Protein AF-U1HDU9-F1 (afdb_monomer_lite)

Sequence (429 aa):
MAAKTTRYSRAITMSACTYLSGGGLKRVWRFFRSPIGSLLAKKRIGNTAGDPAAMQRARNGRLPTTMFLLRWGQELPTWEETSQLARPATTGVTVHVRNVFRSVEIDVIFLGAVGVENVIEDKAKFWMKAQKYEDGKNDPDGDYYASIYCAEIVNSFTNLAFISLAYKGISSCIRNGHDTVFLVGFISYLVIGLASFCFHTTLKYTTQLLDELAMIYTTCIMFYSIFSYRRATSTKVVIALSVFLLAMFITLYYHYLKNPLFHQNMFALLTAIVFFKSIYAMEVTLRPVRRSQANQSHKATSGEQAREDQRDLAILRRMWQMLTVSLSSVGLGFLIWNLDNAYCPILRRWRRDVGLPWGILLEGHGWWHILTSVAQYINLTWSIWLRYCLNGEQDDVELVWPSFFTSVPVVEPTEKAKSESKLNRKKKI

Foldseek 3Di:
DPDPPPPPPVVVVVVVVVPPPDDDVVVVVVQCPDPVNVVVVVVVVVPPPDDPVVVVVVVVPDDDPPPPPPPDDDDDDDPVVVVVPDDDDDDDDVPVVCVVCVPDPDDPPVPPPPDPPLVQVLVVVLLVQQACLQVVNDDCVQQVVPHPQFGPVLQLVLLVLQQVLLVVQLCQCVVFVFDVLLNVLSVLSNQLSVLSNVCRRRVHNVSVLSNLLSLLVSLLSLQLLLQVPPDDPVVSVVSNVVSVVVSVCLSVVCVVVVGVVSSVVSSVVSNVVSVVSLVVLLCCLLALVNVVVVPPPDPDPPVVSVVSNVLSVVLSVVLVVLLVLLCVLLVQLVVLVVCCSVCVVVLVVVLVVVDPDVNSVSPSSSSSSNSNSLSSSSVSQSSSCSVCSSVVNNQQWDWDDPDSPPDHIHIHGDPVNVVVVVVVVVVVD

InterPro domains:
  IPR008901 Alkaline ceramidase [PF05875] (143-411)
  IPR008901 Alkaline ceramidase [PTHR46187] (143-408)

Structure (mmCIF, N/CA/C/O backbone):
data_AF-U1HDU9-F1
#
_entry.id   AF-U1HDU9-F1
#
loop_
_atom_site.group_PDB
_atom_site.id
_atom_site.type_symbol
_atom_site.label_atom_id
_atom_site.label_alt_id
_atom_site.label_comp_id
_atom_site.label_asym_id
_atom_site.label_entity_id
_atom_site.label_seq_id
_atom_site.pdbx_PDB_ins_code
_atom_site.Cartn_x
_atom_site.Cartn_y
_atom_site.Cartn_z
_atom_site.occupancy
_atom_site.B_iso_or_equiv
_atom_site.auth_seq_id
_atom_site.auth_comp_id
_atom_site.auth_asym_id
_atom_site.auth_atom_id
_atom_site.pdbx_PDB_model_num
ATOM 1 N N . MET A 1 1 ? -35.355 43.160 22.371 1.00 37.97 1 MET A N 1
ATOM 2 C CA . MET A 1 1 ? -34.638 42.623 21.189 1.00 37.97 1 MET A CA 1
ATOM 3 C C . MET A 1 1 ? -34.865 41.116 21.051 1.00 37.97 1 MET A C 1
ATOM 5 O O . MET A 1 1 ? -33.937 40.324 21.098 1.00 37.97 1 MET A O 1
ATOM 9 N N . ALA A 1 2 ? -36.120 40.723 20.853 1.00 35.78 2 ALA A N 1
ATOM 10 C CA . ALA A 1 2 ? -36.540 39.361 20.551 1.00 35.78 2 ALA A CA 1
ATOM 11 C C . ALA A 1 2 ? -37.703 39.503 19.561 1.00 35.78 2 ALA A C 1
ATOM 13 O O . ALA A 1 2 ? -38.779 39.896 19.988 1.00 35.78 2 ALA A O 1
ATOM 14 N N . ALA A 1 3 ? -37.453 39.350 18.250 1.00 30.69 3 ALA A N 1
ATOM 15 C CA . ALA A 1 3 ? -38.506 39.306 17.210 1.00 30.69 3 ALA A CA 1
ATOM 16 C C . ALA A 1 3 ? -38.030 39.073 15.753 1.00 30.69 3 ALA A C 1
ATOM 18 O O . ALA A 1 3 ? -38.884 38.912 14.885 1.00 30.69 3 ALA A O 1
ATOM 19 N N . LYS A 1 4 ? -36.729 39.063 15.409 1.00 29.81 4 LYS A N 1
ATOM 20 C CA . LYS A 1 4 ? -36.311 39.043 13.980 1.00 29.81 4 LYS A CA 1
ATOM 21 C C . LYS A 1 4 ? -35.544 37.815 13.472 1.00 29.81 4 LYS A C 1
ATOM 23 O O . LYS A 1 4 ? -35.298 37.737 12.275 1.00 29.81 4 LYS A O 1
ATOM 28 N N . THR A 1 5 ? -35.271 36.805 14.295 1.00 33.31 5 THR A N 1
ATOM 29 C CA . THR A 1 5 ? -34.532 35.593 13.867 1.00 33.31 5 THR A CA 1
ATOM 30 C C . THR A 1 5 ? -35.399 34.360 13.582 1.00 33.31 5 THR A C 1
ATOM 32 O O . THR A 1 5 ? -34.872 33.327 13.181 1.00 33.31 5 THR A O 1
ATOM 35 N N . THR A 1 6 ? -36.729 34.450 13.682 1.00 31.17 6 THR A N 1
ATOM 36 C CA . THR A 1 6 ? -37.620 33.276 13.543 1.00 31.17 6 THR A CA 1
ATOM 37 C C . THR A 1 6 ? -38.312 33.138 12.176 1.00 31.17 6 THR A C 1
ATOM 39 O O . THR A 1 6 ? -39.030 32.166 11.958 1.00 31.17 6 THR A O 1
ATOM 42 N N . ARG A 1 7 ? -38.096 34.052 11.213 1.00 29.55 7 ARG A N 1
ATOM 43 C CA . ARG A 1 7 ? -38.718 33.961 9.866 1.00 29.55 7 ARG A CA 1
ATOM 44 C C . ARG A 1 7 ? -37.848 33.336 8.768 1.00 29.55 7 ARG A C 1
ATOM 46 O O . ARG A 1 7 ? -38.408 32.895 7.772 1.00 29.55 7 ARG A O 1
ATOM 53 N N . TYR A 1 8 ? -36.533 33.199 8.952 1.00 28.95 8 TYR A N 1
ATOM 54 C CA . TYR A 1 8 ? -35.655 32.610 7.923 1.00 28.95 8 TYR A CA 1
ATOM 55 C C . TYR A 1 8 ? -35.439 31.091 8.050 1.00 28.95 8 TYR A C 1
ATOM 57 O O . TYR A 1 8 ? -35.136 30.437 7.058 1.00 28.95 8 TYR A O 1
ATOM 65 N N . SER A 1 9 ? -35.680 30.496 9.225 1.00 29.00 9 SER A N 1
ATOM 66 C CA . SER A 1 9 ? -35.451 29.054 9.443 1.00 29.00 9 SER A CA 1
ATOM 67 C C . SER A 1 9 ? -36.638 28.156 9.035 1.00 29.00 9 SER A C 1
ATOM 69 O O . SER A 1 9 ? -36.476 26.958 8.832 1.00 29.00 9 SER A O 1
ATOM 71 N N . ARG A 1 10 ? -37.847 28.713 8.838 1.00 28.67 10 ARG A N 1
ATOM 72 C CA . ARG A 1 10 ? -39.023 27.934 8.383 1.00 28.67 10 ARG A CA 1
ATOM 73 C C . ARG A 1 10 ? -39.211 27.888 6.860 1.00 28.67 10 ARG A C 1
ATOM 75 O O . ARG A 1 10 ? -39.810 26.939 6.370 1.00 28.67 10 ARG A O 1
ATOM 82 N N . ALA A 1 11 ? -38.665 28.843 6.103 1.00 29.31 11 ALA A N 1
ATOM 83 C CA . ALA A 1 11 ? -38.821 28.874 4.643 1.00 29.31 11 ALA A CA 1
ATOM 84 C C . ALA A 1 11 ? -37.888 27.889 3.907 1.00 29.31 11 ALA A C 1
ATOM 86 O O . ALA A 1 11 ? -38.256 27.349 2.867 1.00 29.31 11 ALA A O 1
ATOM 87 N N . ILE A 1 12 ? -36.705 27.601 4.461 1.00 31.66 12 ILE A N 1
ATOM 88 C CA . ILE A 1 12 ? -35.725 26.700 3.828 1.00 31.66 12 ILE A CA 1
ATOM 89 C C . ILE A 1 12 ? -36.098 25.224 4.055 1.00 31.66 12 ILE A C 1
ATOM 91 O O . ILE A 1 12 ? -35.948 24.398 3.156 1.00 31.66 12 ILE A O 1
ATOM 95 N N . THR A 1 13 ? -36.694 24.897 5.203 1.00 28.27 13 THR A N 1
ATOM 96 C CA . THR A 1 13 ? -37.078 23.518 5.549 1.00 28.27 13 THR A CA 1
ATOM 97 C C . THR A 1 13 ? -38.335 23.037 4.805 1.00 28.27 13 THR A C 1
ATOM 99 O O . THR A 1 13 ? -38.490 21.839 4.579 1.00 28.27 13 THR A O 1
ATOM 102 N N . MET A 1 14 ? -39.202 23.944 4.330 1.00 27.25 14 MET A N 1
ATOM 103 C CA . MET A 1 14 ? -40.389 23.579 3.535 1.00 27.25 14 MET A CA 1
ATOM 104 C C . MET A 1 14 ? -40.114 23.382 2.031 1.00 27.25 14 MET A C 1
ATOM 106 O O . MET A 1 14 ? -40.785 22.567 1.396 1.00 27.25 14 MET A O 1
ATOM 110 N N . SER A 1 15 ? -39.106 24.040 1.447 1.00 28.97 15 SER A N 1
ATOM 111 C CA . SER A 1 15 ? -38.799 23.863 0.013 1.00 28.97 15 SER A CA 1
ATOM 112 C C . SER A 1 15 ? -38.040 22.569 -0.301 1.00 28.97 15 SER A C 1
ATOM 114 O O . SER A 1 15 ? -38.191 22.027 -1.393 1.00 28.97 15 SER A O 1
ATOM 116 N N . ALA A 1 16 ? -37.281 22.015 0.651 1.00 29.73 16 ALA A N 1
ATOM 117 C CA . ALA A 1 16 ? -36.545 20.765 0.438 1.00 29.73 16 ALA A CA 1
ATOM 118 C C . ALA A 1 16 ? -37.422 19.504 0.596 1.00 29.73 16 ALA A C 1
ATOM 120 O O . ALA A 1 16 ? -37.195 18.511 -0.093 1.00 29.73 16 ALA A O 1
ATOM 121 N N . CYS A 1 17 ? -38.462 19.541 1.440 1.00 27.12 17 CYS A N 1
ATOM 122 C CA . CYS A 1 17 ? -39.347 18.386 1.658 1.00 27.12 17 CYS A CA 1
ATOM 123 C C . CYS A 1 17 ? -40.440 18.205 0.590 1.00 27.12 17 CYS A C 1
ATOM 125 O O . CYS A 1 17 ? -41.014 17.123 0.498 1.00 27.12 17 CYS A O 1
ATOM 127 N N . THR A 1 18 ? -40.703 19.202 -0.261 1.00 31.02 18 THR A N 1
ATOM 128 C CA . THR A 1 18 ? -41.775 19.107 -1.276 1.00 31.02 18 THR A CA 1
ATOM 129 C C . THR A 1 18 ? -41.271 18.616 -2.645 1.00 31.02 18 THR A C 1
ATOM 131 O O . THR A 1 18 ? -42.065 18.210 -3.488 1.00 31.02 18 THR A O 1
ATOM 134 N N . TYR A 1 19 ? -39.951 18.576 -2.880 1.00 29.53 19 TYR A N 1
ATOM 135 C CA . TYR A 1 19 ? -39.382 18.171 -4.178 1.00 29.53 19 TYR A CA 1
ATOM 136 C C . TYR A 1 19 ? -39.007 16.680 -4.282 1.00 29.53 19 TYR A C 1
ATOM 138 O O . TYR A 1 19 ? -38.694 16.197 -5.369 1.00 29.53 19 TYR A O 1
ATOM 146 N N . LEU A 1 20 ? -39.078 15.927 -3.177 1.00 34.28 20 LEU A N 1
ATOM 147 C CA . LEU A 1 20 ? -38.740 14.496 -3.136 1.00 34.28 20 LEU A CA 1
ATOM 148 C C . LEU A 1 20 ? -39.955 13.552 -3.081 1.00 34.28 20 LEU A C 1
ATOM 150 O O . LEU A 1 20 ? -39.769 12.342 -2.990 1.00 34.28 20 LEU A O 1
ATOM 154 N N . SER A 1 21 ? -41.187 14.057 -3.211 1.00 37.88 21 SER A N 1
ATOM 155 C CA . SER A 1 21 ? -42.406 13.230 -3.117 1.00 37.88 21 SER A CA 1
ATOM 156 C C . SER A 1 21 ? -43.314 13.210 -4.357 1.00 37.88 21 SER A C 1
ATOM 158 O O . SER A 1 21 ? -44.356 12.562 -4.326 1.00 37.88 21 SER A O 1
ATOM 160 N N . GLY A 1 22 ? -42.944 13.819 -5.492 1.00 34.16 22 GLY A N 1
ATOM 161 C CA . GLY A 1 22 ? -43.867 13.938 -6.634 1.00 34.16 22 GLY A CA 1
ATOM 162 C C . GLY A 1 22 ? -43.280 13.633 -8.010 1.00 34.16 22 GLY A C 1
ATOM 163 O O . GLY A 1 22 ? -42.835 14.549 -8.684 1.00 34.16 22 GLY A O 1
ATOM 164 N N . GLY A 1 23 ? -43.340 12.371 -8.462 1.00 38.28 23 GLY A N 1
ATOM 165 C CA . GLY A 1 23 ? -43.561 11.908 -9.856 1.00 38.28 23 GLY A CA 1
ATOM 166 C C . GLY A 1 23 ? -42.810 12.501 -11.076 1.00 38.28 23 GLY A C 1
ATOM 167 O O . GLY A 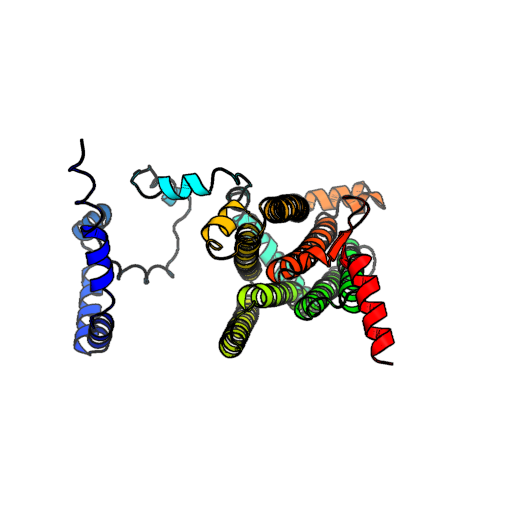1 23 ? -43.077 12.056 -12.196 1.00 38.28 23 GLY A O 1
ATOM 168 N N . GLY A 1 24 ? -41.901 13.467 -10.927 1.00 35.75 24 GLY A N 1
ATOM 169 C CA . GLY A 1 24 ? -41.327 14.260 -12.022 1.00 35.75 24 GLY A CA 1
ATOM 170 C C . GLY A 1 24 ? -40.321 13.500 -12.887 1.00 35.75 24 GLY A C 1
ATOM 171 O O . GLY A 1 24 ? -40.416 13.535 -14.115 1.00 35.75 24 GLY A O 1
ATOM 172 N N . LEU A 1 25 ? -39.425 12.716 -12.274 1.00 37.91 25 LEU A N 1
ATOM 173 C CA . LEU A 1 25 ? -38.419 11.947 -13.023 1.00 37.91 25 LEU A CA 1
ATOM 174 C C . LEU A 1 25 ? -39.051 10.903 -13.960 1.00 37.91 25 LEU A C 1
ATOM 176 O O . LEU A 1 25 ? -38.591 10.719 -15.084 1.00 37.91 25 LEU A O 1
ATOM 180 N N . LYS A 1 26 ? -40.157 10.267 -13.548 1.00 40.09 26 LYS A N 1
ATOM 181 C CA . LYS A 1 26 ? -40.855 9.257 -14.367 1.00 40.09 26 LYS A CA 1
ATOM 182 C C . LYS A 1 26 ? -41.593 9.850 -15.576 1.00 40.09 26 LYS A C 1
ATOM 184 O O . LYS A 1 26 ? -41.904 9.104 -16.505 1.00 40.09 26 LYS A O 1
ATOM 189 N N . ARG A 1 27 ? -41.893 11.155 -15.570 1.00 39.34 27 ARG A N 1
ATOM 190 C CA . ARG A 1 27 ? -42.568 11.859 -16.677 1.00 39.34 27 ARG A CA 1
ATOM 191 C C . ARG A 1 27 ? -41.567 12.338 -17.730 1.00 39.34 27 ARG A C 1
ATOM 193 O O . ARG A 1 27 ? -41.797 12.129 -18.917 1.00 39.34 27 ARG A O 1
ATOM 200 N N . VAL A 1 28 ? -40.419 12.862 -17.291 1.00 40.62 28 VAL A N 1
ATOM 201 C CA . VAL A 1 28 ? -39.304 13.260 -18.173 1.00 40.62 28 VAL A CA 1
ATOM 202 C C . VAL A 1 28 ? -38.756 12.051 -18.930 1.00 40.62 28 VAL A C 1
ATOM 204 O O . VAL A 1 28 ? -38.579 12.103 -20.144 1.00 40.62 28 VAL A O 1
ATOM 207 N N . TRP A 1 29 ? -38.593 10.918 -18.244 1.00 40.78 29 TRP A N 1
ATOM 208 C CA . TRP A 1 29 ? -38.062 9.701 -18.859 1.00 40.78 29 TRP A CA 1
ATOM 209 C C 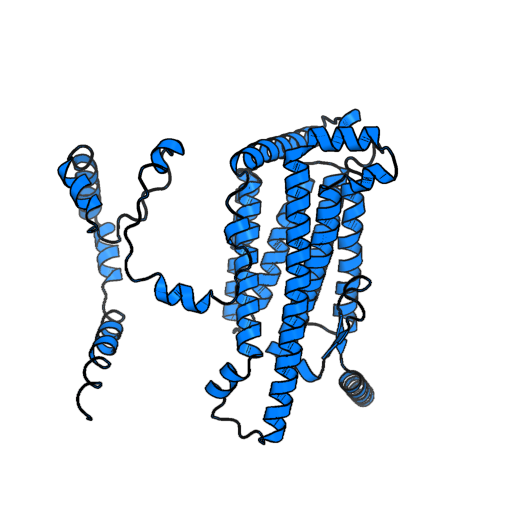. TRP A 1 29 ? -39.019 9.061 -19.885 1.00 40.78 29 TRP A C 1
ATOM 211 O O . TRP A 1 29 ? -38.574 8.455 -20.856 1.00 40.78 29 TRP A O 1
ATOM 221 N N . ARG A 1 30 ? -40.341 9.241 -19.731 1.00 39.84 30 ARG A N 1
ATOM 222 C CA . ARG A 1 30 ? -41.346 8.777 -20.709 1.00 39.84 30 ARG A CA 1
ATOM 223 C C . ARG A 1 30 ? -41.428 9.659 -21.959 1.00 39.84 30 ARG A C 1
ATOM 225 O O . ARG A 1 30 ? -41.658 9.133 -23.042 1.00 39.84 30 ARG A O 1
ATOM 232 N N . PHE A 1 31 ? -41.202 10.968 -21.833 1.00 41.78 31 PHE A N 1
ATOM 233 C CA . PHE A 1 31 ? -41.259 11.901 -22.964 1.00 41.78 31 PHE A CA 1
ATOM 234 C C . PHE A 1 31 ? -40.124 11.664 -23.976 1.00 41.78 31 PHE A C 1
ATOM 236 O O . PHE A 1 31 ? -40.377 11.591 -25.181 1.00 41.78 31 PHE A O 1
ATOM 243 N N . PHE A 1 32 ? -38.896 11.439 -23.490 1.00 37.22 32 PHE A N 1
ATOM 244 C CA . PHE A 1 32 ? -37.721 11.171 -24.335 1.00 37.22 32 PHE A CA 1
ATOM 245 C C . PHE A 1 32 ? -37.743 9.807 -25.037 1.00 37.22 32 PHE A C 1
ATOM 247 O O . PHE A 1 32 ? -37.031 9.618 -26.019 1.00 37.22 32 PHE A O 1
ATOM 254 N N . ARG A 1 33 ? -38.581 8.871 -24.576 1.00 40.38 33 ARG A N 1
ATOM 255 C CA . ARG A 1 33 ? -38.759 7.555 -25.207 1.00 40.38 33 ARG A CA 1
ATOM 256 C C . ARG A 1 33 ? -39.867 7.540 -26.269 1.00 40.38 33 ARG A C 1
ATOM 258 O O . ARG A 1 33 ? -40.070 6.515 -26.910 1.00 40.38 33 ARG A O 1
ATOM 265 N N . SER A 1 34 ? -40.586 8.652 -26.454 1.00 40.97 34 SER A N 1
ATOM 266 C CA . SER A 1 34 ? -41.621 8.760 -27.485 1.00 40.97 34 SER A CA 1
ATOM 267 C C . SER A 1 34 ? -41.019 9.111 -28.859 1.00 40.97 34 SER A C 1
ATOM 269 O O . SER A 1 34 ? -40.064 9.895 -28.922 1.00 40.97 34 SER A O 1
ATOM 271 N N . PRO A 1 35 ? -41.593 8.610 -29.971 1.00 39.84 35 PRO A N 1
ATOM 272 C CA . PRO A 1 35 ? -41.135 8.937 -31.327 1.00 39.84 35 PRO A CA 1
ATOM 273 C C . PRO A 1 35 ? -41.128 10.449 -31.616 1.00 39.84 35 PRO A C 1
ATOM 275 O O . PRO A 1 35 ? -40.239 10.954 -32.299 1.00 39.84 35 PRO A O 1
ATOM 278 N N . ILE A 1 36 ? -42.067 11.191 -31.018 1.00 42.03 36 ILE A N 1
ATOM 279 C CA . ILE A 1 36 ? -42.201 12.651 -31.149 1.00 42.03 36 ILE A CA 1
ATOM 280 C C . ILE A 1 36 ? -41.053 13.383 -30.429 1.00 42.03 36 ILE A C 1
ATOM 282 O O . ILE A 1 36 ? -40.502 14.348 -30.960 1.00 42.03 36 ILE A O 1
ATOM 286 N N . GLY A 1 37 ? -40.640 12.902 -29.250 1.00 39.41 37 GLY A N 1
ATOM 287 C CA . GLY A 1 37 ? -39.522 13.472 -28.488 1.00 39.41 37 GLY A CA 1
ATOM 288 C C . GLY A 1 37 ? -38.170 13.315 -29.192 1.00 39.41 37 GLY A C 1
ATOM 289 O O . GLY A 1 37 ? -37.355 14.238 -29.182 1.00 39.41 37 GLY A O 1
ATOM 290 N N . SER A 1 38 ? -37.957 12.185 -29.874 1.00 40.94 38 SER A N 1
ATOM 291 C CA . SER A 1 38 ? -36.746 11.929 -30.668 1.00 40.94 38 SER A CA 1
ATOM 292 C C . SER A 1 38 ? -36.662 12.824 -31.917 1.00 40.94 38 SER A C 1
ATOM 294 O O . SER A 1 38 ? -35.603 13.379 -32.224 1.00 40.94 38 SER A O 1
ATOM 296 N N . LEU A 1 39 ? -37.794 13.044 -32.596 1.00 36.38 39 LEU A N 1
ATOM 297 C CA . LEU A 1 39 ? -37.887 13.900 -33.785 1.00 36.38 39 LEU A CA 1
ATOM 298 C C . LEU A 1 39 ? -37.669 15.388 -33.467 1.00 36.38 39 LEU A C 1
ATOM 300 O O . LEU A 1 39 ? -36.965 16.080 -34.206 1.00 36.38 39 LEU A O 1
ATOM 304 N N . LEU A 1 40 ? -38.199 15.877 -32.342 1.00 40.84 40 LEU A N 1
ATOM 305 C CA . LEU A 1 40 ? -37.980 17.258 -31.897 1.00 40.84 40 LEU A CA 1
ATOM 306 C C . LEU A 1 40 ? -36.534 17.506 -31.443 1.00 40.84 40 LEU A C 1
ATOM 308 O O . LEU A 1 40 ? -36.004 18.591 -31.683 1.00 40.84 40 LEU A O 1
ATOM 312 N N . ALA A 1 41 ? -35.869 16.507 -30.852 1.00 42.12 41 ALA A N 1
ATOM 313 C CA . ALA A 1 41 ? -34.454 16.603 -30.498 1.00 42.12 41 ALA A CA 1
ATOM 314 C C . ALA A 1 41 ? -33.559 16.687 -31.748 1.00 42.12 41 ALA A C 1
ATOM 316 O O . ALA A 1 41 ? -32.704 17.569 -31.823 1.00 42.12 41 ALA A O 1
ATOM 317 N N . LYS A 1 42 ? -33.809 15.858 -32.775 1.00 38.69 42 LYS A N 1
ATOM 318 C CA . LYS A 1 42 ? -33.061 15.912 -34.046 1.00 38.69 42 LYS A CA 1
ATOM 319 C C . LYS A 1 42 ? -33.265 17.228 -34.805 1.00 38.69 42 LYS A C 1
ATOM 321 O O . LYS A 1 42 ? -32.295 17.792 -35.304 1.00 38.69 42 LYS A O 1
ATOM 326 N N . LYS A 1 43 ? -34.491 17.768 -34.837 1.00 35.66 43 LYS A N 1
ATOM 327 C CA . LYS A 1 43 ? -34.788 19.039 -35.528 1.00 35.66 43 LYS A CA 1
ATOM 328 C C . LYS A 1 43 ? -34.179 20.265 -34.826 1.00 35.66 43 LYS A C 1
ATOM 330 O O . LYS A 1 43 ? -33.900 21.263 -35.480 1.00 35.66 43 LYS A O 1
ATOM 335 N N . ARG A 1 44 ? -33.939 20.196 -33.507 1.00 36.69 44 ARG A N 1
ATOM 336 C CA . ARG A 1 44 ? -33.341 21.299 -32.730 1.00 36.69 44 ARG A CA 1
ATOM 337 C C . ARG A 1 44 ? -31.813 21.329 -32.791 1.00 36.69 44 ARG A C 1
ATOM 339 O O . ARG A 1 44 ? -31.253 22.412 -32.714 1.00 36.69 44 ARG A O 1
ATOM 346 N N . ILE A 1 45 ? -31.166 20.175 -32.975 1.00 40.47 45 ILE A N 1
ATOM 347 C CA . ILE A 1 45 ? -29.705 20.070 -33.131 1.00 40.47 45 ILE A CA 1
ATOM 348 C C . ILE A 1 45 ? -29.251 20.640 -34.487 1.00 40.47 45 ILE A C 1
ATOM 350 O O . ILE A 1 45 ? -28.227 21.313 -34.546 1.00 40.47 45 ILE A O 1
ATOM 354 N N . GLY A 1 46 ? -30.043 20.456 -35.552 1.00 35.16 46 GLY A N 1
ATOM 355 C CA . GLY A 1 46 ? -29.714 20.966 -36.891 1.00 35.16 46 GLY A CA 1
ATOM 356 C C . GLY A 1 46 ? -29.747 22.495 -37.039 1.00 35.16 46 GLY A C 1
ATOM 357 O O . GLY A 1 46 ? -29.016 23.033 -37.860 1.00 35.16 46 GLY A O 1
ATOM 358 N N . ASN A 1 47 ? -30.536 23.209 -36.225 1.00 37.94 47 ASN A N 1
ATOM 359 C CA . ASN A 1 47 ? -30.730 24.661 -36.372 1.00 37.94 47 ASN A CA 1
ATOM 360 C C . ASN A 1 47 ? -29.859 25.531 -35.447 1.00 37.94 47 ASN A C 1
ATOM 362 O O . ASN A 1 47 ? -29.880 26.750 -35.576 1.00 37.94 47 ASN A O 1
ATOM 366 N N . THR A 1 48 ? -29.100 24.952 -34.512 1.00 42.03 48 THR A N 1
ATOM 367 C CA . THR A 1 48 ? -28.249 25.719 -33.574 1.00 42.03 48 THR A CA 1
ATOM 368 C C . THR A 1 48 ? -26.783 25.830 -33.989 1.00 42.03 48 THR A C 1
ATOM 370 O O . THR A 1 48 ? -26.014 26.481 -33.291 1.00 42.03 48 THR A O 1
ATOM 373 N N . ALA A 1 49 ? -26.386 25.243 -35.120 1.00 38.69 49 ALA A N 1
ATOM 374 C CA . ALA A 1 49 ? -24.998 25.260 -35.589 1.00 38.69 49 ALA A CA 1
ATOM 375 C C . ALA A 1 49 ? -24.569 26.572 -36.288 1.00 38.69 49 ALA A C 1
ATOM 377 O O . ALA A 1 49 ? -23.465 26.633 -36.814 1.00 38.69 49 ALA A O 1
ATOM 378 N N . GLY A 1 50 ? -25.398 27.626 -36.291 1.00 38.81 50 GLY A N 1
ATOM 379 C CA . GLY A 1 50 ? -25.079 28.859 -37.027 1.00 38.81 50 GLY A CA 1
ATOM 380 C C . GLY A 1 50 ? -25.712 30.161 -36.531 1.00 38.81 50 GLY A C 1
ATOM 381 O O . GLY A 1 50 ? -25.733 31.116 -37.296 1.00 38.81 50 GLY A O 1
ATOM 382 N N . ASP A 1 51 ? -26.234 30.236 -35.297 1.00 41.00 51 ASP A N 1
ATOM 383 C CA . ASP A 1 51 ? -26.840 31.473 -34.758 1.00 41.00 51 ASP A CA 1
ATOM 384 C C . ASP A 1 51 ? -25.942 32.147 -33.689 1.00 41.00 51 ASP A C 1
ATOM 386 O O . ASP A 1 51 ? -25.880 31.675 -32.543 1.00 41.00 51 ASP A O 1
ATOM 390 N N . PRO A 1 52 ? -25.279 33.279 -34.008 1.00 41.97 52 PRO A N 1
ATOM 391 C CA . PRO A 1 52 ? -24.423 34.020 -33.076 1.00 41.97 52 PRO A CA 1
ATOM 392 C C . PRO A 1 52 ? -25.154 34.498 -31.808 1.00 41.97 52 PRO A C 1
ATOM 394 O O . PRO A 1 52 ? -24.555 34.581 -30.730 1.00 41.97 52 PRO A O 1
ATOM 397 N N . ALA A 1 53 ? -26.469 34.746 -31.880 1.00 42.22 53 ALA A N 1
ATOM 398 C CA . ALA A 1 53 ? -27.261 35.226 -30.746 1.00 42.22 53 ALA A CA 1
ATOM 399 C C . ALA A 1 53 ? -27.557 34.125 -29.706 1.00 42.22 53 ALA A C 1
ATOM 401 O O . ALA A 1 53 ? -27.891 34.413 -28.547 1.00 42.22 53 ALA A O 1
ATOM 402 N N . ALA A 1 54 ? -27.437 32.847 -30.079 1.00 41.03 54 ALA A N 1
ATOM 403 C CA . ALA A 1 54 ? -27.548 31.723 -29.150 1.00 41.03 54 ALA A CA 1
ATOM 404 C C . ALA A 1 54 ? -26.260 31.537 -28.324 1.00 41.03 54 ALA A C 1
ATOM 406 O O . ALA A 1 54 ? -26.337 31.347 -27.106 1.00 41.03 54 ALA A O 1
ATOM 407 N N . MET A 1 55 ? -25.082 31.700 -28.942 1.00 39.03 55 MET A N 1
ATOM 408 C CA . MET A 1 55 ? -23.786 31.664 -28.241 1.00 39.03 55 MET A CA 1
ATOM 409 C C . MET A 1 55 ? -23.645 32.799 -27.222 1.00 39.03 55 MET A C 1
ATOM 411 O O . MET A 1 55 ? -23.125 32.594 -26.124 1.00 39.03 55 MET A O 1
ATOM 415 N N . GLN A 1 56 ? -24.178 33.982 -27.528 1.00 38.47 56 GLN A N 1
ATOM 416 C CA . GLN A 1 56 ? -24.097 35.128 -26.621 1.00 38.47 56 GLN A CA 1
ATOM 417 C C . GLN A 1 56 ? -24.990 34.972 -25.376 1.00 38.47 56 GLN A C 1
ATOM 419 O O . GLN A 1 56 ? -24.649 35.462 -24.300 1.00 38.47 56 GLN A O 1
ATOM 424 N N . ARG A 1 57 ? -26.083 34.201 -25.472 1.00 39.78 57 ARG A N 1
ATOM 425 C CA . ARG A 1 57 ? -26.929 33.840 -24.318 1.00 39.78 57 ARG A CA 1
ATOM 426 C C . ARG A 1 57 ? -26.299 32.773 -23.418 1.00 39.78 57 ARG A C 1
ATOM 428 O O . ARG A 1 57 ? -26.482 32.842 -22.204 1.00 39.78 57 ARG A O 1
ATOM 435 N N . ALA A 1 58 ? -25.504 31.854 -23.971 1.00 40.84 58 ALA A N 1
ATOM 436 C CA . ALA A 1 58 ? -24.718 30.898 -23.183 1.00 40.84 58 ALA A CA 1
ATOM 437 C C . ALA A 1 58 ? -23.628 31.595 -22.344 1.00 40.84 58 ALA A C 1
ATOM 439 O O . ALA A 1 58 ? -23.359 31.188 -21.214 1.00 40.84 58 ALA A O 1
ATOM 440 N N . ARG A 1 59 ? -23.065 32.697 -22.857 1.00 37.50 59 ARG A N 1
ATOM 441 C CA . ARG A 1 59 ? -22.034 33.506 -22.183 1.00 37.50 59 ARG A CA 1
ATOM 442 C C . ARG A 1 59 ? -22.537 34.230 -20.923 1.00 37.50 59 ARG A C 1
ATOM 444 O O . ARG A 1 59 ? -21.753 34.471 -20.015 1.00 37.50 59 ARG A O 1
ATOM 451 N N . ASN A 1 60 ? -23.843 34.498 -20.832 1.00 35.50 60 ASN A N 1
ATOM 452 C CA . ASN A 1 60 ? -24.466 35.234 -19.722 1.00 35.50 60 ASN A CA 1
ATOM 453 C C . ASN A 1 60 ? -25.139 34.331 -18.662 1.00 35.50 60 ASN A C 1
ATOM 455 O O . ASN A 1 60 ? -25.994 34.787 -17.903 1.00 35.50 60 ASN A O 1
ATOM 459 N N . GLY A 1 61 ? -24.756 33.051 -18.579 1.00 35.88 61 GLY A N 1
ATOM 460 C CA . GLY A 1 61 ? -25.009 32.223 -17.390 1.00 35.88 61 GLY A CA 1
ATOM 461 C C . GLY A 1 61 ? -26.435 31.688 -17.207 1.00 35.88 61 GLY A C 1
ATOM 462 O O . GLY A 1 61 ? -26.820 31.359 -16.087 1.00 35.88 61 GLY A O 1
ATOM 463 N N . ARG A 1 62 ? -27.235 31.562 -18.272 1.00 38.91 62 ARG A N 1
ATOM 464 C CA . ARG A 1 62 ? -28.553 30.900 -18.203 1.00 38.91 62 ARG A CA 1
ATOM 465 C C . ARG A 1 62 ? -28.664 29.759 -19.211 1.00 38.91 62 ARG A C 1
ATOM 467 O O . ARG A 1 62 ? -29.163 29.964 -20.312 1.00 38.91 62 ARG A O 1
ATOM 474 N N . LEU A 1 63 ? -28.272 28.546 -18.811 1.00 36.22 63 LEU A N 1
ATOM 475 C CA . LEU A 1 63 ? -28.662 27.308 -19.499 1.00 36.22 63 LEU A CA 1
ATOM 476 C C . LEU A 1 63 ? -29.097 26.218 -18.493 1.00 36.22 63 LEU A C 1
ATOM 478 O O . LEU A 1 63 ? -28.483 26.106 -17.432 1.00 36.22 63 LEU A O 1
ATOM 482 N N . PRO A 1 64 ? -30.145 25.417 -18.792 1.00 34.66 64 PRO A N 1
ATOM 483 C CA . PRO A 1 64 ? -30.621 24.340 -17.922 1.00 34.66 64 PRO A CA 1
ATOM 484 C C . PRO A 1 64 ? -29.710 23.105 -17.969 1.00 34.66 64 PRO A C 1
ATOM 486 O O . PRO A 1 64 ? -29.087 22.800 -18.984 1.00 34.66 64 PRO A O 1
ATOM 489 N N . THR A 1 65 ? -29.718 22.342 -16.877 1.00 34.47 65 THR A N 1
ATOM 490 C CA . THR A 1 65 ? -28.836 21.216 -16.506 1.00 34.47 65 THR A CA 1
ATOM 491 C C . THR A 1 65 ? -28.750 20.040 -17.497 1.00 34.47 65 THR A C 1
ATOM 493 O O . THR A 1 65 ? -27.979 19.111 -17.286 1.00 34.47 65 THR A O 1
ATOM 496 N N . THR A 1 66 ? -29.509 20.037 -18.592 1.00 31.59 66 THR A N 1
ATOM 497 C CA . THR A 1 66 ? -29.591 18.909 -19.536 1.00 31.59 66 THR A CA 1
ATOM 498 C C . THR A 1 66 ? -28.501 18.884 -20.612 1.00 31.59 66 THR A C 1
ATOM 500 O O . THR A 1 66 ? -28.470 17.949 -21.403 1.00 31.59 66 THR A O 1
ATOM 503 N N . MET A 1 67 ? -27.595 19.866 -20.658 1.00 30.94 67 MET A N 1
ATOM 504 C CA . MET A 1 67 ? -26.540 19.941 -21.686 1.00 30.94 67 MET A CA 1
ATOM 505 C C . MET A 1 67 ? -25.161 19.427 -21.229 1.00 30.94 67 MET A C 1
ATOM 507 O O . MET A 1 67 ? -24.214 19.431 -22.007 1.00 30.94 67 MET A O 1
ATOM 511 N N . PHE A 1 68 ? -25.041 18.935 -19.991 1.00 30.14 68 PHE A N 1
ATOM 512 C CA . PHE A 1 68 ? -23.756 18.536 -19.396 1.00 30.14 68 PHE A CA 1
ATOM 513 C C . PHE A 1 68 ? -23.219 17.165 -19.864 1.00 30.14 68 PHE A C 1
ATOM 515 O O . PHE A 1 68 ? -22.139 16.763 -19.451 1.00 30.14 68 PHE A O 1
ATOM 522 N N . LEU A 1 69 ? -23.947 16.439 -20.723 1.00 28.20 69 LEU A N 1
ATOM 523 C CA . LEU A 1 69 ? -23.595 15.071 -21.143 1.00 28.20 69 LEU A CA 1
ATOM 524 C C . LEU A 1 69 ? -23.103 14.939 -22.596 1.00 28.20 69 LEU A C 1
ATOM 526 O O . LEU A 1 69 ? -22.927 13.824 -23.069 1.00 28.20 69 LEU A O 1
ATOM 530 N N . LEU A 1 70 ? -22.852 16.039 -23.312 1.00 30.38 70 LEU A N 1
ATOM 531 C CA . LEU A 1 70 ? -22.444 16.003 -24.729 1.00 30.38 70 LEU A CA 1
ATOM 532 C C . LEU A 1 70 ? -21.158 16.790 -25.013 1.00 30.38 70 LEU A C 1
ATOM 534 O O . LEU A 1 70 ? -21.043 17.466 -26.031 1.00 30.38 70 LEU A O 1
ATOM 538 N N . ARG A 1 71 ? -20.170 16.704 -24.116 1.00 30.19 71 ARG A N 1
ATOM 539 C CA . ARG A 1 71 ? -18.830 17.256 -24.365 1.00 30.19 71 ARG A CA 1
ATOM 540 C C . ARG A 1 71 ? -17.726 16.290 -23.948 1.00 30.19 71 ARG A C 1
ATOM 542 O O . ARG A 1 71 ? -16.882 16.619 -23.127 1.00 30.19 71 ARG A O 1
ATOM 549 N N . TRP A 1 72 ? -17.745 15.090 -24.518 1.00 30.58 72 TRP A N 1
ATOM 550 C CA . TRP A 1 72 ? -16.559 14.239 -24.577 1.00 30.58 72 TRP A CA 1
ATOM 551 C C . TRP A 1 72 ? -16.517 13.569 -25.944 1.00 30.58 72 TRP A C 1
ATOM 553 O O . TRP A 1 72 ? -17.381 12.759 -26.263 1.00 30.58 72 TRP A O 1
ATOM 563 N N . GLY A 1 73 ? -15.538 13.964 -26.754 1.00 30.44 73 GLY A N 1
ATOM 564 C CA . GLY A 1 73 ? -15.350 13.456 -28.108 1.00 30.44 73 GLY A CA 1
ATOM 565 C C . GLY A 1 73 ? -15.607 14.505 -29.179 1.00 30.44 73 GLY A C 1
ATOM 566 O O . GLY A 1 73 ? -16.561 14.351 -29.922 1.00 30.44 73 GLY A O 1
ATOM 567 N N . GLN A 1 74 ? -14.786 15.558 -29.221 1.00 29.23 74 GLN A N 1
ATOM 568 C CA . GLN A 1 74 ? -14.160 16.122 -30.429 1.00 29.23 74 GLN A CA 1
ATOM 569 C C . GLN A 1 74 ? -12.940 16.952 -29.980 1.00 29.23 74 GLN A C 1
ATOM 571 O O . GLN A 1 74 ? -12.906 17.423 -28.843 1.00 29.23 74 GLN A O 1
ATOM 576 N N . GLU A 1 75 ? -11.933 17.009 -30.849 1.00 35.47 75 GLU A N 1
ATOM 577 C CA . GLU A 1 75 ? -10.561 17.512 -30.677 1.00 35.47 75 GLU A CA 1
ATOM 578 C C . GLU A 1 75 ? -10.436 18.777 -29.802 1.00 35.47 75 GLU A C 1
ATOM 580 O O . GLU A 1 75 ? -11.197 19.735 -29.943 1.00 35.47 75 GLU A O 1
ATOM 585 N N . LEU A 1 76 ? -9.485 18.763 -28.859 1.00 34.62 76 LEU A N 1
ATOM 586 C CA . LEU A 1 76 ? -9.198 19.904 -27.985 1.00 34.62 76 LEU A CA 1
ATOM 587 C C . LEU A 1 76 ? -8.277 20.907 -28.706 1.00 34.62 76 LEU A C 1
ATOM 589 O O . LEU A 1 76 ? -7.296 20.468 -29.308 1.00 34.62 76 LEU A O 1
ATOM 593 N N . PRO A 1 77 ? -8.532 22.227 -28.612 1.00 32.31 77 PRO A N 1
ATOM 594 C CA . PRO A 1 77 ? -7.595 23.242 -29.082 1.00 32.31 77 PRO A CA 1
ATOM 595 C C . PRO A 1 77 ? -6.374 23.334 -28.157 1.00 32.31 77 PRO A C 1
ATOM 597 O O . PRO A 1 77 ? -6.431 22.952 -26.984 1.00 32.31 77 PRO A O 1
ATOM 600 N N . THR A 1 78 ? -5.266 23.850 -28.686 1.00 35.44 78 THR A N 1
ATOM 601 C CA . THR A 1 78 ? -3.989 23.989 -27.977 1.00 35.44 78 THR A CA 1
ATOM 602 C C . THR A 1 78 ? -4.079 24.944 -26.777 1.00 35.44 78 THR A C 1
ATOM 604 O O . THR A 1 78 ? -4.919 25.844 -26.691 1.00 35.44 78 THR A O 1
ATOM 607 N N . TRP A 1 79 ? -3.185 24.731 -25.807 1.00 34.47 79 TRP A N 1
ATOM 608 C CA . TRP A 1 79 ? -3.134 25.421 -24.510 1.00 34.47 79 TRP A CA 1
ATOM 609 C C . TRP A 1 79 ? -3.084 26.960 -24.604 1.00 34.47 79 TRP A C 1
ATOM 611 O O . TRP A 1 79 ? -3.652 27.650 -23.751 1.00 34.47 79 TRP A O 1
ATOM 621 N N . GLU A 1 80 ? -2.500 27.513 -25.670 1.00 33.38 80 GLU A N 1
ATOM 622 C CA . GLU A 1 80 ? -2.441 28.962 -25.904 1.00 33.38 80 GLU A CA 1
ATOM 623 C C . GLU A 1 80 ? -3.829 29.606 -26.038 1.00 33.38 80 GLU A C 1
ATOM 625 O O . GLU A 1 80 ? -4.063 30.657 -25.435 1.00 33.38 80 GLU A O 1
ATOM 630 N N . GLU A 1 81 ? -4.791 28.945 -26.690 1.00 34.75 81 GLU A N 1
ATOM 631 C CA . GLU A 1 81 ? -6.157 29.473 -26.842 1.00 34.75 81 GLU A CA 1
ATOM 632 C C . GLU A 1 81 ? -6.962 29.416 -25.535 1.00 34.75 81 GLU A C 1
ATOM 634 O O . GLU A 1 81 ? -7.846 30.242 -25.290 1.00 34.75 81 GLU A O 1
ATOM 639 N N . THR A 1 82 ? -6.633 28.473 -24.646 1.00 37.69 82 THR A N 1
ATOM 640 C CA . THR A 1 82 ? -7.353 28.287 -23.375 1.00 37.69 82 THR A CA 1
ATOM 641 C C . THR A 1 82 ? -6.891 29.287 -22.310 1.00 37.69 82 THR A C 1
ATOM 643 O O . THR A 1 82 ? -7.680 29.722 -21.467 1.00 37.69 82 THR A O 1
ATOM 646 N N . SER A 1 83 ? -5.623 29.706 -22.374 1.00 32.06 83 SER A N 1
ATOM 647 C CA . SER A 1 83 ? -5.003 30.607 -21.394 1.00 32.06 83 SER A CA 1
ATOM 648 C C . SER A 1 83 ? -5.532 32.050 -21.447 1.00 32.06 83 SER A C 1
ATOM 650 O O . SER A 1 83 ? -5.594 32.724 -20.417 1.00 32.06 83 SER A O 1
ATOM 652 N N . GLN A 1 84 ? -6.002 32.522 -22.608 1.00 32.16 84 GLN A N 1
ATOM 653 C CA . GLN A 1 84 ? -6.492 33.899 -22.763 1.00 32.16 84 GLN A CA 1
ATOM 654 C C . GLN A 1 84 ? -7.940 34.112 -22.278 1.00 32.16 84 GLN A C 1
ATOM 656 O O . GLN A 1 84 ? -8.368 35.252 -22.088 1.00 32.16 84 GLN A O 1
ATOM 661 N N . LEU A 1 85 ? -8.703 33.040 -22.027 1.00 32.88 85 LEU A N 1
ATOM 662 C CA . LEU A 1 85 ? -10.132 33.111 -21.677 1.00 32.88 85 LEU A CA 1
ATOM 663 C C . LEU A 1 85 ? -10.428 33.144 -20.167 1.00 32.88 85 LEU A C 1
ATOM 665 O O . LEU A 1 85 ? -11.581 33.344 -19.778 1.00 32.88 85 LEU A O 1
ATOM 669 N N . ALA A 1 86 ? -9.421 32.996 -19.303 1.00 30.59 86 ALA A N 1
ATOM 670 C CA . ALA A 1 86 ? -9.606 32.961 -17.854 1.00 30.59 86 ALA A CA 1
ATOM 671 C C . ALA A 1 86 ? -9.236 34.300 -17.183 1.00 30.59 86 ALA A C 1
ATOM 673 O O . ALA A 1 86 ? -8.114 34.502 -16.727 1.00 30.59 86 ALA A O 1
ATOM 674 N N . ARG A 1 87 ? -10.212 35.210 -17.043 1.00 29.27 87 ARG A N 1
ATOM 675 C CA . ARG A 1 87 ? -10.209 36.232 -15.973 1.00 29.27 87 ARG A CA 1
ATOM 676 C C . ARG A 1 87 ? -11.363 35.974 -14.993 1.00 29.27 87 ARG A C 1
ATOM 678 O O . ARG A 1 87 ? -12.407 35.473 -15.410 1.00 29.27 87 ARG A O 1
ATOM 685 N N . PRO A 1 88 ? -11.190 36.262 -13.689 1.00 38.03 88 PRO A N 1
ATOM 686 C CA . PRO A 1 88 ? -11.972 35.621 -12.638 1.00 38.03 88 PRO A CA 1
ATOM 687 C C . PRO A 1 88 ? -13.294 36.351 -12.373 1.00 38.03 88 PRO A C 1
ATOM 689 O O . PRO A 1 88 ? -13.299 37.493 -11.922 1.00 38.03 88 PRO A O 1
ATOM 692 N N . ALA A 1 89 ? -14.421 35.667 -12.573 1.00 29.11 89 ALA A N 1
ATOM 693 C CA . ALA A 1 89 ? -15.701 36.068 -11.994 1.00 29.11 89 ALA A CA 1
ATOM 694 C C . ALA A 1 89 ? -15.884 35.341 -10.653 1.00 29.11 89 ALA A C 1
ATOM 696 O O . ALA A 1 89 ? -16.183 34.150 -10.586 1.00 29.11 89 ALA A O 1
ATOM 697 N N . THR A 1 90 ? -15.644 36.065 -9.566 1.00 40.19 90 THR A N 1
ATOM 698 C CA . THR A 1 90 ? -15.891 35.645 -8.187 1.00 40.19 90 THR A CA 1
ATOM 699 C C . THR A 1 90 ? -17.392 35.628 -7.894 1.00 40.19 90 THR A C 1
ATOM 701 O O . THR A 1 90 ? -18.072 36.621 -8.118 1.00 40.19 90 THR A O 1
ATOM 704 N N . THR A 1 91 ? -17.931 34.532 -7.341 1.00 31.36 91 THR A N 1
ATOM 705 C CA . THR A 1 91 ? -19.159 34.570 -6.516 1.00 31.36 91 THR A CA 1
ATOM 706 C C . THR A 1 91 ? -19.345 33.301 -5.661 1.00 31.36 91 THR A C 1
ATOM 708 O O . THR A 1 91 ? -19.476 32.183 -6.149 1.00 31.36 91 THR A O 1
ATOM 711 N N . GLY A 1 92 ? -19.405 33.501 -4.340 1.00 29.91 92 GLY A N 1
ATOM 712 C CA . GLY A 1 92 ? -20.379 32.862 -3.442 1.00 29.91 92 GLY A CA 1
ATOM 713 C C . GLY A 1 92 ? -20.125 31.462 -2.872 1.00 29.91 92 GLY A C 1
ATOM 714 O O . GLY A 1 92 ? -20.423 31.253 -1.700 1.00 29.91 92 GLY A O 1
ATOM 715 N N . VAL A 1 93 ? -19.588 30.501 -3.627 1.00 28.61 93 VAL A N 1
ATOM 716 C CA . VAL A 1 93 ? -19.587 29.077 -3.191 1.00 28.61 93 VAL A CA 1
ATOM 717 C C . VAL A 1 93 ? -18.235 28.612 -2.625 1.00 28.61 93 VAL A C 1
ATOM 719 O O . VAL A 1 93 ? -18.154 27.655 -1.857 1.00 28.61 93 VAL A O 1
ATOM 722 N N . THR A 1 94 ? -17.159 29.348 -2.897 1.00 29.02 94 THR A N 1
ATOM 723 C CA . THR A 1 94 ? -15.789 29.005 -2.480 1.00 29.02 94 THR A CA 1
ATOM 724 C C . THR A 1 94 ? -15.454 29.341 -1.025 1.00 29.02 94 THR A C 1
ATOM 726 O O . THR A 1 94 ? -14.438 28.874 -0.521 1.00 29.02 94 THR A O 1
ATOM 729 N N . VAL A 1 95 ? -16.288 30.096 -0.302 1.00 30.30 95 VAL A N 1
ATOM 730 C CA . VAL A 1 95 ? -15.955 30.547 1.068 1.00 30.30 95 VAL A CA 1
ATOM 731 C C . VAL A 1 95 ? -16.238 29.478 2.136 1.00 30.30 95 VAL A C 1
ATOM 733 O O . VAL A 1 95 ? -15.544 29.439 3.147 1.00 30.30 95 VAL A O 1
ATOM 736 N N . HIS A 1 96 ? -17.183 28.557 1.917 1.00 29.61 96 HIS A N 1
ATOM 737 C CA . HIS A 1 96 ? -17.479 27.499 2.901 1.00 29.61 96 HIS A CA 1
ATOM 738 C C . HIS A 1 96 ? -16.613 26.247 2.754 1.00 29.61 96 HIS A C 1
ATOM 740 O O . HIS A 1 96 ? -16.313 25.593 3.750 1.00 29.61 96 HIS A O 1
ATOM 746 N N . VAL A 1 97 ? -16.120 25.967 1.547 1.00 32.50 97 VAL A N 1
ATOM 747 C CA . VAL A 1 97 ? -15.089 24.941 1.345 1.00 32.50 97 VAL A CA 1
ATOM 748 C C . VAL A 1 97 ? -13.765 25.437 1.941 1.00 32.50 97 VAL A C 1
ATOM 750 O O . VAL A 1 97 ? -13.138 24.737 2.723 1.00 32.50 97 VAL A O 1
ATOM 753 N N . ARG A 1 98 ? -13.389 26.704 1.739 1.00 26.48 98 ARG A N 1
ATOM 754 C CA . ARG A 1 98 ? -12.108 27.256 2.222 1.00 26.48 98 ARG A CA 1
ATOM 755 C C . ARG A 1 98 ? -11.877 27.169 3.739 1.00 26.48 98 ARG A C 1
ATOM 757 O O . ARG A 1 98 ? -10.729 27.088 4.162 1.00 26.48 98 ARG A O 1
ATOM 764 N N . ASN A 1 99 ? -12.931 27.149 4.557 1.00 28.55 99 ASN A N 1
ATOM 765 C CA . ASN A 1 99 ? -12.788 27.102 6.018 1.00 28.55 99 ASN A CA 1
ATOM 766 C C . ASN A 1 99 ? -12.595 25.686 6.585 1.00 28.55 99 ASN A C 1
ATOM 768 O O . ASN A 1 99 ? -12.043 25.555 7.672 1.00 28.55 99 ASN A O 1
ATOM 772 N N . VAL A 1 100 ? -12.978 24.632 5.855 1.00 34.38 100 VAL A N 1
ATOM 773 C CA . VAL A 1 100 ? -12.684 23.234 6.239 1.00 34.38 100 VAL A CA 1
ATOM 774 C C . VAL A 1 100 ? -11.273 22.827 5.797 1.00 34.38 100 VAL A C 1
ATOM 776 O O . VAL A 1 100 ? -10.618 22.032 6.461 1.00 34.38 100 VAL A O 1
ATOM 779 N N . PHE A 1 101 ? -10.775 23.420 4.712 1.00 30.64 101 PHE A N 1
ATOM 780 C CA . PHE A 1 101 ? -9.479 23.094 4.107 1.00 30.64 101 PHE A CA 1
ATOM 781 C C . PHE A 1 101 ? -8.308 23.954 4.618 1.00 30.64 101 PHE A C 1
ATOM 783 O O . PHE A 1 101 ? -7.192 23.826 4.131 1.00 30.64 101 PHE A O 1
ATOM 790 N N . ARG A 1 102 ? -8.522 24.805 5.632 1.00 29.23 102 ARG A N 1
ATOM 791 C CA . ARG A 1 102 ? -7.499 25.732 6.154 1.00 29.23 102 ARG A CA 1
ATOM 792 C C . ARG A 1 102 ? -6.491 25.105 7.128 1.00 29.23 102 ARG A C 1
ATOM 794 O O . ARG A 1 102 ? -5.645 25.813 7.656 1.00 29.23 102 ARG A O 1
ATOM 801 N N . SER A 1 103 ? -6.591 23.802 7.388 1.00 29.64 103 SER A N 1
ATOM 802 C CA . SER A 1 103 ? -5.716 23.078 8.329 1.00 29.64 103 SER A CA 1
ATOM 803 C C . SER A 1 103 ? -4.907 21.958 7.672 1.00 29.64 103 SER A C 1
ATOM 805 O O . SER A 1 103 ? -4.200 21.237 8.367 1.00 29.64 103 SER A O 1
ATOM 807 N N . VAL A 1 104 ? -5.020 21.800 6.350 1.00 34.25 104 VAL A N 1
ATOM 808 C CA . VAL A 1 104 ? -4.301 20.790 5.564 1.00 34.25 104 VAL A CA 1
ATOM 809 C C . VAL A 1 104 ? -3.818 21.449 4.270 1.00 34.25 104 VAL A C 1
ATOM 811 O O . VAL A 1 104 ? -4.235 21.095 3.172 1.00 34.25 104 VAL A O 1
ATOM 814 N N . GLU A 1 105 ? -2.952 22.455 4.397 1.00 28.25 105 GLU A N 1
ATOM 815 C CA . GLU A 1 105 ? -2.032 22.835 3.316 1.00 28.25 105 GLU A CA 1
ATOM 816 C C . GLU A 1 105 ? -0.932 21.767 3.236 1.00 28.25 105 GLU A C 1
ATOM 818 O O . GLU A 1 105 ? 0.204 21.971 3.644 1.00 28.25 105 GLU A O 1
ATOM 823 N N . ILE A 1 106 ? -1.314 20.578 2.773 1.00 31.30 106 ILE A N 1
ATOM 824 C CA . ILE A 1 106 ? -0.387 19.591 2.225 1.00 31.30 106 ILE A CA 1
ATOM 825 C C . ILE A 1 106 ? -0.853 19.356 0.788 1.00 31.30 106 ILE A C 1
ATOM 827 O O . ILE A 1 106 ? -1.719 18.528 0.514 1.00 31.30 106 ILE A O 1
ATOM 831 N N . ASP A 1 107 ? -0.361 20.216 -0.103 1.00 32.22 107 ASP A N 1
ATOM 832 C CA . ASP A 1 107 ? 0.126 19.880 -1.445 1.00 32.22 107 ASP A CA 1
ATOM 833 C C . ASP A 1 107 ? -0.699 18.943 -2.341 1.00 32.22 107 ASP A C 1
ATOM 835 O O . ASP A 1 107 ? -0.154 18.183 -3.137 1.00 32.22 107 ASP A O 1
ATOM 839 N N . VAL A 1 108 ? -2.027 19.069 -2.354 1.00 35.09 108 VAL A N 1
ATOM 840 C CA . VAL A 1 108 ? -2.834 18.488 -3.451 1.00 35.09 108 VAL A CA 1
ATOM 841 C C . VAL A 1 108 ? -2.543 19.198 -4.790 1.00 35.09 108 VAL A C 1
ATOM 843 O O . VAL A 1 108 ? -2.754 18.632 -5.858 1.00 35.09 108 VAL A O 1
ATOM 846 N N . ILE A 1 109 ? -1.993 20.417 -4.753 1.00 32.28 109 ILE A N 1
ATOM 847 C CA . ILE A 1 109 ? -1.641 21.210 -5.944 1.00 32.28 109 ILE A CA 1
ATOM 848 C C . ILE A 1 109 ? -0.275 20.803 -6.537 1.00 32.28 109 ILE A C 1
ATOM 850 O O . ILE A 1 109 ? -0.036 21.033 -7.721 1.00 32.28 109 ILE A O 1
ATOM 854 N N . PHE A 1 110 ? 0.588 20.106 -5.788 1.00 30.28 110 PHE A N 1
ATOM 855 C CA . PHE A 1 110 ? 1.902 19.675 -6.294 1.00 30.28 110 PHE A CA 1
ATOM 856 C C . PHE A 1 110 ? 1.816 18.500 -7.291 1.00 30.28 110 PHE A C 1
ATOM 858 O O . PHE A 1 110 ? 2.751 18.248 -8.043 1.00 30.28 110 PHE A O 1
ATOM 865 N N . LEU A 1 111 ? 0.668 17.816 -7.363 1.00 39.69 111 LEU A N 1
ATOM 866 C CA . LEU A 1 111 ? 0.434 16.662 -8.243 1.00 39.69 111 LEU A CA 1
ATOM 867 C C . LEU A 1 111 ? 0.030 17.020 -9.686 1.00 39.69 111 LEU A C 1
ATOM 869 O O . LEU A 1 111 ? -0.107 16.120 -10.508 1.00 39.69 111 LEU A O 1
ATOM 873 N N . GLY A 1 112 ? -0.194 18.300 -10.008 1.00 33.09 112 GLY A N 1
ATOM 874 C CA . GLY A 1 112 ? -0.862 18.679 -11.262 1.00 33.09 112 GLY A CA 1
ATOM 875 C C . GLY A 1 112 ? -0.050 19.460 -12.297 1.00 33.09 112 GLY A C 1
ATOM 876 O O . GLY A 1 112 ? -0.526 19.588 -13.421 1.00 33.09 112 GLY A O 1
ATOM 877 N N . ALA A 1 113 ? 1.118 20.019 -11.963 1.00 29.56 113 ALA A N 1
ATOM 878 C CA . ALA A 1 113 ? 1.685 21.113 -12.770 1.00 29.56 113 ALA A CA 1
ATOM 879 C C . ALA A 1 113 ? 3.120 20.921 -13.289 1.00 29.56 113 ALA A C 1
ATOM 881 O O . ALA A 1 113 ? 3.645 21.825 -13.935 1.00 29.56 113 ALA A O 1
ATOM 882 N N . VAL A 1 114 ? 3.755 19.764 -13.082 1.00 31.91 114 VAL A N 1
ATOM 883 C CA . VAL A 1 114 ? 5.081 19.488 -13.661 1.00 31.91 114 VAL A CA 1
ATOM 884 C C . VAL A 1 114 ? 4.991 18.278 -14.589 1.00 31.91 114 VAL A C 1
ATOM 886 O O . VAL A 1 114 ? 4.978 17.139 -14.142 1.00 31.91 114 VAL A O 1
ATOM 889 N N . GLY A 1 115 ? 4.925 18.544 -15.898 1.00 38.47 115 GLY A N 1
ATOM 890 C CA . GLY A 1 115 ? 5.362 17.592 -16.925 1.00 38.47 115 GLY A CA 1
ATOM 891 C C . GLY A 1 115 ? 4.368 16.531 -17.401 1.00 38.47 115 GLY A C 1
ATOM 892 O O . GLY A 1 115 ? 4.809 15.447 -17.763 1.00 38.47 115 GLY A O 1
ATOM 893 N N . VAL A 1 116 ? 3.061 16.810 -17.458 1.00 45.09 116 VAL A N 1
ATOM 894 C CA . VAL A 1 116 ? 2.079 15.826 -17.965 1.00 45.09 116 VAL A CA 1
ATOM 895 C C . VAL A 1 116 ? 2.425 15.351 -19.389 1.00 45.09 116 VAL A C 1
ATOM 897 O O . VAL A 1 116 ? 2.362 14.155 -19.645 1.00 45.09 116 VAL A O 1
ATOM 900 N N . GLU A 1 117 ? 2.876 16.233 -20.288 1.00 40.88 117 GLU A N 1
ATOM 901 C CA . GLU A 1 117 ? 3.204 15.870 -21.682 1.00 40.88 117 GLU A CA 1
ATOM 902 C C . GLU A 1 117 ? 4.470 15.009 -21.822 1.00 40.88 117 GLU A C 1
ATOM 904 O O . GLU A 1 117 ? 4.421 13.957 -22.458 1.00 40.88 117 GLU A O 1
ATOM 909 N N . ASN A 1 118 ? 5.572 15.370 -21.155 1.00 45.75 118 ASN A N 1
ATOM 910 C CA . ASN A 1 118 ? 6.813 14.582 -21.211 1.00 45.75 118 ASN A CA 1
ATOM 911 C C . ASN A 1 118 ? 6.652 13.203 -20.543 1.00 45.75 118 ASN A C 1
ATOM 913 O O . ASN A 1 118 ? 7.199 12.208 -21.014 1.00 45.75 118 ASN A O 1
ATOM 917 N N . VAL A 1 119 ? 5.840 13.116 -19.481 1.00 49.72 119 VAL A N 1
ATOM 918 C CA . VAL A 1 119 ? 5.516 11.839 -18.825 1.00 49.72 119 VAL A CA 1
ATOM 919 C C . VAL A 1 119 ? 4.650 10.950 -19.727 1.00 49.72 119 VAL A C 1
ATOM 921 O O . VAL A 1 119 ? 4.831 9.732 -19.718 1.00 49.72 119 VAL A O 1
ATOM 924 N N . ILE A 1 120 ? 3.740 11.522 -20.531 1.00 50.81 120 ILE A N 1
ATOM 925 C CA . ILE A 1 120 ? 2.921 10.755 -21.486 1.00 50.81 120 ILE A CA 1
ATOM 926 C C . ILE A 1 120 ? 3.812 10.027 -22.505 1.00 50.81 120 ILE A C 1
ATOM 928 O O . ILE A 1 120 ? 3.652 8.820 -22.717 1.00 50.81 120 ILE A O 1
ATOM 932 N N . GLU A 1 121 ? 4.751 10.741 -23.126 1.00 56.22 121 GLU A N 1
ATOM 933 C CA . GLU A 1 121 ? 5.548 10.204 -24.232 1.00 56.22 121 GLU A CA 1
ATOM 934 C C . GLU A 1 121 ? 6.538 9.121 -23.770 1.00 56.22 121 GLU A C 1
ATOM 936 O O . GLU A 1 121 ? 6.657 8.062 -24.396 1.00 56.22 121 GLU A O 1
ATOM 941 N N . ASP A 1 122 ? 7.196 9.327 -22.629 1.00 59.75 122 ASP A N 1
ATOM 942 C CA . ASP A 1 122 ? 8.169 8.371 -22.093 1.00 59.75 122 ASP A CA 1
ATOM 943 C C . ASP A 1 122 ? 7.520 7.081 -21.584 1.00 59.75 122 ASP A C 1
ATOM 945 O O . ASP A 1 122 ? 8.090 5.991 -21.696 1.00 59.75 122 ASP A O 1
ATOM 949 N N . LYS A 1 123 ? 6.281 7.158 -21.094 1.00 63.34 123 LYS A N 1
ATOM 950 C CA . LYS A 1 123 ? 5.550 5.973 -20.633 1.00 63.34 123 LYS A CA 1
ATOM 951 C C . LYS A 1 123 ? 5.003 5.130 -21.787 1.00 63.34 123 LYS A C 1
ATOM 953 O O . LYS A 1 123 ? 5.005 3.902 -21.688 1.00 63.34 123 LYS A O 1
ATOM 958 N N . ALA A 1 124 ? 4.611 5.747 -22.903 1.00 65.75 124 ALA A N 1
ATOM 959 C CA . ALA A 1 124 ? 4.280 5.013 -24.126 1.00 65.75 124 ALA A CA 1
ATOM 960 C C . ALA A 1 124 ? 5.506 4.258 -24.679 1.00 65.75 124 ALA A C 1
ATOM 962 O O . ALA A 1 124 ? 5.397 3.096 -25.080 1.00 65.75 124 ALA A O 1
ATOM 963 N N . LYS A 1 125 ? 6.699 4.873 -24.623 1.00 67.94 125 LYS A N 1
ATOM 964 C CA . LYS A 1 125 ? 7.972 4.219 -24.981 1.00 67.94 125 LYS A CA 1
ATOM 965 C C . LYS A 1 125 ? 8.270 3.011 -24.090 1.00 67.94 125 LYS A C 1
ATOM 967 O O . LYS A 1 125 ? 8.717 1.985 -24.599 1.00 67.94 125 LYS A O 1
ATOM 972 N N . PHE A 1 126 ? 7.968 3.098 -22.795 1.00 69.38 126 PHE A N 1
ATOM 973 C CA . PHE A 1 126 ? 8.149 1.995 -21.848 1.00 69.38 126 PHE A CA 1
ATOM 974 C C . PHE A 1 126 ? 7.251 0.784 -22.152 1.00 69.38 126 PHE A C 1
ATOM 976 O O . PHE A 1 126 ? 7.717 -0.350 -22.169 1.00 69.38 126 PHE A O 1
ATOM 983 N N . TRP A 1 127 ? 5.986 1.010 -22.503 1.00 69.50 127 TRP A N 1
ATOM 984 C CA . TRP A 1 127 ? 5.085 -0.066 -22.931 1.00 69.50 127 TRP A CA 1
ATOM 985 C C . TRP A 1 127 ? 5.517 -0.719 -24.245 1.00 69.50 127 TRP A C 1
ATOM 987 O O . TRP A 1 127 ? 5.498 -1.943 -24.378 1.00 69.50 127 TRP A O 1
ATOM 997 N N . MET A 1 128 ? 5.961 0.087 -25.212 1.00 74.31 128 MET A N 1
ATOM 998 C CA . MET A 1 128 ? 6.541 -0.442 -26.447 1.00 74.31 128 MET A CA 1
ATOM 999 C C . MET A 1 128 ? 7.804 -1.263 -26.172 1.00 74.31 128 MET A C 1
ATOM 1001 O O . MET A 1 128 ? 8.025 -2.277 -26.831 1.00 74.31 128 MET A O 1
ATOM 1005 N N . LYS A 1 129 ? 8.621 -0.856 -25.193 1.00 78.88 129 LYS A N 1
ATOM 1006 C CA . LYS A 1 129 ? 9.779 -1.623 -24.721 1.00 78.88 129 LYS A CA 1
ATOM 1007 C C . LYS A 1 129 ? 9.333 -2.974 -24.155 1.00 78.88 129 LYS A C 1
ATOM 1009 O O . LYS A 1 129 ? 9.842 -3.993 -24.607 1.00 78.88 129 LYS A O 1
ATOM 1014 N N . ALA A 1 130 ? 8.337 -3.006 -23.272 1.00 76.31 130 ALA A N 1
ATOM 1015 C CA . ALA A 1 130 ? 7.879 -4.261 -22.681 1.00 76.31 130 ALA A CA 1
ATOM 1016 C C . ALA A 1 130 ? 7.263 -5.238 -23.697 1.00 76.31 130 ALA A C 1
ATOM 1018 O O . ALA A 1 130 ? 7.485 -6.447 -23.629 1.00 76.31 130 ALA A O 1
ATOM 1019 N N . GLN A 1 131 ? 6.542 -4.715 -24.694 1.00 79.50 131 GLN A N 1
ATOM 1020 C CA . GLN A 1 131 ? 6.041 -5.520 -25.808 1.00 79.50 131 GLN A CA 1
ATOM 1021 C C . GLN A 1 131 ? 7.189 -6.093 -26.659 1.00 79.50 131 GLN A C 1
ATOM 1023 O O . GLN A 1 131 ? 7.125 -7.251 -27.053 1.00 79.50 131 GLN A O 1
ATOM 1028 N N . LYS A 1 132 ? 8.270 -5.335 -26.900 1.00 81.81 132 LYS A N 1
ATOM 1029 C CA . LYS A 1 132 ? 9.455 -5.848 -27.617 1.00 81.81 132 LYS A CA 1
ATOM 1030 C C . LYS A 1 132 ? 10.123 -7.012 -26.880 1.00 81.81 132 LYS A C 1
ATOM 1032 O O . LYS A 1 132 ? 10.504 -7.982 -27.531 1.00 81.81 132 LYS A O 1
ATOM 1037 N N . TYR A 1 133 ? 10.237 -6.928 -25.555 1.00 79.81 133 TYR A N 1
ATOM 1038 C CA . TYR A 1 133 ? 10.765 -8.015 -24.723 1.00 79.81 133 TYR A CA 1
ATOM 1039 C C . TYR A 1 133 ? 9.851 -9.247 -24.721 1.00 79.81 133 TYR A C 1
ATOM 1041 O O . TYR A 1 133 ? 10.340 -10.377 -24.735 1.00 79.81 133 TYR A O 1
ATOM 1049 N N . GLU A 1 134 ? 8.529 -9.051 -24.756 1.00 83.62 134 GLU A N 1
ATOM 1050 C CA . GLU A 1 134 ? 7.569 -10.147 -24.945 1.00 83.62 134 GLU A CA 1
ATOM 1051 C C . GLU A 1 134 ? 7.774 -10.843 -26.302 1.00 83.62 134 GLU A C 1
ATOM 1053 O O . GLU A 1 134 ? 7.811 -12.069 -26.370 1.00 83.62 134 GLU A O 1
ATOM 1058 N N . ASP A 1 135 ? 8.019 -10.067 -27.361 1.00 83.00 135 ASP A N 1
ATOM 1059 C CA . ASP A 1 135 ? 8.276 -10.566 -28.717 1.00 83.00 135 ASP A CA 1
ATOM 1060 C C . ASP A 1 135 ? 9.705 -11.143 -28.905 1.00 83.00 135 ASP A C 1
ATOM 1062 O O . ASP A 1 135 ? 10.106 -11.467 -30.025 1.00 83.00 135 ASP A O 1
ATOM 1066 N N . GLY A 1 136 ? 10.502 -11.255 -27.833 1.00 78.81 136 GLY A N 1
ATOM 1067 C CA . GLY A 1 136 ? 11.846 -11.848 -27.843 1.00 78.81 136 GLY A CA 1
ATOM 1068 C C . GLY A 1 136 ? 12.975 -10.932 -28.332 1.00 78.81 136 GLY A C 1
ATOM 1069 O O . GLY A 1 136 ? 14.071 -11.412 -28.622 1.00 78.81 136 GLY A O 1
ATOM 1070 N N . LYS A 1 137 ? 12.738 -9.619 -28.443 1.00 75.94 137 LYS A N 1
ATOM 1071 C CA . LYS A 1 137 ? 13.741 -8.628 -28.870 1.00 75.94 137 LYS A CA 1
ATOM 1072 C C . LYS A 1 137 ? 14.400 -7.975 -27.655 1.00 75.94 137 LYS A C 1
ATOM 1074 O O . LYS A 1 137 ? 13.956 -6.920 -27.204 1.00 75.94 137 LYS A O 1
ATOM 1079 N N . ASN A 1 138 ? 15.458 -8.604 -27.148 1.00 69.81 138 ASN A N 1
ATOM 1080 C CA . ASN A 1 138 ? 16.180 -8.139 -25.962 1.00 69.81 138 ASN A CA 1
ATOM 1081 C C . ASN A 1 138 ? 17.254 -7.091 -26.312 1.00 69.81 138 ASN A C 1
ATOM 1083 O O . ASN A 1 138 ? 17.869 -7.194 -27.372 1.00 69.81 138 ASN A O 1
ATOM 1087 N N . ASP A 1 139 ? 17.509 -6.133 -25.411 1.00 69.56 139 ASP A N 1
ATOM 1088 C CA . ASP A 1 139 ? 18.658 -5.209 -25.456 1.00 69.56 139 ASP A CA 1
ATOM 1089 C C . ASP A 1 139 ? 19.654 -5.563 -24.325 1.00 69.56 139 ASP A C 1
ATOM 1091 O O . ASP A 1 139 ? 19.480 -5.120 -23.181 1.00 69.56 139 ASP A O 1
ATOM 1095 N N . PRO A 1 140 ? 20.668 -6.409 -24.605 1.00 61.41 140 PRO A N 1
ATOM 1096 C CA . PRO A 1 140 ? 21.592 -6.902 -23.586 1.00 61.41 140 PRO A CA 1
ATOM 1097 C C . PRO A 1 140 ? 22.481 -5.807 -22.987 1.00 61.41 140 PRO A C 1
ATOM 1099 O O . PRO A 1 140 ? 22.791 -5.855 -21.800 1.00 61.41 140 PRO A O 1
ATOM 1102 N N . ASP A 1 141 ? 22.866 -4.817 -23.795 1.00 59.44 141 ASP A N 1
ATOM 1103 C CA . ASP A 1 141 ? 23.862 -3.801 -23.432 1.00 59.44 141 ASP A CA 1
ATOM 1104 C C . ASP A 1 141 ? 23.259 -2.682 -22.567 1.00 59.44 141 ASP A C 1
ATOM 1106 O O . ASP A 1 141 ? 23.964 -2.002 -21.816 1.00 59.44 141 ASP A O 1
ATOM 1110 N N . GLY A 1 142 ? 21.944 -2.473 -22.678 1.00 72.12 142 GLY A N 1
ATOM 1111 C CA . GLY A 1 142 ? 21.226 -1.424 -21.968 1.00 72.12 142 GLY A CA 1
ATOM 1112 C C . GLY A 1 142 ? 20.618 -1.873 -20.644 1.00 72.12 142 GLY A C 1
ATOM 1113 O O . GLY A 1 142 ? 20.862 -1.235 -19.616 1.00 72.12 142 GLY A O 1
ATOM 1114 N N . ASP A 1 143 ? 19.786 -2.914 -20.692 1.00 80.19 143 ASP A N 1
ATOM 1115 C CA . ASP A 1 143 ? 18.936 -3.302 -19.566 1.00 80.19 143 ASP A CA 1
ATOM 1116 C C . ASP A 1 143 ? 19.489 -4.500 -18.808 1.00 80.19 143 ASP A C 1
ATOM 1118 O O . ASP A 1 143 ? 19.430 -4.481 -17.595 1.00 80.19 143 ASP A O 1
ATOM 1122 N N . TYR A 1 144 ? 20.102 -5.485 -19.470 1.00 82.75 144 TYR A N 1
ATOM 1123 C CA . TYR A 1 144 ? 20.713 -6.670 -18.837 1.00 82.75 144 TYR A CA 1
ATOM 1124 C C . TYR A 1 144 ? 22.189 -6.450 -18.460 1.00 82.75 144 TYR A C 1
ATOM 1126 O O . TYR A 1 144 ? 23.012 -7.366 -18.492 1.00 82.75 144 TYR A O 1
ATOM 1134 N N . TYR A 1 145 ? 22.530 -5.219 -18.069 1.00 78.69 145 TYR A N 1
ATOM 1135 C CA . TYR A 1 145 ? 23.912 -4.749 -17.933 1.00 78.69 145 TYR A CA 1
ATOM 1136 C C . TYR A 1 145 ? 24.741 -5.493 -16.870 1.00 78.69 145 TYR A C 1
ATOM 1138 O O . TYR A 1 145 ? 25.967 -5.521 -16.957 1.00 78.69 145 TYR A O 1
ATOM 1146 N N . ALA A 1 146 ? 24.099 -6.062 -15.843 1.00 82.81 146 ALA A N 1
ATOM 1147 C CA . ALA A 1 146 ? 24.779 -6.790 -14.767 1.00 82.81 146 ALA A CA 1
ATOM 1148 C C . ALA A 1 146 ? 24.705 -8.317 -14.926 1.00 82.81 146 ALA A C 1
ATOM 1150 O O . ALA A 1 146 ? 25.591 -9.031 -14.457 1.00 82.81 146 ALA A O 1
ATOM 1151 N N . SER A 1 147 ? 23.638 -8.838 -15.537 1.00 84.62 147 SER A N 1
ATOM 1152 C CA . SER A 1 147 ? 23.415 -10.273 -15.713 1.00 84.62 147 SER A CA 1
ATOM 1153 C C . SER A 1 147 ? 22.423 -10.534 -16.839 1.00 84.62 147 SER A C 1
ATOM 1155 O O . SER A 1 147 ? 21.399 -9.869 -16.921 1.00 84.62 147 SER A O 1
ATOM 1157 N N . ILE A 1 148 ? 22.647 -11.589 -17.626 1.00 85.12 148 ILE A N 1
ATOM 1158 C CA . ILE A 1 148 ? 21.700 -12.047 -18.658 1.00 85.12 148 ILE A CA 1
ATOM 1159 C C . ILE A 1 148 ? 20.387 -12.608 -18.085 1.00 85.12 148 ILE A C 1
ATOM 1161 O O . ILE A 1 148 ? 19.421 -12.789 -18.821 1.00 85.12 148 ILE A O 1
ATOM 1165 N N . TYR A 1 149 ? 20.345 -12.911 -16.783 1.00 87.50 149 TYR A N 1
ATOM 1166 C CA . TYR A 1 149 ? 19.173 -13.501 -16.128 1.00 87.50 149 TYR A CA 1
ATOM 1167 C C . TYR A 1 149 ? 18.222 -12.461 -15.534 1.00 87.50 149 TYR A C 1
ATOM 1169 O O . TYR A 1 149 ? 17.081 -12.792 -15.222 1.00 87.50 149 TYR A O 1
ATOM 1177 N N . CYS A 1 150 ? 18.685 -11.226 -15.349 1.00 89.38 150 CYS A N 1
ATOM 1178 C CA . CYS A 1 150 ? 17.936 -10.174 -14.683 1.00 89.38 150 CYS A CA 1
ATOM 1179 C C . CYS A 1 150 ? 18.241 -8.851 -15.368 1.00 89.38 150 CYS A C 1
ATOM 1181 O O . CYS A 1 150 ? 19.383 -8.403 -15.303 1.00 89.38 150 CYS A O 1
ATOM 1183 N N . ALA A 1 151 ? 17.224 -8.245 -15.984 1.00 88.19 151 ALA A N 1
ATOM 1184 C CA . ALA A 1 151 ? 17.355 -6.954 -16.642 1.00 88.19 151 ALA A CA 1
ATOM 1185 C C . ALA A 1 151 ? 17.742 -5.878 -15.614 1.00 88.19 151 ALA A C 1
ATOM 1187 O O . ALA A 1 151 ? 18.908 -5.641 -15.307 1.00 88.19 151 ALA A O 1
ATOM 1188 N N . GLU A 1 152 ? 16.761 -5.275 -14.958 1.00 89.25 152 GLU A N 1
ATOM 1189 C CA . GLU A 1 152 ? 17.017 -4.160 -14.060 1.00 89.25 152 GLU A CA 1
ATOM 1190 C C . GLU A 1 152 ? 17.358 -4.700 -12.669 1.00 89.25 152 GLU A C 1
ATOM 1192 O O . GLU A 1 152 ? 16.497 -4.767 -11.794 1.00 89.25 152 GLU A O 1
ATOM 1197 N N . ILE A 1 153 ? 18.607 -5.139 -12.461 1.00 90.56 153 ILE A N 1
ATOM 1198 C CA . ILE A 1 153 ? 19.017 -5.834 -11.227 1.00 90.56 153 ILE A CA 1
ATOM 1199 C C . ILE A 1 153 ? 18.704 -5.016 -9.970 1.00 90.56 153 ILE A C 1
ATOM 1201 O O . ILE A 1 153 ? 18.153 -5.549 -9.011 1.00 90.56 153 ILE A O 1
ATOM 1205 N N . VAL A 1 154 ? 18.966 -3.708 -9.976 1.00 91.75 154 VAL A N 1
ATOM 1206 C CA . VAL A 1 154 ? 18.678 -2.870 -8.807 1.00 91.75 154 VAL A CA 1
ATOM 1207 C C . VAL A 1 154 ? 17.172 -2.768 -8.577 1.00 91.75 154 VAL A C 1
ATOM 1209 O O . VAL A 1 154 ? 16.726 -3.068 -7.474 1.00 91.75 154 VAL A O 1
ATOM 1212 N N . ASN A 1 155 ? 16.379 -2.450 -9.605 1.00 93.19 155 ASN A N 1
ATOM 1213 C CA . ASN A 1 155 ? 14.917 -2.357 -9.483 1.00 93.19 155 ASN A CA 1
ATOM 1214 C C . ASN A 1 155 ? 14.287 -3.700 -9.080 1.00 93.19 155 ASN A C 1
ATOM 1216 O O . ASN A 1 155 ? 13.360 -3.751 -8.279 1.00 93.19 155 ASN A O 1
ATOM 1220 N N . SER A 1 156 ? 14.832 -4.813 -9.565 1.00 94.94 156 SER A N 1
ATOM 1221 C CA . SER A 1 156 ? 14.378 -6.153 -9.197 1.00 94.94 156 SER A CA 1
ATOM 1222 C C . SER A 1 156 ? 14.642 -6.416 -7.717 1.00 94.94 156 SER A C 1
ATOM 1224 O O . SER A 1 156 ? 13.718 -6.692 -6.959 1.00 94.94 156 SER A O 1
ATOM 1226 N N . PHE A 1 157 ? 15.884 -6.268 -7.252 1.00 95.88 157 PHE A N 1
ATOM 1227 C CA . PHE A 1 157 ? 16.241 -6.619 -5.877 1.00 95.88 157 PHE A CA 1
ATOM 1228 C C . PHE A 1 157 ? 15.723 -5.631 -4.824 1.00 95.88 157 PHE A C 1
ATOM 1230 O O . PHE A 1 157 ? 15.499 -6.035 -3.682 1.00 95.88 157 PHE A O 1
ATOM 1237 N N . THR A 1 158 ? 15.446 -4.371 -5.168 1.00 96.56 158 THR A N 1
ATOM 1238 C CA . THR A 1 158 ? 14.791 -3.444 -4.229 1.00 96.56 158 THR A CA 1
ATOM 1239 C C . THR A 1 158 ? 13.357 -3.866 -3.896 1.00 96.56 158 THR A C 1
ATOM 1241 O O . THR A 1 158 ? 12.881 -3.575 -2.796 1.00 96.56 158 THR A O 1
ATOM 1244 N N . ASN A 1 159 ? 12.697 -4.663 -4.746 1.00 97.94 159 ASN A N 1
ATOM 1245 C CA . ASN A 1 159 ? 11.398 -5.270 -4.435 1.00 97.94 159 ASN A CA 1
ATOM 1246 C C . ASN A 1 159 ? 11.455 -6.342 -3.328 1.00 97.94 159 ASN A C 1
ATOM 1248 O O . ASN A 1 159 ? 10.423 -6.684 -2.744 1.00 97.94 159 ASN A O 1
ATOM 1252 N N . LEU A 1 160 ? 12.645 -6.806 -2.921 1.00 97.69 160 LEU A N 1
ATOM 1253 C CA . LEU A 1 160 ? 12.781 -7.620 -1.707 1.00 97.69 160 LEU A CA 1
ATOM 1254 C C . LEU A 1 160 ? 12.321 -6.868 -0.446 1.00 97.69 160 LEU A C 1
ATOM 1256 O O . LEU A 1 160 ? 11.921 -7.512 0.528 1.00 97.69 160 LEU A O 1
ATOM 1260 N N . ALA A 1 161 ? 12.321 -5.529 -0.458 1.00 97.69 161 ALA A N 1
ATOM 1261 C CA . ALA A 1 161 ? 11.756 -4.720 0.620 1.00 97.69 161 ALA A CA 1
ATOM 1262 C C . ALA A 1 161 ? 10.245 -4.966 0.781 1.00 97.69 161 ALA A C 1
ATOM 1264 O O . ALA A 1 161 ? 9.785 -5.226 1.896 1.00 97.69 161 ALA A O 1
ATOM 1265 N N . PHE A 1 162 ? 9.488 -4.991 -0.327 1.00 97.81 162 PHE A N 1
ATOM 1266 C CA . PHE A 1 162 ? 8.069 -5.366 -0.326 1.00 97.81 162 PHE A CA 1
ATOM 1267 C C . PHE A 1 162 ? 7.872 -6.760 0.267 1.00 97.81 162 PHE A C 1
ATOM 1269 O O . PHE A 1 162 ? 7.102 -6.926 1.211 1.00 97.81 162 PHE A O 1
ATOM 1276 N N . ILE A 1 163 ? 8.608 -7.749 -0.245 1.00 98.38 163 ILE A N 1
ATOM 1277 C CA . ILE A 1 163 ? 8.477 -9.158 0.152 1.00 98.38 163 ILE A CA 1
ATOM 1278 C C . ILE A 1 163 ? 8.769 -9.340 1.649 1.00 98.38 163 ILE A C 1
ATOM 1280 O O . ILE A 1 163 ? 7.986 -9.962 2.371 1.00 98.38 163 ILE A O 1
ATOM 1284 N N . SER A 1 164 ? 9.855 -8.741 2.140 1.00 98.25 164 SER A N 1
ATOM 1285 C CA . SER A 1 164 ? 10.279 -8.847 3.542 1.00 98.25 164 SER A CA 1
ATOM 1286 C C . SER A 1 164 ? 9.277 -8.193 4.497 1.00 98.25 164 SER A C 1
ATOM 1288 O O . SER A 1 164 ? 8.905 -8.772 5.523 1.00 98.25 164 SER A O 1
ATOM 1290 N N . LEU A 1 165 ? 8.798 -6.993 4.156 1.00 98.38 165 LEU A N 1
ATOM 1291 C CA . LEU A 1 165 ? 7.798 -6.280 4.951 1.00 98.38 165 LEU A CA 1
ATOM 1292 C C . LEU A 1 165 ? 6.435 -6.978 4.905 1.00 98.38 165 LEU A C 1
ATOM 1294 O O . LEU A 1 165 ? 5.747 -7.042 5.924 1.00 98.38 165 LEU A O 1
ATOM 1298 N N . ALA A 1 166 ? 6.054 -7.544 3.760 1.00 98.38 166 ALA A N 1
ATOM 1299 C CA . ALA A 1 166 ? 4.821 -8.306 3.630 1.00 98.38 166 ALA A CA 1
ATOM 1300 C C . ALA A 1 166 ? 4.854 -9.560 4.505 1.00 98.38 166 ALA A C 1
ATOM 1302 O O . ALA A 1 166 ? 3.916 -9.787 5.265 1.00 98.38 166 ALA A O 1
ATOM 1303 N N . TYR A 1 167 ? 5.960 -10.311 4.491 1.00 98.38 167 TYR A N 1
ATOM 1304 C CA . TYR A 1 167 ? 6.150 -11.455 5.384 1.00 98.38 167 TYR A CA 1
ATOM 1305 C C . TYR A 1 167 ? 6.003 -11.058 6.860 1.00 98.38 167 TYR A C 1
ATOM 1307 O O . TYR A 1 167 ? 5.268 -11.705 7.611 1.00 98.38 167 TYR A O 1
ATOM 1315 N N . LYS A 1 168 ? 6.632 -9.949 7.271 1.00 98.12 168 LYS A N 1
ATOM 1316 C CA . LYS A 1 168 ? 6.491 -9.416 8.633 1.00 98.12 168 LYS A CA 1
ATOM 1317 C C . LYS A 1 168 ? 5.032 -9.080 8.975 1.00 98.12 168 LYS A C 1
ATOM 1319 O O . LYS A 1 168 ? 4.566 -9.440 10.056 1.00 98.12 168 LYS A O 1
ATOM 1324 N N . GLY A 1 169 ? 4.305 -8.434 8.065 1.00 98.19 169 GLY A N 1
ATOM 1325 C CA . GLY A 1 169 ? 2.896 -8.079 8.250 1.00 98.19 169 GLY A CA 1
ATOM 1326 C C . GLY A 1 169 ? 1.960 -9.291 8.313 1.00 98.19 169 GLY A C 1
ATOM 1327 O O . GLY A 1 169 ? 1.105 -9.360 9.197 1.00 98.19 169 GLY A O 1
ATOM 1328 N N . ILE A 1 170 ? 2.167 -10.285 7.441 1.00 98.56 170 ILE A N 1
ATOM 1329 C CA . ILE A 1 170 ? 1.453 -11.575 7.453 1.00 98.56 170 ILE A CA 1
ATOM 1330 C C . ILE A 1 170 ? 1.671 -12.277 8.795 1.00 98.56 170 ILE A C 1
ATOM 1332 O O . ILE A 1 170 ? 0.706 -12.661 9.458 1.00 98.56 170 ILE A O 1
ATOM 1336 N N . SER A 1 171 ? 2.931 -12.393 9.222 1.00 98.12 171 SER A N 1
ATOM 1337 C CA . SER A 1 171 ? 3.296 -13.008 10.499 1.00 98.12 171 SER A CA 1
ATOM 1338 C C . SER A 1 171 ? 2.629 -12.292 11.677 1.00 98.12 171 SER A C 1
ATOM 1340 O O . SER A 1 171 ? 2.035 -12.944 12.536 1.00 98.12 171 SER A O 1
ATOM 1342 N N . SER A 1 172 ? 2.617 -10.953 11.674 1.00 97.25 172 SER A N 1
ATOM 1343 C CA . SER A 1 172 ? 1.900 -10.157 12.677 1.00 97.25 172 SER A CA 1
ATOM 1344 C C . SER A 1 172 ? 0.399 -10.454 12.691 1.00 97.25 172 SER A C 1
ATOM 1346 O O . SER A 1 172 ? -0.161 -10.688 13.759 1.00 97.25 172 SER A O 1
ATOM 1348 N N . CYS A 1 173 ? -0.253 -10.497 11.523 1.00 97.88 173 CYS A N 1
ATOM 1349 C CA . CYS A 1 173 ? -1.687 -10.783 11.418 1.00 97.88 173 CYS A CA 1
ATOM 1350 C C . CYS A 1 173 ? -2.055 -12.150 11.989 1.00 97.88 173 CYS A C 1
ATOM 1352 O O . CYS A 1 173 ? -3.020 -12.251 12.744 1.00 97.88 173 CYS A O 1
ATOM 1354 N N . ILE A 1 174 ? -1.271 -13.180 11.666 1.00 97.12 174 ILE A N 1
ATOM 1355 C CA . ILE A 1 174 ? -1.503 -14.545 12.148 1.00 97.12 174 ILE A CA 1
ATOM 1356 C C . ILE A 1 174 ? -1.239 -14.633 13.653 1.00 97.12 174 ILE A C 1
ATOM 1358 O O . ILE A 1 174 ? -2.068 -15.152 14.398 1.00 97.12 174 ILE A O 1
ATOM 1362 N N . ARG A 1 175 ? -0.102 -14.101 14.117 1.00 95.25 175 ARG A N 1
ATOM 1363 C CA . ARG A 1 175 ? 0.326 -14.187 15.520 1.00 95.25 175 ARG A CA 1
ATOM 1364 C C . ARG A 1 175 ? -0.614 -13.445 16.469 1.00 95.25 175 ARG A C 1
ATOM 1366 O O . ARG A 1 175 ? -0.877 -13.937 17.562 1.00 95.25 175 ARG A O 1
ATOM 1373 N N . ASN A 1 176 ? -1.104 -12.280 16.052 1.00 94.38 176 ASN A N 1
ATOM 1374 C CA . ASN A 1 176 ? -1.915 -11.398 16.891 1.00 94.38 176 ASN A CA 1
ATOM 1375 C C . ASN A 1 176 ? -3.425 -11.523 16.620 1.00 94.38 176 ASN A C 1
ATOM 1377 O O . ASN A 1 176 ? -4.209 -10.846 17.279 1.00 94.38 176 ASN A O 1
ATOM 1381 N N . GLY A 1 177 ? -3.845 -12.367 15.669 1.00 94.00 177 GLY A N 1
ATOM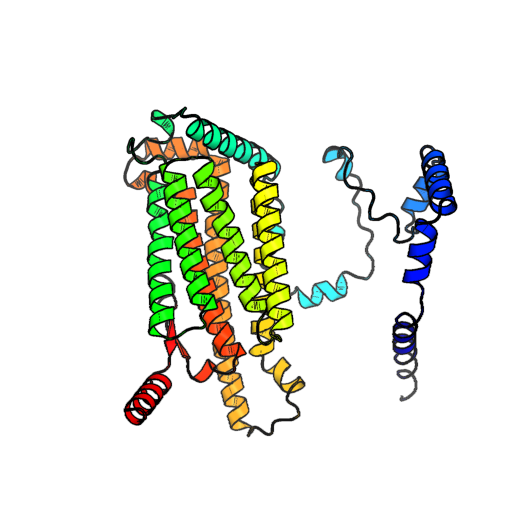 1382 C CA . GLY A 1 177 ? -5.260 -12.587 15.356 1.00 94.00 177 GLY A CA 1
ATOM 1383 C C . GLY A 1 177 ? -5.972 -11.345 14.814 1.00 94.00 177 GLY A C 1
ATOM 1384 O O . GLY A 1 177 ? -7.123 -11.097 15.168 1.00 94.00 177 GLY A O 1
ATOM 1385 N N . HIS A 1 178 ? -5.291 -10.542 13.991 1.00 95.69 178 HIS A N 1
ATOM 1386 C CA . HIS A 1 178 ? -5.900 -9.365 13.363 1.00 95.69 178 HIS A CA 1
ATOM 1387 C C . HIS A 1 178 ? -7.022 -9.766 12.385 1.00 95.69 178 HIS A C 1
ATOM 1389 O O . HIS A 1 178 ? -7.053 -10.889 11.879 1.00 95.69 178 HIS A O 1
ATOM 1395 N N . ASP A 1 179 ? -7.931 -8.830 12.083 1.00 93.94 179 ASP A N 1
ATOM 1396 C CA . ASP A 1 179 ? -9.039 -9.054 11.142 1.00 93.94 179 ASP A CA 1
ATOM 1397 C C . ASP A 1 179 ? -8.517 -9.590 9.791 1.00 93.94 179 ASP A C 1
ATOM 1399 O O . ASP A 1 179 ? -7.592 -9.037 9.186 1.00 93.94 179 ASP A O 1
ATOM 1403 N N . THR A 1 180 ? -9.123 -10.682 9.317 1.00 95.94 180 THR A N 1
ATOM 1404 C CA . THR A 1 180 ? -8.696 -11.456 8.135 1.00 95.94 180 THR A CA 1
ATOM 1405 C C . THR A 1 180 ? -8.533 -10.617 6.869 1.00 95.94 180 THR A C 1
ATOM 1407 O O . THR A 1 180 ? -7.687 -10.925 6.031 1.00 95.94 180 THR A O 1
ATOM 1410 N N . VAL A 1 181 ? -9.281 -9.517 6.737 1.00 96.38 181 VAL A N 1
ATOM 1411 C CA . VAL A 1 181 ? -9.150 -8.596 5.599 1.00 96.38 181 VAL A CA 1
ATOM 1412 C C . VAL A 1 181 ? -7.745 -7.989 5.494 1.00 96.38 181 VAL A C 1
ATOM 1414 O O . VAL A 1 181 ? -7.265 -7.750 4.388 1.00 96.38 181 VAL A O 1
ATOM 1417 N N . PHE A 1 182 ? -7.050 -7.783 6.617 1.00 97.25 182 PHE A N 1
ATOM 1418 C CA . PHE A 1 182 ? -5.682 -7.259 6.620 1.00 97.25 182 PHE A CA 1
ATOM 1419 C C . PHE A 1 182 ? -4.640 -8.338 6.349 1.00 97.25 182 PHE A C 1
ATOM 1421 O O . PHE A 1 182 ? -3.639 -8.039 5.705 1.00 97.25 182 PHE A O 1
ATOM 1428 N N . LEU A 1 183 ? -4.898 -9.592 6.737 1.00 98.19 183 LEU A N 1
ATOM 1429 C CA . LEU A 1 183 ? -4.084 -10.725 6.292 1.00 98.19 183 LEU A CA 1
ATOM 1430 C C . LEU A 1 183 ? -4.120 -10.833 4.761 1.00 98.19 183 LEU A C 1
ATOM 1432 O O . LEU A 1 183 ? -3.073 -10.892 4.124 1.00 98.19 183 LEU A O 1
ATOM 1436 N N . VAL A 1 184 ? -5.316 -10.765 4.165 1.00 98.00 184 VAL A N 1
ATOM 1437 C CA . VAL A 1 184 ? -5.487 -10.729 2.701 1.00 98.00 184 VAL A CA 1
ATOM 1438 C C . VAL A 1 184 ? -4.822 -9.486 2.095 1.00 98.00 184 VAL A C 1
ATOM 1440 O O . VAL A 1 184 ? -4.193 -9.577 1.041 1.00 98.00 184 VAL A O 1
ATOM 1443 N N . GLY A 1 185 ? -4.896 -8.339 2.775 1.00 97.81 185 GLY A N 1
ATOM 1444 C CA . GLY A 1 185 ? -4.188 -7.116 2.390 1.00 97.81 185 GLY A CA 1
ATOM 1445 C C . GLY A 1 185 ? -2.667 -7.291 2.332 1.00 97.81 185 GLY A C 1
ATOM 1446 O O . GLY A 1 185 ? -2.056 -6.929 1.331 1.00 97.81 185 GLY A O 1
ATOM 1447 N N . PHE A 1 186 ? -2.053 -7.900 3.351 1.00 98.50 186 PHE A N 1
ATOM 1448 C CA . PHE A 1 186 ? -0.613 -8.171 3.363 1.00 98.50 186 PHE A CA 1
ATOM 1449 C C . PHE A 1 186 ? -0.193 -9.275 2.380 1.00 98.50 186 PHE A C 1
ATOM 1451 O O . PHE A 1 186 ? 0.891 -9.189 1.811 1.00 98.50 186 PHE A O 1
ATOM 1458 N N . ILE A 1 187 ? -1.045 -10.272 2.120 1.00 98.56 187 ILE A N 1
ATOM 1459 C CA . ILE A 1 187 ? -0.819 -11.247 1.038 1.00 98.56 187 ILE A CA 1
ATOM 1460 C C . ILE A 1 187 ? -0.842 -10.543 -0.323 1.00 98.56 187 ILE A C 1
ATOM 1462 O O . ILE A 1 187 ? 0.021 -10.785 -1.157 1.00 98.56 187 ILE A O 1
ATOM 1466 N N . SER A 1 188 ? -1.780 -9.623 -0.544 1.00 97.81 188 SER A N 1
ATOM 1467 C CA . SER A 1 188 ? -1.845 -8.861 -1.801 1.00 97.81 188 SER A CA 1
ATOM 1468 C C . SER A 1 188 ? -0.651 -7.914 -1.949 1.00 97.81 188 SER A C 1
ATOM 1470 O O . SER A 1 188 ? -0.089 -7.780 -3.029 1.00 97.81 188 SER A O 1
ATOM 1472 N N . TYR A 1 189 ? -0.187 -7.339 -0.840 1.00 98.00 189 TYR A N 1
ATOM 1473 C CA . TYR A 1 189 ? 1.052 -6.569 -0.776 1.00 98.00 189 TYR A CA 1
ATOM 1474 C C . TYR A 1 189 ? 2.305 -7.411 -1.095 1.00 98.00 189 TYR A C 1
ATOM 1476 O O . TYR A 1 189 ? 3.198 -6.928 -1.787 1.00 98.00 189 TYR A O 1
ATOM 1484 N N . LEU A 1 190 ? 2.351 -8.683 -0.676 1.00 98.50 190 LEU A N 1
ATOM 1485 C CA . LEU A 1 190 ? 3.385 -9.632 -1.111 1.00 98.50 190 LEU A CA 1
ATOM 1486 C C . LEU A 1 190 ? 3.323 -9.870 -2.627 1.00 98.50 190 LEU A C 1
ATOM 1488 O O . LEU A 1 190 ? 4.363 -9.892 -3.282 1.00 98.50 190 LEU A O 1
ATOM 1492 N N . VAL A 1 191 ? 2.115 -10.017 -3.184 1.00 98.25 191 VAL A N 1
ATOM 1493 C CA . VAL A 1 191 ? 1.913 -10.197 -4.631 1.00 98.25 191 VAL A CA 1
ATOM 1494 C C . VAL A 1 191 ? 2.422 -8.991 -5.420 1.00 98.25 191 VAL A C 1
ATOM 1496 O O . VAL A 1 191 ? 3.069 -9.213 -6.434 1.00 98.25 191 VAL A O 1
ATOM 1499 N N . ILE A 1 192 ? 2.225 -7.752 -4.945 1.00 97.62 192 ILE A N 1
ATOM 1500 C CA . ILE A 1 192 ? 2.829 -6.554 -5.567 1.00 97.62 192 ILE A CA 1
ATOM 1501 C C . ILE A 1 192 ? 4.353 -6.710 -5.652 1.00 97.62 192 ILE A C 1
ATOM 1503 O O . ILE A 1 192 ? 4.923 -6.587 -6.729 1.00 97.62 192 ILE A O 1
ATOM 1507 N N . GLY A 1 193 ? 5.014 -7.047 -4.538 1.00 97.69 193 GLY A N 1
ATOM 1508 C CA . GLY A 1 193 ? 6.473 -7.201 -4.513 1.00 97.69 193 GLY A CA 1
ATOM 1509 C C . GLY A 1 193 ? 6.989 -8.300 -5.444 1.00 97.69 193 GLY A C 1
ATOM 1510 O O . GLY A 1 193 ? 7.976 -8.102 -6.146 1.00 97.69 193 GLY A O 1
ATOM 1511 N N . LEU A 1 194 ? 6.312 -9.451 -5.481 1.00 98.25 194 LEU A N 1
ATOM 1512 C CA . LEU A 1 194 ? 6.669 -10.558 -6.376 1.00 98.25 194 LEU A CA 1
ATOM 1513 C C . LEU A 1 194 ? 6.433 -10.203 -7.847 1.00 98.25 194 LEU A C 1
ATOM 1515 O O . LEU A 1 194 ? 7.279 -10.485 -8.689 1.00 98.25 194 LEU A O 1
ATOM 1519 N N . ALA A 1 195 ? 5.300 -9.573 -8.153 1.00 97.56 195 ALA A N 1
ATOM 1520 C CA . ALA A 1 195 ? 4.953 -9.160 -9.502 1.00 97.56 195 ALA A CA 1
ATOM 1521 C C . ALA A 1 195 ? 5.939 -8.119 -10.041 1.00 97.56 195 ALA A C 1
ATOM 1523 O O . ALA A 1 195 ? 6.448 -8.288 -11.147 1.00 97.56 195 ALA A O 1
ATOM 1524 N N . SER A 1 196 ? 6.275 -7.113 -9.230 1.00 97.19 196 SER A N 1
ATOM 1525 C CA . SER A 1 196 ? 7.262 -6.093 -9.578 1.00 97.19 196 SER A CA 1
ATOM 1526 C C . SER A 1 196 ? 8.663 -6.686 -9.738 1.00 97.19 196 SER A C 1
ATOM 1528 O O . SER A 1 196 ? 9.331 -6.425 -10.736 1.00 97.19 196 SER A O 1
ATOM 1530 N N . PHE A 1 197 ? 9.081 -7.594 -8.847 1.00 97.38 197 PHE A N 1
ATOM 1531 C CA . PHE A 1 197 ? 10.333 -8.341 -9.013 1.00 97.38 197 PHE A CA 1
ATOM 1532 C C . PHE A 1 197 ? 10.375 -9.085 -10.360 1.00 97.38 197 PHE A C 1
ATOM 1534 O O . PHE A 1 197 ? 11.339 -8.956 -11.116 1.00 97.38 197 PHE A O 1
ATOM 1541 N N . CYS A 1 198 ? 9.320 -9.841 -10.689 1.00 96.44 198 CYS A N 1
ATOM 1542 C CA . CYS A 1 198 ? 9.220 -10.570 -11.955 1.00 96.44 198 CYS A CA 1
ATOM 1543 C C . CYS A 1 198 ? 9.226 -9.633 -13.166 1.00 96.44 198 CYS A C 1
ATOM 1545 O O . CYS A 1 198 ? 9.861 -9.944 -14.178 1.00 96.44 198 CYS A O 1
ATOM 1547 N N . PHE A 1 199 ? 8.547 -8.491 -13.065 1.00 95.06 199 PHE A N 1
ATOM 1548 C CA . PHE A 1 199 ? 8.538 -7.494 -14.120 1.00 95.06 199 PHE A CA 1
ATOM 1549 C C . PHE A 1 199 ? 9.929 -6.908 -14.347 1.00 95.06 199 PHE A C 1
ATOM 1551 O O . PHE A 1 199 ? 10.435 -7.018 -15.454 1.00 95.06 199 PHE A O 1
ATOM 1558 N N . HIS A 1 200 ? 10.604 -6.385 -13.327 1.00 94.50 200 HIS A N 1
ATOM 1559 C CA . HIS A 1 200 ? 11.931 -5.782 -13.502 1.00 94.50 200 HIS A CA 1
ATOM 1560 C C . HIS A 1 200 ? 13.021 -6.794 -13.885 1.00 94.50 200 HIS A C 1
ATOM 1562 O O . HIS A 1 200 ? 14.015 -6.426 -14.513 1.00 94.50 200 HIS A O 1
ATOM 1568 N N . THR A 1 201 ? 12.812 -8.080 -13.591 1.00 94.06 201 THR A N 1
ATOM 1569 C CA . THR A 1 201 ? 13.712 -9.155 -14.033 1.00 94.06 201 THR A CA 1
ATOM 1570 C C . THR A 1 201 ? 13.572 -9.433 -15.536 1.00 94.06 201 THR A C 1
ATOM 1572 O O . THR A 1 201 ? 14.563 -9.746 -16.199 1.00 94.06 201 THR A O 1
ATOM 1575 N N . THR A 1 202 ? 12.354 -9.341 -16.083 1.00 91.56 202 THR A N 1
ATOM 1576 C CA . THR A 1 202 ? 12.030 -9.815 -17.445 1.00 91.56 202 THR A CA 1
ATOM 1577 C C . THR A 1 202 ? 11.693 -8.712 -18.445 1.00 91.56 202 THR A C 1
ATOM 1579 O O . THR A 1 202 ? 11.797 -8.935 -19.646 1.00 91.56 202 THR A O 1
ATOM 1582 N N . LEU A 1 203 ? 11.245 -7.558 -17.955 1.00 90.69 203 LEU A N 1
ATOM 1583 C CA . LEU A 1 203 ? 10.670 -6.434 -18.691 1.00 90.69 203 LEU A CA 1
ATOM 1584 C C . LEU A 1 203 ? 9.549 -6.831 -19.656 1.00 90.69 203 LEU A C 1
ATOM 1586 O O . LEU A 1 203 ? 9.308 -6.143 -20.639 1.00 90.69 203 LEU A O 1
ATOM 1590 N N . LYS A 1 204 ? 8.842 -7.931 -19.389 1.00 90.12 204 LYS A N 1
ATOM 1591 C CA . LYS A 1 204 ? 7.795 -8.446 -20.275 1.00 90.12 204 LYS A CA 1
ATOM 1592 C C . LYS A 1 204 ? 6.455 -7.776 -20.034 1.00 90.12 204 LYS A C 1
ATOM 1594 O O . LYS A 1 204 ? 6.096 -7.463 -18.895 1.00 90.12 204 LYS A O 1
ATOM 1599 N N . TYR A 1 205 ? 5.677 -7.629 -21.105 1.00 89.25 205 TYR A N 1
ATOM 1600 C CA . TYR A 1 205 ? 4.350 -7.026 -21.045 1.00 89.25 205 TYR A CA 1
ATOM 1601 C C . TYR A 1 205 ? 3.428 -7.769 -20.065 1.00 89.25 205 TYR A C 1
ATOM 1603 O O . TYR A 1 205 ? 2.757 -7.158 -19.232 1.00 89.25 205 TYR A O 1
ATOM 1611 N N . THR A 1 206 ? 3.432 -9.099 -20.127 1.00 91.00 206 THR A N 1
ATOM 1612 C CA . THR A 1 206 ? 2.626 -9.956 -19.245 1.00 91.00 206 THR A CA 1
ATOM 1613 C C . THR A 1 206 ? 2.929 -9.738 -17.763 1.00 91.00 206 THR A C 1
ATOM 1615 O O . THR A 1 206 ? 2.012 -9.575 -16.956 1.00 91.00 206 THR A O 1
ATOM 1618 N N . THR A 1 207 ? 4.209 -9.671 -17.397 1.00 91.69 207 THR A N 1
ATOM 1619 C CA . THR A 1 207 ? 4.639 -9.392 -16.020 1.00 91.69 207 THR A CA 1
ATOM 1620 C C . THR A 1 207 ? 4.412 -7.942 -15.609 1.00 91.69 207 THR A C 1
ATOM 1622 O O . THR A 1 207 ? 4.117 -7.690 -14.446 1.00 91.69 207 THR A O 1
ATOM 1625 N N . GLN A 1 208 ? 4.469 -6.996 -16.551 1.00 92.31 208 GLN A N 1
ATOM 1626 C CA . GLN A 1 208 ? 4.141 -5.598 -16.282 1.00 92.31 208 GLN A CA 1
ATOM 1627 C C . GLN A 1 208 ? 2.676 -5.444 -15.880 1.00 92.31 208 GLN A C 1
ATOM 1629 O O . GLN A 1 208 ? 2.349 -4.768 -14.907 1.00 92.31 208 GLN A O 1
ATOM 1634 N N . LEU A 1 209 ? 1.791 -6.123 -16.614 1.00 92.69 209 LEU A N 1
ATOM 1635 C CA . LEU A 1 209 ? 0.369 -6.135 -16.316 1.00 92.69 209 LEU A CA 1
ATOM 1636 C C . LEU A 1 209 ? 0.109 -6.712 -14.918 1.00 92.69 209 LEU A C 1
ATOM 1638 O O . LEU A 1 209 ? -0.738 -6.195 -14.194 1.00 92.69 209 LEU A O 1
ATOM 1642 N N . LEU A 1 210 ? 0.851 -7.755 -14.530 1.00 94.19 210 LEU A N 1
ATOM 1643 C CA . LEU A 1 210 ? 0.761 -8.342 -13.195 1.00 94.19 210 LEU A CA 1
ATOM 1644 C C . LEU A 1 210 ? 1.183 -7.348 -12.101 1.00 94.19 210 LEU A C 1
ATOM 1646 O O . LEU A 1 210 ? 0.462 -7.223 -11.113 1.00 94.19 210 LEU A O 1
ATOM 1650 N N . ASP A 1 211 ? 2.299 -6.636 -12.284 1.00 95.88 211 ASP A N 1
ATOM 1651 C CA . ASP A 1 211 ? 2.795 -5.628 -11.333 1.00 95.88 211 ASP A CA 1
ATOM 1652 C C . ASP A 1 211 ? 1.779 -4.493 -11.146 1.00 95.88 211 ASP A C 1
ATOM 1654 O O . ASP A 1 211 ? 1.252 -4.250 -10.055 1.00 95.88 211 ASP A O 1
ATOM 1658 N N . GLU A 1 212 ? 1.389 -3.865 -12.252 1.00 94.44 212 GLU A N 1
ATOM 1659 C CA . GLU A 1 212 ? 0.514 -2.701 -12.224 1.00 94.44 212 GLU A CA 1
ATOM 1660 C C . GLU A 1 212 ? -0.890 -3.057 -11.699 1.00 94.44 212 GLU A C 1
ATOM 1662 O O . GLU A 1 212 ? -1.445 -2.349 -10.847 1.00 94.44 212 GLU A O 1
ATOM 1667 N N . LEU A 1 213 ? -1.483 -4.172 -12.138 1.00 95.62 213 LEU A N 1
ATOM 1668 C CA . LEU A 1 213 ? -2.823 -4.562 -11.691 1.00 95.62 213 LEU A CA 1
ATOM 1669 C C . LEU A 1 213 ? -2.862 -5.065 -10.244 1.00 95.62 213 LEU A C 1
ATOM 1671 O O . LEU A 1 213 ? -3.867 -4.834 -9.563 1.00 95.62 213 LEU A O 1
ATOM 1675 N N . ALA A 1 214 ? -1.789 -5.678 -9.729 1.00 97.06 214 ALA A N 1
ATOM 1676 C CA . ALA A 1 214 ? -1.719 -6.088 -8.324 1.00 97.06 214 ALA A CA 1
ATOM 1677 C C . ALA A 1 214 ? -1.927 -4.899 -7.366 1.00 97.06 214 ALA A C 1
ATOM 1679 O O . ALA A 1 214 ? -2.571 -5.039 -6.317 1.00 97.06 214 ALA A O 1
ATOM 1680 N N . MET A 1 215 ? -1.466 -3.705 -7.753 1.00 96.12 215 MET A N 1
ATOM 1681 C CA . MET A 1 215 ? -1.711 -2.476 -6.997 1.00 96.12 215 MET A CA 1
ATOM 1682 C C . MET A 1 215 ? -3.201 -2.105 -6.958 1.00 96.12 215 MET A C 1
ATOM 1684 O O . MET A 1 215 ? -3.735 -1.819 -5.886 1.00 96.12 215 MET A O 1
ATOM 1688 N N . ILE A 1 216 ? -3.906 -2.175 -8.096 1.00 96.69 216 ILE A N 1
ATOM 1689 C CA . ILE A 1 216 ? -5.356 -1.909 -8.172 1.00 96.69 216 ILE A CA 1
ATOM 1690 C C . ILE A 1 216 ? -6.129 -2.880 -7.275 1.00 96.69 216 ILE A C 1
ATOM 1692 O O . ILE A 1 216 ? -7.014 -2.461 -6.523 1.00 96.69 216 ILE A O 1
ATOM 1696 N N . TYR A 1 217 ? -5.790 -4.169 -7.324 1.00 97.38 217 TYR A N 1
ATOM 1697 C CA . TYR A 1 217 ? -6.475 -5.202 -6.544 1.00 97.38 217 TYR A CA 1
ATOM 1698 C C . TYR A 1 217 ? -6.259 -5.023 -5.041 1.00 97.38 217 TYR A C 1
ATOM 1700 O O . TYR A 1 217 ? -7.209 -5.126 -4.263 1.00 97.38 217 TYR A O 1
ATOM 1708 N N . THR A 1 218 ? -5.047 -4.652 -4.628 1.00 96.62 218 THR A N 1
ATOM 1709 C CA . THR A 1 218 ? -4.754 -4.332 -3.225 1.00 96.62 218 THR A CA 1
ATOM 1710 C C . THR A 1 218 ? -5.586 -3.143 -2.740 1.00 96.62 218 THR A C 1
ATOM 1712 O O . THR A 1 218 ? -6.212 -3.214 -1.678 1.00 96.62 218 THR A O 1
ATOM 1715 N N . THR A 1 219 ? -5.691 -2.075 -3.535 1.00 96.56 219 THR A N 1
ATOM 1716 C CA . THR A 1 219 ? -6.530 -0.919 -3.182 1.00 96.56 219 THR A CA 1
ATOM 1717 C C . THR A 1 219 ? -8.018 -1.278 -3.157 1.00 96.56 219 THR A C 1
ATOM 1719 O O . THR A 1 219 ? -8.746 -0.803 -2.287 1.00 96.56 219 THR A O 1
ATOM 1722 N N . CYS A 1 220 ? -8.480 -2.175 -4.032 1.00 97.94 220 CYS A N 1
ATOM 1723 C CA . CYS A 1 220 ? -9.842 -2.717 -3.998 1.00 97.94 220 CYS A CA 1
ATOM 1724 C C . CYS A 1 220 ? -10.143 -3.463 -2.685 1.00 97.94 220 CYS A C 1
ATOM 1726 O O . CYS A 1 220 ? -11.218 -3.289 -2.106 1.00 97.94 220 CYS A O 1
ATOM 1728 N N . ILE A 1 221 ? -9.190 -4.242 -2.165 1.00 97.06 221 ILE A N 1
ATOM 1729 C CA . ILE A 1 221 ? -9.329 -4.930 -0.870 1.00 97.06 221 ILE A CA 1
ATOM 1730 C C . ILE A 1 221 ? -9.408 -3.911 0.274 1.00 97.06 221 ILE A C 1
ATOM 1732 O O . ILE A 1 221 ? -10.252 -4.044 1.164 1.00 97.06 221 ILE A O 1
ATOM 1736 N N . MET A 1 222 ? -8.592 -2.853 0.237 1.00 96.94 222 MET A N 1
ATOM 1737 C CA . MET A 1 222 ? -8.647 -1.777 1.236 1.00 96.94 222 MET A CA 1
ATOM 1738 C C . MET A 1 222 ? -9.944 -0.967 1.153 1.00 96.94 222 MET A C 1
ATOM 1740 O O . MET A 1 222 ? -10.538 -0.642 2.184 1.00 96.94 222 MET A O 1
ATOM 1744 N N . PHE A 1 223 ? -10.447 -0.719 -0.057 1.00 97.88 223 PHE A N 1
ATOM 1745 C CA . PHE A 1 223 ? -11.766 -0.134 -0.273 1.00 97.88 223 PHE A CA 1
ATOM 1746 C C . PHE A 1 223 ? -12.849 -0.998 0.370 1.00 97.88 223 PHE A C 1
ATOM 1748 O O . PHE A 1 223 ? -13.649 -0.504 1.168 1.00 97.88 223 PHE A O 1
ATOM 1755 N N . TYR A 1 224 ? -12.858 -2.301 0.084 1.00 97.50 224 TYR A N 1
ATOM 1756 C CA . TYR A 1 224 ? -13.806 -3.216 0.707 1.00 97.50 224 TYR A CA 1
ATOM 1757 C C . TYR A 1 224 ? -13.699 -3.170 2.238 1.00 97.50 224 TYR A C 1
ATOM 1759 O O . TYR A 1 224 ? -14.720 -3.012 2.904 1.00 97.50 224 TYR A O 1
ATOM 1767 N N . SER A 1 225 ? -12.482 -3.219 2.793 1.00 96.06 225 SER A N 1
ATOM 1768 C CA . SER A 1 225 ? -12.233 -3.179 4.239 1.00 96.06 225 SER A CA 1
ATOM 1769 C C . SER A 1 225 ? -12.920 -1.997 4.929 1.00 96.06 225 SER A C 1
ATOM 1771 O O . SER A 1 225 ? -13.627 -2.196 5.922 1.00 96.06 225 SER A O 1
ATOM 1773 N N . ILE A 1 226 ? -12.761 -0.774 4.408 1.00 96.81 226 ILE A N 1
ATOM 1774 C CA . ILE A 1 226 ? -13.290 0.432 5.063 1.00 96.81 226 ILE A CA 1
ATOM 1775 C C . ILE A 1 226 ? -14.777 0.679 4.767 1.00 96.81 226 ILE A C 1
ATOM 1777 O O . ILE A 1 226 ? -15.508 1.142 5.645 1.00 96.81 226 ILE A O 1
ATOM 1781 N N . PHE A 1 227 ? -15.259 0.369 3.559 1.00 96.94 227 PHE A N 1
ATOM 1782 C CA . PHE A 1 227 ? -16.652 0.629 3.174 1.00 96.94 227 PHE A CA 1
ATOM 1783 C C . PHE A 1 227 ? -17.622 -0.472 3.633 1.00 96.94 227 PHE A C 1
ATOM 1785 O O . PHE A 1 227 ? -18.794 -0.174 3.887 1.00 96.94 227 PHE A O 1
ATOM 1792 N N . SER A 1 228 ? -17.154 -1.718 3.786 1.00 96.31 228 SER A N 1
ATOM 1793 C CA . SER A 1 228 ? -17.961 -2.848 4.281 1.00 96.31 228 SER A CA 1
ATOM 1794 C C . SER A 1 228 ? -18.088 -2.882 5.811 1.00 96.31 228 SER A C 1
ATOM 1796 O O . SER A 1 228 ? -18.923 -3.617 6.356 1.00 96.31 228 SER A O 1
ATOM 1798 N N . TYR A 1 229 ? -17.298 -2.064 6.514 1.00 94.69 229 TYR A N 1
ATOM 1799 C CA . TYR A 1 229 ? -17.239 -2.046 7.971 1.00 94.69 229 TYR A CA 1
ATOM 1800 C C . TYR A 1 229 ? -18.606 -1.759 8.619 1.00 94.69 229 TYR A C 1
ATOM 1802 O O . TYR A 1 229 ? -19.298 -0.810 8.248 1.00 94.69 229 TYR A O 1
ATOM 1810 N N . ARG A 1 230 ? -19.004 -2.612 9.579 1.00 92.44 230 ARG A N 1
ATOM 1811 C CA . ARG A 1 230 ? -20.317 -2.621 10.271 1.00 92.44 230 ARG A CA 1
ATOM 1812 C C . ARG A 1 230 ? -21.542 -2.523 9.349 1.00 92.44 230 ARG A C 1
ATOM 1814 O O . ARG A 1 230 ? -22.605 -2.071 9.770 1.00 92.44 230 ARG A O 1
ATOM 1821 N N . ARG A 1 231 ? -21.429 -2.952 8.089 1.00 94.75 231 ARG A N 1
ATOM 1822 C CA . ARG A 1 231 ? -22.569 -3.043 7.168 1.00 94.75 231 ARG A CA 1
ATOM 1823 C C . ARG A 1 231 ? -23.276 -4.394 7.284 1.00 94.75 231 ARG A C 1
ATOM 1825 O O . ARG A 1 231 ? -22.663 -5.392 7.657 1.00 94.75 231 ARG A O 1
ATOM 1832 N N . ALA A 1 232 ? -24.559 -4.427 6.930 1.00 96.44 232 ALA A N 1
ATOM 1833 C CA . ALA A 1 232 ? -25.312 -5.673 6.806 1.00 96.44 232 ALA A CA 1
ATOM 1834 C C . ALA A 1 232 ? -24.708 -6.572 5.712 1.00 96.44 232 ALA A C 1
ATOM 1836 O O . ALA A 1 232 ? -24.116 -6.073 4.753 1.00 96.44 232 ALA A O 1
ATOM 1837 N N . THR A 1 233 ? -24.881 -7.892 5.826 1.00 96.12 233 THR A N 1
ATOM 1838 C CA . THR A 1 233 ? -24.305 -8.876 4.891 1.00 96.12 233 THR A CA 1
ATOM 1839 C C . THR A 1 233 ? -24.679 -8.595 3.435 1.00 96.12 233 THR A C 1
ATOM 1841 O O . THR A 1 233 ? -23.810 -8.634 2.570 1.00 96.12 233 THR A O 1
ATOM 1844 N N . SER A 1 234 ? -25.930 -8.213 3.163 1.00 96.56 234 SER A N 1
ATOM 1845 C CA . SER A 1 234 ? -26.380 -7.828 1.817 1.00 96.56 234 SER A CA 1
ATOM 1846 C C . SER A 1 234 ? -25.577 -6.654 1.253 1.00 96.56 234 SER A C 1
ATOM 1848 O O . SER A 1 234 ? -25.096 -6.709 0.126 1.00 96.56 234 SER A O 1
ATOM 1850 N N . THR A 1 235 ? -25.355 -5.611 2.054 1.00 96.56 235 THR A N 1
ATOM 1851 C CA . THR A 1 235 ? -24.534 -4.460 1.667 1.00 96.56 235 THR A CA 1
ATOM 1852 C C . THR A 1 235 ? -23.074 -4.851 1.452 1.00 96.56 235 THR A C 1
ATOM 1854 O O . THR A 1 235 ? -22.467 -4.374 0.498 1.00 96.56 235 THR A O 1
ATOM 1857 N N . LYS A 1 236 ? -22.504 -5.735 2.286 1.00 95.75 236 LYS A N 1
ATOM 1858 C CA . LYS A 1 236 ? -21.134 -6.241 2.085 1.00 95.75 236 LYS A CA 1
ATOM 1859 C C . LYS A 1 236 ? -21.001 -6.955 0.738 1.00 95.75 236 LYS A C 1
ATOM 1861 O O . LYS A 1 236 ? -20.064 -6.665 0.003 1.00 95.75 236 LYS A O 1
ATOM 1866 N N . VAL A 1 237 ? -21.963 -7.815 0.393 1.00 97.25 237 VAL A N 1
ATOM 1867 C CA . VAL A 1 237 ? -22.000 -8.521 -0.900 1.00 97.25 237 VAL A CA 1
ATOM 1868 C C . VAL A 1 237 ? -22.113 -7.534 -2.061 1.00 97.25 237 VAL A C 1
ATOM 1870 O O . VAL A 1 237 ? -21.346 -7.632 -3.012 1.00 97.25 237 VAL A O 1
ATOM 1873 N N . VAL A 1 238 ? -22.998 -6.536 -1.971 1.00 98.00 238 VAL A N 1
ATOM 1874 C CA . VAL A 1 238 ? -23.133 -5.503 -3.014 1.00 98.00 238 VAL A CA 1
ATOM 1875 C C . VAL A 1 238 ? -21.833 -4.717 -3.198 1.00 98.00 238 VAL A C 1
ATOM 1877 O O . VAL A 1 238 ? -21.418 -4.497 -4.335 1.00 98.00 238 VAL A O 1
ATOM 1880 N N . ILE A 1 239 ? -21.162 -4.321 -2.110 1.00 97.38 239 ILE A N 1
ATOM 1881 C CA . ILE A 1 239 ? -19.867 -3.626 -2.182 1.00 97.38 239 ILE A CA 1
ATOM 1882 C C . ILE A 1 239 ? -18.813 -4.536 -2.821 1.00 97.38 239 ILE A C 1
ATOM 1884 O O . ILE A 1 239 ? -18.120 -4.091 -3.730 1.00 97.38 239 ILE A O 1
ATOM 1888 N N . ALA A 1 240 ? -18.715 -5.799 -2.395 1.00 96.38 240 ALA A N 1
ATOM 1889 C CA . ALA A 1 240 ? -17.759 -6.756 -2.950 1.00 96.38 240 ALA A CA 1
ATOM 1890 C C . ALA A 1 240 ? -17.965 -6.959 -4.458 1.00 96.38 240 ALA A C 1
ATOM 1892 O O . ALA A 1 240 ? -17.010 -6.846 -5.222 1.00 96.38 240 ALA A O 1
ATOM 1893 N N . LEU A 1 241 ? -19.210 -7.171 -4.899 1.00 98.00 241 LEU A N 1
ATOM 1894 C CA . LEU A 1 241 ? -19.548 -7.306 -6.318 1.00 98.00 241 LEU A CA 1
ATOM 1895 C C . LEU A 1 241 ? -19.242 -6.026 -7.102 1.00 98.00 241 LEU A C 1
ATOM 1897 O O . LEU A 1 241 ? -18.683 -6.096 -8.191 1.00 98.00 241 LEU A O 1
ATOM 1901 N N . SER A 1 242 ? -19.559 -4.855 -6.546 1.00 97.50 242 SER A N 1
ATOM 1902 C CA . SER A 1 242 ? -19.297 -3.570 -7.209 1.00 97.50 242 SER A CA 1
ATOM 1903 C C . SER A 1 242 ? -17.800 -3.331 -7.403 1.00 97.50 242 SER A C 1
ATOM 1905 O O . SER A 1 242 ? -17.369 -2.928 -8.480 1.00 97.50 242 SER A O 1
ATOM 1907 N N . VAL A 1 243 ? -16.999 -3.612 -6.373 1.00 97.00 243 VAL A N 1
ATOM 1908 C CA . VAL A 1 243 ? -15.539 -3.477 -6.417 1.00 97.00 243 VAL A CA 1
ATOM 1909 C C . VAL A 1 243 ? -14.919 -4.512 -7.355 1.00 97.00 243 VAL A C 1
ATOM 1911 O O . VAL A 1 243 ? -14.019 -4.175 -8.117 1.00 97.00 243 VAL A O 1
ATOM 1914 N N . PHE A 1 244 ? -15.426 -5.747 -7.359 1.00 97.38 244 PHE A N 1
ATOM 1915 C CA . PHE A 1 244 ? -14.993 -6.782 -8.295 1.00 97.38 244 PHE A CA 1
ATOM 1916 C C . PHE A 1 244 ? -15.252 -6.375 -9.752 1.00 97.38 244 PHE A C 1
ATOM 1918 O O . PHE A 1 244 ? -14.348 -6.440 -10.582 1.00 97.38 244 PHE A O 1
ATOM 1925 N N . LEU A 1 245 ? -16.459 -5.890 -10.061 1.00 97.94 245 LEU A N 1
ATOM 1926 C CA . LEU A 1 245 ? -16.802 -5.409 -11.401 1.00 97.94 245 LEU A CA 1
ATOM 1927 C C . LEU A 1 245 ? -15.952 -4.200 -11.811 1.00 97.94 245 LEU A C 1
ATOM 1929 O O . LEU A 1 245 ? -15.531 -4.118 -12.962 1.00 97.94 245 LEU A O 1
ATOM 1933 N N . LEU A 1 246 ? -15.654 -3.293 -10.875 1.00 96.75 246 LEU A N 1
ATOM 1934 C CA . LEU A 1 246 ? -14.748 -2.172 -11.117 1.00 96.75 246 LEU A CA 1
ATOM 1935 C C . LEU A 1 246 ? -13.324 -2.653 -11.431 1.00 96.75 246 LEU A C 1
ATOM 1937 O O . LEU A 1 246 ? -12.732 -2.190 -12.402 1.00 96.75 246 LEU A O 1
ATOM 1941 N N . ALA A 1 247 ? -12.787 -3.596 -10.655 1.00 97.44 247 ALA A N 1
ATOM 1942 C CA . ALA A 1 247 ? -11.460 -4.165 -10.886 1.00 97.44 247 ALA A CA 1
ATOM 1943 C C . ALA A 1 247 ? -11.377 -4.880 -12.244 1.00 97.44 247 ALA A C 1
ATOM 1945 O O . ALA A 1 247 ? -10.406 -4.692 -12.979 1.00 97.44 247 ALA A O 1
ATOM 1946 N N . MET A 1 248 ? -12.415 -5.638 -12.610 1.00 97.75 248 MET A N 1
ATOM 1947 C CA . MET A 1 248 ? -12.535 -6.276 -13.923 1.00 97.75 248 MET A CA 1
ATOM 1948 C C . MET A 1 248 ? -12.595 -5.248 -15.053 1.00 97.75 248 MET A C 1
ATOM 1950 O O . MET A 1 248 ? -11.877 -5.385 -16.039 1.00 97.75 248 MET A O 1
ATOM 1954 N N . PHE A 1 249 ? -13.402 -4.194 -14.903 1.00 97.31 249 PHE A N 1
ATOM 1955 C CA . PHE A 1 249 ? -13.475 -3.109 -15.879 1.00 97.31 249 PHE A CA 1
ATOM 1956 C C . PHE A 1 249 ? -12.113 -2.434 -16.073 1.00 97.31 249 PHE A C 1
ATOM 1958 O O . PHE A 1 249 ? -11.651 -2.333 -17.207 1.00 97.31 249 PHE A O 1
ATOM 1965 N N . ILE A 1 250 ? -11.449 -2.026 -14.984 1.00 95.19 250 ILE A N 1
ATOM 1966 C CA . ILE A 1 250 ? -10.122 -1.397 -15.045 1.00 95.19 250 ILE A CA 1
ATOM 1967 C C . ILE A 1 250 ? -9.131 -2.342 -15.726 1.00 95.19 250 ILE A C 1
ATOM 1969 O O . ILE A 1 250 ? -8.414 -1.908 -16.614 1.00 95.19 250 ILE A O 1
ATOM 1973 N N . THR A 1 251 ? -9.131 -3.627 -15.369 1.00 96.00 251 THR A N 1
ATOM 1974 C CA . THR A 1 251 ? -8.232 -4.638 -15.949 1.00 96.00 251 THR A CA 1
ATOM 1975 C C . THR A 1 251 ? -8.425 -4.782 -17.455 1.00 96.00 251 THR A C 1
ATOM 1977 O O . THR A 1 251 ? -7.474 -4.634 -18.220 1.00 96.00 251 THR A O 1
ATOM 1980 N N . LEU A 1 252 ? -9.659 -5.043 -17.895 1.00 96.25 252 LEU A N 1
ATOM 1981 C CA . LEU A 1 252 ? -9.969 -5.277 -19.305 1.00 96.25 252 LEU A CA 1
ATOM 1982 C C . LEU A 1 252 ? -9.744 -4.017 -20.142 1.00 96.25 252 LEU A C 1
ATOM 1984 O O . LEU A 1 252 ? -9.176 -4.086 -21.230 1.00 96.25 252 LEU A O 1
ATOM 1988 N N . TYR A 1 253 ? -10.152 -2.859 -19.624 1.00 94.31 253 TYR A N 1
ATOM 1989 C CA . TYR A 1 253 ? -9.979 -1.594 -20.323 1.00 94.31 253 TYR A CA 1
ATOM 1990 C C . TYR A 1 253 ? -8.512 -1.162 -20.364 1.00 94.31 253 TYR A C 1
ATOM 1992 O O . TYR A 1 253 ? -8.058 -0.651 -21.383 1.00 94.31 253 TYR A O 1
ATOM 2000 N N . TYR A 1 254 ? -7.742 -1.426 -19.305 1.00 93.00 254 TYR A N 1
ATOM 2001 C CA . TYR A 1 254 ? -6.304 -1.178 -19.295 1.00 93.00 254 TYR A CA 1
ATOM 2002 C C . TYR A 1 254 ? -5.564 -2.069 -20.290 1.00 93.00 254 TYR A C 1
ATOM 2004 O O . TYR A 1 254 ? -4.740 -1.578 -21.059 1.00 93.00 254 TYR A O 1
ATOM 2012 N N . HIS A 1 255 ? -5.909 -3.357 -20.332 1.00 91.62 255 HIS A N 1
ATOM 2013 C CA . HIS A 1 255 ? -5.361 -4.296 -21.305 1.00 91.62 255 HIS A CA 1
ATOM 2014 C C . HIS A 1 255 ? -5.680 -3.887 -22.752 1.00 91.62 255 HIS A C 1
ATOM 2016 O O . HIS A 1 255 ? -4.820 -3.995 -23.623 1.00 91.62 255 HIS A O 1
ATOM 2022 N N . TYR A 1 256 ? -6.888 -3.369 -23.001 1.00 91.06 256 TYR A N 1
ATOM 2023 C CA . TYR A 1 256 ? -7.289 -2.844 -24.306 1.00 91.06 256 TYR A CA 1
ATOM 2024 C C . TYR A 1 256 ? -6.547 -1.550 -24.678 1.00 91.06 256 TYR A C 1
ATOM 2026 O O . TYR A 1 256 ? -5.996 -1.452 -25.771 1.00 91.06 256 TYR A O 1
ATOM 2034 N N . LEU A 1 257 ? -6.523 -0.560 -23.777 1.00 87.62 257 LEU A N 1
ATOM 2035 C CA . LEU A 1 257 ? -5.917 0.747 -24.041 1.00 87.62 257 LEU A CA 1
ATOM 2036 C C . LEU A 1 257 ? -4.392 0.709 -24.103 1.00 87.62 257 LEU A C 1
ATOM 2038 O O . LEU A 1 257 ? -3.804 1.546 -24.784 1.00 87.62 257 LEU A O 1
ATOM 2042 N N . LYS A 1 258 ? -3.759 -0.188 -23.337 1.00 87.12 258 LYS A N 1
ATOM 2043 C CA . LYS A 1 258 ? -2.300 -0.275 -23.186 1.00 87.12 258 LYS A CA 1
ATOM 2044 C C . LYS A 1 258 ? -1.641 1.065 -22.819 1.00 87.12 258 LYS A C 1
ATOM 2046 O O . LYS A 1 258 ? -0.520 1.357 -23.227 1.00 87.12 258 LYS A O 1
ATOM 2051 N N . ASN A 1 259 ? -2.369 1.905 -22.075 1.00 82.62 259 ASN A N 1
ATOM 2052 C CA . A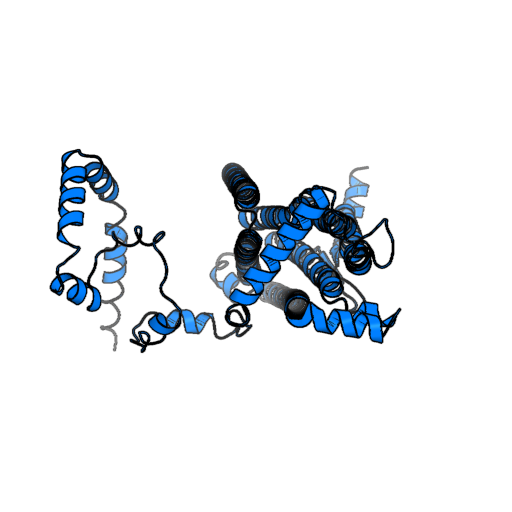SN A 1 259 ? -1.942 3.253 -21.709 1.00 82.62 259 ASN A CA 1
ATOM 2053 C C . ASN A 1 259 ? -1.725 3.365 -20.189 1.00 82.62 259 ASN A C 1
ATOM 2055 O O . ASN A 1 259 ? -2.716 3.440 -19.454 1.00 82.62 259 ASN A O 1
ATOM 2059 N N . PRO A 1 260 ? -0.471 3.450 -19.709 1.00 83.00 260 PRO A N 1
ATOM 2060 C CA . PRO A 1 260 ? -0.126 3.459 -18.279 1.00 83.00 260 PRO A CA 1
ATOM 2061 C C . PRO A 1 260 ? -0.750 4.607 -17.486 1.00 83.00 260 PRO A C 1
ATOM 2063 O O . PRO A 1 260 ? -0.993 4.478 -16.289 1.00 83.00 260 PRO A O 1
ATOM 2066 N N . LEU A 1 261 ? -1.083 5.720 -18.135 1.00 83.94 261 LEU A N 1
ATOM 2067 C CA . LEU A 1 261 ? -1.720 6.852 -17.463 1.00 83.94 261 LEU A CA 1
ATOM 2068 C C . LEU A 1 261 ? -3.144 6.532 -17.032 1.00 83.94 261 LEU A C 1
ATOM 2070 O O . LEU A 1 261 ? -3.608 7.037 -16.012 1.00 83.94 261 LEU A O 1
ATOM 2074 N N . PHE A 1 262 ? -3.850 5.691 -17.795 1.00 87.69 262 PHE A N 1
ATOM 2075 C CA . PHE A 1 262 ? -5.174 5.234 -17.391 1.00 87.69 262 PHE A CA 1
ATOM 2076 C C . PHE A 1 262 ? -5.080 4.485 -16.061 1.00 87.69 262 PHE A C 1
ATOM 2078 O O . PHE A 1 262 ? -5.801 4.817 -15.119 1.00 87.69 262 PHE A O 1
ATOM 2085 N N . HIS A 1 263 ? -4.154 3.530 -15.964 1.00 88.50 263 HIS A N 1
ATOM 2086 C CA . HIS A 1 263 ? -3.912 2.787 -14.732 1.00 88.50 263 HIS A CA 1
ATOM 2087 C C . HIS A 1 263 ? -3.513 3.713 -13.576 1.00 88.50 263 HIS A C 1
ATOM 2089 O O . HIS A 1 263 ? -4.154 3.656 -12.527 1.00 88.50 263 HIS A O 1
ATOM 2095 N N . GLN A 1 264 ? -2.549 4.616 -13.778 1.00 86.50 264 GLN A N 1
ATOM 2096 C CA . GLN A 1 264 ? -2.087 5.545 -12.740 1.00 86.50 264 GLN A CA 1
ATOM 2097 C C . GLN A 1 264 ? -3.221 6.426 -12.214 1.00 86.50 264 GLN A C 1
ATOM 2099 O O . GLN A 1 264 ? -3.394 6.556 -11.003 1.00 86.50 264 GLN A O 1
ATOM 2104 N N . ASN A 1 265 ? -4.039 6.983 -13.110 1.00 88.25 265 ASN A N 1
ATOM 2105 C CA . ASN A 1 265 ? -5.175 7.819 -12.732 1.00 88.25 265 ASN A CA 1
ATOM 2106 C C . ASN A 1 265 ? -6.235 7.024 -11.963 1.00 88.25 265 ASN A C 1
ATOM 2108 O O . ASN A 1 265 ? -6.764 7.513 -10.963 1.00 88.25 265 ASN A O 1
ATOM 2112 N N . MET A 1 266 ? -6.537 5.795 -12.394 1.00 92.00 266 MET A N 1
ATOM 2113 C CA . MET A 1 266 ? -7.473 4.923 -11.677 1.00 92.00 266 MET A CA 1
ATOM 2114 C C . MET A 1 266 ? -6.934 4.539 -10.297 1.00 92.00 266 MET A C 1
ATOM 2116 O O . MET A 1 266 ? -7.669 4.609 -9.310 1.00 92.00 266 MET A O 1
ATOM 2120 N N . PHE A 1 267 ? -5.651 4.185 -10.209 1.00 92.31 267 PHE A N 1
ATOM 2121 C CA . PHE A 1 267 ? -4.983 3.857 -8.955 1.00 92.31 267 PHE A CA 1
ATOM 2122 C C . PHE A 1 267 ? -4.972 5.048 -7.991 1.00 92.31 267 PHE A C 1
ATOM 2124 O O . PHE A 1 267 ? -5.367 4.898 -6.833 1.00 92.31 267 PHE A O 1
ATOM 2131 N N . ALA A 1 268 ? -4.593 6.238 -8.464 1.00 89.56 268 ALA A N 1
ATOM 2132 C CA . ALA A 1 268 ? -4.559 7.461 -7.667 1.00 89.56 268 ALA A CA 1
ATOM 2133 C C . ALA A 1 268 ? -5.955 7.847 -7.161 1.00 89.56 268 ALA A C 1
ATOM 2135 O O . ALA A 1 268 ? -6.128 8.118 -5.972 1.00 89.56 268 ALA A O 1
ATOM 2136 N N . LEU A 1 269 ? -6.969 7.804 -8.032 1.00 92.69 269 LEU A N 1
ATOM 2137 C CA . LEU A 1 269 ? -8.351 8.107 -7.662 1.00 92.69 269 LEU A CA 1
ATOM 2138 C C . LEU A 1 269 ? -8.882 7.130 -6.608 1.00 92.69 269 LEU A C 1
ATOM 2140 O O . LEU A 1 269 ? -9.433 7.554 -5.589 1.00 92.69 269 LEU A O 1
ATOM 2144 N N . LEU A 1 270 ? -8.713 5.825 -6.832 1.00 93.00 270 LEU A N 1
ATOM 2145 C CA . LEU A 1 270 ? -9.190 4.805 -5.903 1.00 93.00 270 LEU A CA 1
ATOM 2146 C C . LEU A 1 270 ? -8.480 4.923 -4.547 1.00 93.00 270 LEU A C 1
ATOM 2148 O O . LEU A 1 270 ? -9.133 4.887 -3.503 1.00 93.00 270 LEU A O 1
ATOM 2152 N N . THR A 1 271 ? -7.164 5.145 -4.562 1.00 93.44 271 THR A N 1
ATOM 2153 C CA . THR A 1 271 ? -6.355 5.347 -3.353 1.00 93.44 271 THR A CA 1
ATOM 2154 C C . THR A 1 271 ? -6.800 6.592 -2.592 1.00 93.44 271 THR A C 1
ATOM 2156 O O . THR A 1 271 ? -7.003 6.515 -1.383 1.00 93.44 271 THR A O 1
ATOM 2159 N N . ALA A 1 272 ? -7.054 7.711 -3.278 1.00 93.81 272 ALA A N 1
ATOM 2160 C CA . ALA A 1 272 ? -7.559 8.933 -2.657 1.00 93.81 272 ALA A CA 1
ATOM 2161 C C . ALA A 1 272 ? -8.913 8.708 -1.963 1.00 93.81 272 ALA A C 1
ATOM 2163 O O . ALA A 1 272 ? -9.104 9.132 -0.822 1.00 93.81 272 ALA A O 1
ATOM 2164 N N . ILE A 1 273 ? -9.843 7.991 -2.606 1.00 95.19 273 ILE A N 1
ATOM 2165 C CA . ILE A 1 273 ? -11.152 7.671 -2.016 1.00 95.19 273 ILE A CA 1
ATOM 2166 C C . ILE A 1 273 ? -10.986 6.862 -0.724 1.00 95.19 273 ILE A C 1
ATOM 2168 O O . ILE A 1 273 ? -11.588 7.204 0.299 1.00 95.19 273 ILE A O 1
ATOM 2172 N N . VAL A 1 274 ? -10.164 5.808 -0.749 1.00 96.44 274 VAL A N 1
ATOM 2173 C CA . VAL A 1 274 ? -9.883 4.978 0.434 1.00 96.44 274 VAL A CA 1
ATOM 2174 C C . VAL A 1 274 ? -9.219 5.805 1.532 1.00 96.44 274 VAL A C 1
ATOM 2176 O O . VAL A 1 274 ? -9.648 5.755 2.687 1.00 96.44 274 VAL A O 1
ATOM 2179 N N . PHE A 1 275 ? -8.217 6.602 1.173 1.00 94.75 275 PHE A N 1
ATOM 2180 C CA . PHE A 1 275 ? -7.445 7.436 2.085 1.00 94.75 275 PHE A CA 1
ATOM 2181 C C . PHE A 1 275 ? -8.324 8.460 2.814 1.00 94.75 275 PHE A C 1
ATOM 2183 O O . PHE A 1 275 ? -8.414 8.438 4.045 1.00 94.75 275 PHE A O 1
ATOM 2190 N N . PHE A 1 276 ? -9.065 9.295 2.079 1.00 95.12 276 PHE A N 1
ATOM 2191 C CA . PHE A 1 276 ? -9.926 10.314 2.685 1.00 95.12 276 PHE A CA 1
ATOM 2192 C C . PHE A 1 276 ? -11.068 9.700 3.496 1.00 95.12 276 PHE A C 1
ATOM 2194 O O . PHE A 1 276 ? -11.401 10.200 4.575 1.00 95.12 276 PHE A O 1
ATOM 2201 N N . LYS A 1 277 ? -11.647 8.580 3.039 1.00 96.44 277 LYS A N 1
ATOM 2202 C CA . LYS A 1 277 ? -12.672 7.862 3.809 1.00 96.44 277 LYS A CA 1
ATOM 2203 C C . LYS A 1 277 ? -12.124 7.327 5.132 1.00 96.44 277 LYS A C 1
ATOM 2205 O O . LYS A 1 277 ? -12.861 7.318 6.128 1.00 96.44 277 LYS A O 1
ATOM 2210 N N . SER A 1 278 ? -10.877 6.865 5.134 1.00 96.31 278 SER A N 1
ATOM 2211 C CA . SER A 1 278 ? -10.220 6.301 6.312 1.00 96.31 278 SER A CA 1
ATOM 2212 C C . SER A 1 278 ? -9.816 7.395 7.300 1.00 96.31 278 SER A C 1
ATOM 2214 O O . SER A 1 278 ? -10.109 7.257 8.484 1.00 96.31 278 SER A O 1
ATOM 2216 N N . ILE A 1 279 ? -9.274 8.527 6.830 1.00 95.88 279 ILE A N 1
ATOM 2217 C CA . ILE A 1 279 ? -9.033 9.712 7.675 1.00 95.88 279 ILE A CA 1
ATOM 2218 C C . ILE A 1 279 ? -10.334 10.203 8.299 1.00 95.88 279 ILE A C 1
ATOM 2220 O O . ILE A 1 279 ? -10.387 10.452 9.500 1.00 95.88 279 ILE A O 1
ATOM 2224 N N . TYR A 1 280 ? -11.403 10.309 7.507 1.00 95.19 280 TYR A N 1
ATOM 2225 C CA . TYR A 1 280 ? -12.706 10.699 8.033 1.00 95.19 280 TYR A CA 1
ATOM 2226 C C . TYR A 1 280 ? -13.177 9.738 9.135 1.00 95.19 280 TYR A C 1
ATOM 2228 O O . TYR A 1 280 ? -13.646 10.187 10.178 1.00 95.19 280 TYR A O 1
ATOM 2236 N N . ALA A 1 281 ? -13.026 8.423 8.934 1.00 94.56 281 ALA A N 1
ATOM 2237 C CA . ALA A 1 281 ? -13.385 7.424 9.939 1.00 94.56 281 ALA A CA 1
ATOM 2238 C C . ALA A 1 281 ? -12.546 7.563 11.220 1.00 94.56 281 ALA A C 1
ATOM 2240 O O . ALA A 1 281 ? -13.115 7.564 12.309 1.00 94.56 281 ALA A O 1
ATOM 2241 N N . MET A 1 282 ? -11.230 7.745 11.094 1.00 94.94 282 MET A N 1
ATOM 2242 C CA . MET A 1 282 ? -10.316 7.996 12.213 1.00 94.94 282 MET A CA 1
ATOM 2243 C C . MET A 1 282 ? -10.739 9.237 13.010 1.00 94.94 282 MET A C 1
ATOM 2245 O O . MET A 1 282 ? -10.968 9.163 14.213 1.00 94.94 282 MET A O 1
ATOM 2249 N N . GLU A 1 283 ? -10.905 10.371 12.328 1.00 94.12 283 GLU A N 1
ATOM 2250 C CA . GLU A 1 283 ? -11.217 11.668 12.935 1.00 94.12 283 GLU A CA 1
ATOM 2251 C C . GLU A 1 283 ? -12.612 11.731 13.563 1.00 94.12 283 GLU A C 1
ATOM 2253 O O . GLU A 1 283 ? -12.841 12.487 14.503 1.00 94.12 283 GLU A O 1
ATOM 2258 N N . VAL A 1 284 ? -13.588 10.992 13.036 1.00 90.31 284 VAL A N 1
ATOM 2259 C CA . VAL A 1 284 ? -14.920 10.902 13.654 1.00 90.31 284 VAL A CA 1
ATOM 2260 C C . VAL A 1 284 ? -14.905 9.987 14.875 1.00 90.31 284 VAL A C 1
ATOM 2262 O O . VAL A 1 284 ? -15.592 10.283 15.846 1.00 90.31 284 VAL A O 1
ATOM 2265 N N . THR A 1 285 ? -14.117 8.912 14.841 1.00 89.81 285 THR A N 1
ATOM 2266 C CA . THR A 1 285 ? -14.073 7.911 15.918 1.00 89.81 285 THR A CA 1
ATOM 2267 C C . THR A 1 285 ? -13.280 8.400 17.126 1.00 89.81 285 THR A C 1
ATOM 2269 O O . THR A 1 285 ? -13.740 8.245 18.249 1.00 89.81 285 THR A O 1
ATOM 2272 N N . LEU A 1 286 ? -12.113 9.016 16.906 1.00 90.31 286 LEU A N 1
ATOM 2273 C CA . LEU A 1 286 ? -11.168 9.345 17.979 1.00 90.31 286 LEU A CA 1
ATOM 2274 C C . LEU A 1 286 ? -11.267 10.784 18.496 1.00 90.31 286 LEU A C 1
ATOM 2276 O O . LEU A 1 286 ? -10.681 11.087 19.528 1.00 90.31 286 LEU A O 1
ATOM 2280 N N . ARG A 1 287 ? -11.942 11.711 17.800 1.00 89.25 287 ARG A N 1
ATOM 2281 C CA . ARG A 1 287 ? -11.995 13.116 18.242 1.00 89.25 287 ARG A CA 1
ATOM 2282 C C . ARG A 1 287 ? -13.100 13.315 19.295 1.00 89.25 287 ARG A C 1
ATOM 2284 O O . ARG A 1 287 ? -14.279 13.301 18.922 1.00 89.25 287 ARG A O 1
ATOM 2291 N N . PRO A 1 288 ? -12.765 13.642 20.562 1.00 78.25 288 PRO A N 1
ATOM 2292 C CA . PRO A 1 288 ? -13.744 13.735 21.654 1.00 78.25 288 PRO A CA 1
ATOM 2293 C C . PRO A 1 288 ? -14.896 14.710 21.395 1.00 78.25 288 PRO A C 1
ATOM 2295 O O . PRO A 1 288 ? -16.060 14.408 21.654 1.00 78.25 288 PRO A O 1
ATOM 2298 N N . VAL A 1 289 ? -14.583 15.862 20.787 1.00 69.12 289 VAL A N 1
ATOM 2299 C CA . VAL A 1 289 ? -15.548 16.929 20.458 1.00 69.12 289 VAL A CA 1
ATOM 2300 C C . VAL A 1 289 ? -16.705 16.426 19.587 1.00 69.12 289 VAL A C 1
ATOM 2302 O O . VAL A 1 289 ? -17.814 16.943 19.672 1.00 69.12 289 VAL A O 1
ATOM 2305 N N . ARG A 1 290 ? -16.465 15.417 18.740 1.00 62.88 290 ARG A N 1
ATOM 2306 C CA . ARG A 1 290 ? -17.498 14.832 17.872 1.00 62.88 290 ARG A CA 1
ATOM 2307 C C . ARG A 1 290 ? -18.291 13.728 18.575 1.00 62.88 290 ARG A C 1
ATOM 2309 O O . ARG A 1 290 ? -19.463 13.540 18.263 1.00 62.88 290 ARG A O 1
ATOM 2316 N N . ARG A 1 291 ? -17.688 13.040 19.550 1.00 62.59 291 ARG A N 1
ATOM 2317 C CA . ARG A 1 291 ? -18.330 11.984 20.348 1.00 62.59 291 ARG A CA 1
ATOM 2318 C C . ARG A 1 291 ? -19.285 12.551 21.397 1.00 62.59 291 ARG A C 1
ATOM 2320 O O . ARG A 1 291 ? -20.381 12.020 21.549 1.00 62.59 291 ARG A O 1
ATOM 2327 N N . SER A 1 292 ? -18.925 13.650 22.064 1.00 53.94 292 SER A N 1
ATOM 2328 C CA . SER A 1 292 ? -19.783 14.299 23.072 1.00 53.94 292 SER A CA 1
ATOM 2329 C C . SER A 1 292 ? -21.120 14.794 22.501 1.00 53.94 292 SER A C 1
ATOM 2331 O O . SER A 1 292 ? -22.122 14.830 23.210 1.00 53.94 292 SER A O 1
ATOM 2333 N N . GLN A 1 293 ? -21.166 15.104 21.202 1.00 53.12 293 GLN A N 1
ATOM 2334 C CA . GLN A 1 293 ? -22.398 15.462 20.491 1.00 53.12 293 GLN A CA 1
ATOM 2335 C C . GLN A 1 293 ? -23.280 14.246 20.159 1.00 53.12 293 GLN A C 1
ATOM 2337 O O . GLN A 1 293 ? -24.497 14.388 20.079 1.00 53.12 293 GLN A O 1
ATOM 2342 N N . ALA A 1 294 ? -22.689 13.059 19.983 1.00 54.59 294 ALA A N 1
ATOM 2343 C CA . ALA A 1 294 ? -23.400 11.822 19.650 1.00 54.59 294 ALA A CA 1
ATOM 2344 C C . ALA A 1 294 ? -23.831 11.010 20.890 1.00 54.59 294 ALA A C 1
ATOM 2346 O O . ALA A 1 294 ? -24.864 10.347 20.858 1.00 54.59 294 ALA A O 1
ATOM 2347 N N . ASN A 1 295 ? -23.075 11.091 21.992 1.00 52.81 295 ASN A N 1
ATOM 2348 C CA . ASN A 1 295 ? -23.259 10.293 23.211 1.00 52.81 295 ASN A CA 1
ATOM 2349 C C . ASN A 1 295 ? -23.895 11.073 24.379 1.00 52.81 295 ASN A C 1
ATOM 2351 O O . ASN A 1 295 ? -23.535 10.857 25.534 1.00 52.81 295 ASN A O 1
ATOM 2355 N N . GLN A 1 296 ? -24.908 11.912 24.129 1.00 51.97 296 GLN A N 1
ATOM 2356 C CA . GLN A 1 296 ? -25.729 12.491 25.215 1.00 51.97 296 GLN A CA 1
ATOM 2357 C C . GLN A 1 296 ? -26.460 11.430 26.080 1.00 51.97 296 GLN A C 1
ATOM 2359 O O . GLN A 1 296 ? -27.128 11.781 27.049 1.00 51.97 296 GLN A O 1
ATOM 2364 N N . SER A 1 297 ? -26.339 10.136 25.756 1.00 49.78 297 SER A N 1
ATOM 2365 C CA . SER A 1 297 ? -27.023 9.012 26.402 1.00 49.78 297 SER A CA 1
ATOM 2366 C C . SER A 1 297 ? -26.168 8.159 27.358 1.00 49.78 297 SER A C 1
ATOM 2368 O O . SER A 1 297 ? -26.744 7.363 28.096 1.00 49.78 297 SER A O 1
ATOM 2370 N N . HIS A 1 298 ? -24.834 8.307 27.408 1.00 54.78 298 HIS A N 1
ATOM 2371 C CA . HIS A 1 298 ? -23.974 7.512 28.304 1.00 54.78 298 HIS A CA 1
ATOM 2372 C C . HIS A 1 298 ? -23.456 8.344 29.488 1.00 54.78 298 HIS A C 1
ATOM 2374 O O . HIS A 1 298 ? -22.610 9.218 29.325 1.00 54.78 298 HIS A O 1
ATOM 2380 N N . LYS A 1 299 ? -23.930 8.036 30.704 1.00 53.88 299 LYS A N 1
ATOM 2381 C CA . LYS A 1 299 ? -23.398 8.574 31.970 1.00 53.88 299 LYS A CA 1
ATOM 2382 C C . LYS A 1 299 ? -22.060 7.904 32.324 1.00 53.88 299 LYS A C 1
ATOM 2384 O O . LYS A 1 299 ? -22.005 7.088 33.240 1.00 53.88 299 LYS A O 1
ATOM 2389 N N . ALA A 1 300 ? -20.992 8.211 31.592 1.00 62.94 300 ALA A N 1
ATOM 2390 C CA . ALA A 1 300 ? -19.642 7.956 32.092 1.00 62.94 300 ALA A CA 1
ATOM 2391 C C . ALA A 1 300 ? -19.361 8.902 33.274 1.00 62.94 300 ALA A C 1
ATOM 2393 O O . ALA A 1 300 ? -19.867 10.027 33.311 1.00 62.94 300 ALA A O 1
ATOM 2394 N N . THR A 1 301 ? -18.584 8.460 34.264 1.00 71.62 301 THR A N 1
ATOM 2395 C CA . THR A 1 301 ? -18.095 9.377 35.300 1.00 71.62 301 THR A CA 1
ATOM 2396 C C . THR A 1 301 ? -17.164 10.401 34.647 1.00 71.62 301 THR A C 1
ATOM 2398 O O . THR A 1 301 ? -16.439 10.074 33.708 1.00 71.62 301 THR A O 1
ATOM 2401 N N . SER A 1 302 ? -17.162 11.641 35.148 1.00 76.06 302 SER A N 1
ATOM 2402 C CA . SER A 1 302 ? -16.313 12.722 34.612 1.00 76.06 302 SER A CA 1
ATOM 2403 C C . SER A 1 302 ? -14.836 12.300 34.479 1.00 76.06 302 SER A C 1
ATOM 2405 O O . SER A 1 302 ? -14.182 12.611 33.487 1.00 76.06 302 SER A O 1
ATOM 2407 N N . GLY A 1 303 ? -14.334 11.506 35.436 1.00 81.81 303 GLY A N 1
ATOM 2408 C CA . GLY A 1 303 ? -12.968 10.974 35.415 1.00 81.81 303 GLY A CA 1
ATOM 2409 C C . GLY A 1 303 ? -12.711 9.907 34.344 1.00 81.81 303 GLY A C 1
ATOM 2410 O O . GLY A 1 303 ? -11.663 9.940 33.705 1.00 81.81 303 GLY A O 1
ATOM 2411 N N . GLU A 1 304 ? -13.655 8.993 34.103 1.00 83.69 304 GLU A N 1
ATOM 2412 C CA . GLU A 1 304 ? -13.490 7.955 33.074 1.00 83.69 304 GLU A CA 1
ATOM 2413 C C . GLU A 1 304 ? -13.552 8.551 31.666 1.00 83.69 304 GLU A C 1
ATOM 2415 O O . GLU A 1 304 ? -12.748 8.207 30.803 1.00 83.69 304 GLU A O 1
ATOM 2420 N N . GLN A 1 305 ? -14.437 9.526 31.454 1.00 84.19 305 GLN A N 1
ATOM 2421 C CA . GLN A 1 305 ? -14.502 10.247 30.188 1.00 84.19 305 GLN A CA 1
ATOM 2422 C C . GLN A 1 305 ? -13.206 11.023 29.907 1.00 84.19 305 GLN A C 1
ATOM 2424 O O . GLN A 1 305 ? -12.693 10.978 28.792 1.00 84.19 305 GLN A O 1
ATOM 2429 N N . ALA A 1 306 ? -12.625 11.674 30.922 1.00 86.44 306 ALA A N 1
ATOM 2430 C CA . ALA A 1 306 ? -11.339 12.355 30.778 1.00 86.44 306 ALA A CA 1
ATOM 2431 C C . ALA A 1 306 ? -10.194 11.385 30.422 1.00 86.44 306 ALA A C 1
ATOM 2433 O O . ALA A 1 306 ? -9.341 11.719 29.595 1.00 86.44 306 ALA A O 1
ATOM 2434 N N . ARG A 1 307 ? -10.189 10.175 31.004 1.00 88.88 307 ARG A N 1
ATOM 2435 C CA . ARG A 1 307 ? -9.220 9.113 30.684 1.00 88.88 307 ARG A CA 1
ATOM 2436 C C . ARG A 1 307 ? -9.339 8.664 29.226 1.00 88.88 307 ARG A C 1
ATOM 2438 O O . ARG A 1 307 ? -8.325 8.589 28.530 1.00 88.88 307 ARG A O 1
ATOM 2445 N N . GLU A 1 308 ? -10.557 8.377 28.764 1.00 87.94 308 GLU A N 1
ATOM 2446 C CA . GLU A 1 308 ? -10.822 7.978 27.376 1.00 87.94 308 GLU A CA 1
ATOM 2447 C C . GLU A 1 308 ? -10.415 9.073 26.384 1.00 87.94 308 GLU A C 1
ATOM 2449 O O . GLU A 1 308 ? -9.714 8.790 25.414 1.00 87.94 308 GLU A O 1
ATOM 2454 N N . ASP A 1 309 ? -10.778 10.327 26.661 1.00 90.06 309 ASP A N 1
ATOM 2455 C CA . ASP A 1 309 ? -10.448 11.464 25.801 1.00 90.06 309 ASP A CA 1
ATOM 2456 C C . ASP A 1 309 ? -8.928 11.669 25.695 1.00 90.06 309 ASP A C 1
ATOM 2458 O O . ASP A 1 309 ? -8.396 11.898 24.604 1.00 90.06 309 ASP A O 1
ATOM 2462 N N . GLN A 1 310 ? -8.196 11.545 26.810 1.00 92.00 310 GLN A N 1
ATOM 2463 C CA . GLN A 1 310 ? -6.736 11.649 26.817 1.00 92.00 310 GLN A CA 1
ATOM 2464 C C . GLN A 1 310 ? -6.081 10.530 25.996 1.00 92.00 310 GLN A C 1
ATOM 2466 O O . GLN A 1 310 ? -5.159 10.801 25.215 1.00 92.00 310 GLN A O 1
ATOM 2471 N N . ARG A 1 311 ? -6.560 9.289 26.153 1.00 92.19 311 ARG A N 1
ATOM 2472 C CA . ARG A 1 311 ? -6.102 8.128 25.380 1.00 92.19 311 ARG A CA 1
ATOM 2473 C C . ARG A 1 311 ? -6.363 8.332 23.889 1.00 92.19 311 ARG A C 1
ATOM 2475 O O . ARG A 1 311 ? -5.433 8.222 23.093 1.00 92.19 311 ARG A O 1
ATOM 2482 N N . ASP A 1 312 ? -7.589 8.674 23.507 1.00 92.62 312 ASP A N 1
ATOM 2483 C CA . ASP A 1 312 ? -7.990 8.791 22.103 1.00 92.62 312 ASP A CA 1
ATOM 2484 C C . ASP A 1 312 ? -7.232 9.927 21.399 1.00 92.62 312 ASP A C 1
ATOM 2486 O O . ASP A 1 312 ? -6.777 9.767 20.266 1.00 92.62 312 ASP A O 1
ATOM 2490 N N . LEU A 1 313 ? -6.973 11.042 22.094 1.00 93.81 313 LEU A N 1
ATOM 2491 C CA . LEU A 1 313 ? -6.118 12.121 21.587 1.00 93.81 313 LEU A CA 1
ATOM 2492 C C . LEU A 1 313 ? -4.644 11.714 21.455 1.00 93.81 313 LEU A C 1
ATOM 2494 O O . LEU A 1 313 ? -3.933 12.250 20.598 1.00 93.81 313 LEU A O 1
ATOM 2498 N N . ALA A 1 314 ? -4.140 10.816 22.304 1.00 95.06 314 ALA A N 1
ATOM 2499 C CA . ALA A 1 314 ? -2.793 10.267 22.159 1.00 95.06 314 ALA A CA 1
ATOM 2500 C C . ALA A 1 314 ? -2.704 9.329 20.944 1.00 95.06 314 ALA A C 1
ATOM 2502 O O . ALA A 1 314 ? -1.783 9.473 20.135 1.00 95.06 314 ALA A O 1
ATOM 2503 N N . ILE A 1 315 ? -3.693 8.446 20.765 1.00 95.94 315 ILE A N 1
ATOM 2504 C CA . ILE A 1 315 ? -3.813 7.565 19.594 1.00 95.94 315 ILE A CA 1
ATOM 2505 C C . ILE A 1 315 ? -3.917 8.399 18.317 1.00 95.94 315 ILE A C 1
ATOM 2507 O O . ILE A 1 315 ? -3.140 8.192 17.389 1.00 95.94 315 ILE A O 1
ATOM 2511 N N . LEU A 1 316 ? -4.802 9.398 18.284 1.00 95.50 316 LEU A N 1
ATOM 2512 C CA . LEU A 1 316 ? -4.998 10.268 17.124 1.00 95.50 316 LEU A CA 1
ATOM 2513 C C . LEU A 1 316 ? -3.694 10.966 16.711 1.00 95.50 316 LEU A C 1
ATOM 2515 O O . LEU A 1 316 ? -3.352 10.987 15.530 1.00 95.50 316 LEU A O 1
ATOM 2519 N N . ARG A 1 317 ? -2.925 11.492 17.677 1.00 95.81 317 ARG A N 1
ATOM 2520 C CA . ARG A 1 317 ? -1.604 12.088 17.410 1.00 95.81 317 ARG A CA 1
ATOM 2521 C C . ARG A 1 317 ? -0.631 11.077 16.804 1.00 95.81 317 ARG A C 1
ATOM 2523 O O . ARG A 1 317 ? 0.043 11.400 15.829 1.00 95.81 317 ARG A O 1
ATOM 2530 N N . ARG A 1 318 ? -0.566 9.858 17.345 1.00 96.06 318 ARG A N 1
ATOM 2531 C CA . ARG A 1 318 ? 0.292 8.787 16.810 1.00 96.06 318 ARG A CA 1
ATOM 2532 C C . ARG A 1 318 ? -0.130 8.348 15.409 1.00 96.06 318 ARG A C 1
ATOM 2534 O O . ARG A 1 318 ? 0.722 8.163 14.548 1.00 96.06 318 ARG A O 1
ATOM 2541 N N . MET A 1 319 ? 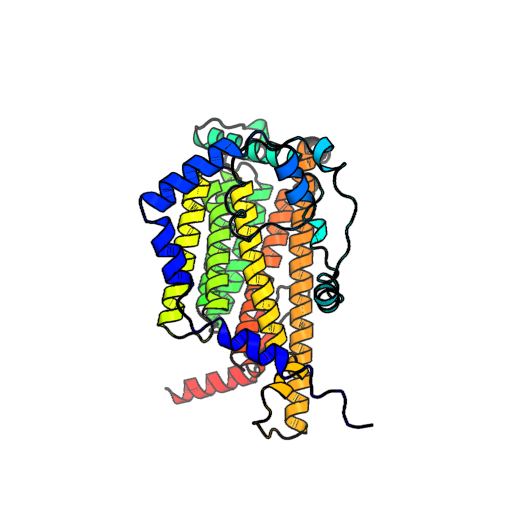-1.427 8.234 15.157 1.00 96.75 319 MET A N 1
ATOM 2542 C CA . MET A 1 319 ? -1.961 7.901 13.841 1.00 96.75 319 MET A CA 1
ATOM 2543 C C . MET A 1 319 ? -1.625 8.968 12.797 1.00 96.75 319 MET A C 1
ATOM 2545 O O . MET A 1 319 ? -1.202 8.619 11.698 1.00 96.75 319 MET A O 1
ATOM 2549 N N . TRP A 1 320 ? -1.727 10.255 13.142 1.00 96.94 320 TRP A N 1
ATOM 2550 C CA . TRP A 1 320 ? -1.265 11.334 12.264 1.00 96.94 320 TRP A CA 1
ATOM 2551 C C . TRP A 1 320 ? 0.241 11.266 11.997 1.00 96.94 320 TRP A C 1
ATOM 2553 O O . TRP A 1 320 ? 0.646 11.447 10.856 1.00 96.94 320 TRP A O 1
ATOM 2563 N N . GLN A 1 321 ? 1.068 10.924 12.994 1.00 95.12 321 GLN A N 1
ATOM 2564 C CA . GLN A 1 321 ? 2.506 10.701 12.776 1.00 95.12 321 GLN A CA 1
ATOM 2565 C C . GLN A 1 321 ? 2.771 9.567 11.774 1.00 95.12 321 GLN A C 1
ATOM 2567 O O . GLN A 1 321 ? 3.588 9.737 10.872 1.00 95.12 321 GLN A O 1
ATOM 2572 N N . MET A 1 322 ? 2.067 8.433 11.891 1.00 96.25 322 MET A N 1
ATOM 2573 C CA . MET A 1 322 ? 2.169 7.330 10.922 1.00 96.25 322 MET A CA 1
ATOM 2574 C C . MET A 1 322 ? 1.805 7.788 9.506 1.00 96.25 322 MET A C 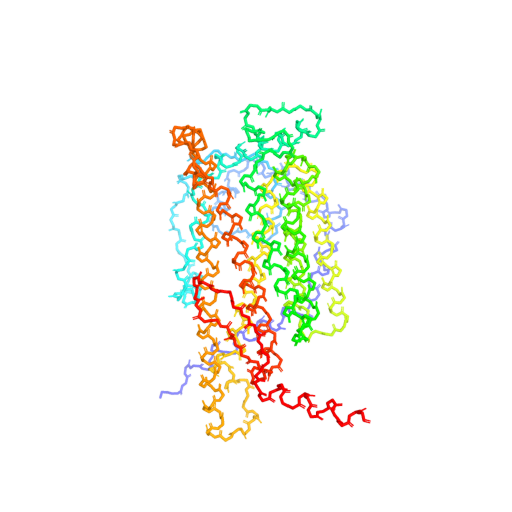1
ATOM 2576 O O . MET A 1 322 ? 2.535 7.485 8.563 1.00 96.25 322 MET A O 1
ATOM 2580 N N . LEU A 1 323 ? 0.711 8.545 9.362 1.00 95.19 323 LEU A N 1
ATOM 2581 C CA . LEU A 1 323 ? 0.284 9.086 8.071 1.00 95.19 323 LEU A CA 1
ATOM 2582 C C . LEU A 1 323 ? 1.312 10.063 7.498 1.00 95.19 323 LEU A C 1
ATOM 2584 O O . LEU A 1 323 ? 1.641 9.947 6.323 1.00 95.19 323 LEU A O 1
ATOM 2588 N N . THR A 1 324 ? 1.868 10.972 8.303 1.00 94.44 324 THR A N 1
ATOM 2589 C CA . THR A 1 324 ? 2.918 11.895 7.853 1.00 94.44 324 THR A CA 1
ATOM 2590 C C . THR A 1 324 ? 4.134 11.133 7.342 1.00 94.44 324 THR A C 1
ATOM 2592 O O . THR A 1 324 ? 4.568 11.380 6.223 1.00 94.44 324 THR A O 1
ATOM 2595 N N . VAL A 1 325 ? 4.648 10.159 8.102 1.00 93.88 325 VAL A N 1
ATOM 2596 C CA . VAL A 1 325 ? 5.801 9.349 7.670 1.00 93.88 325 VAL A CA 1
ATOM 2597 C C . VAL A 1 325 ? 5.487 8.600 6.376 1.00 93.88 325 VAL A C 1
ATOM 2599 O O . VAL A 1 325 ? 6.293 8.610 5.445 1.00 93.88 325 VAL A O 1
ATOM 2602 N N . SER A 1 326 ? 4.304 7.991 6.279 1.00 94.31 326 SER A N 1
ATOM 2603 C CA . SER A 1 326 ? 3.896 7.281 5.070 1.00 94.31 326 SER A CA 1
ATOM 2604 C C . SER A 1 326 ? 3.772 8.204 3.856 1.00 94.31 326 SER A C 1
ATOM 2606 O O . SER A 1 326 ? 4.245 7.831 2.784 1.00 94.31 326 SER A O 1
ATOM 2608 N N . LEU A 1 327 ? 3.135 9.370 4.001 1.00 93.19 327 LEU A N 1
ATOM 2609 C CA . LEU A 1 327 ? 2.938 10.337 2.920 1.00 93.19 327 LEU A CA 1
ATOM 2610 C C . LEU A 1 327 ? 4.261 10.956 2.471 1.00 93.19 327 LEU A C 1
ATOM 2612 O O . LEU A 1 327 ? 4.502 11.079 1.275 1.00 93.19 327 LEU A O 1
ATOM 2616 N N . SER A 1 328 ? 5.140 11.301 3.414 1.00 94.00 328 SER A N 1
ATOM 2617 C CA . SER A 1 328 ? 6.480 11.793 3.098 1.00 94.00 328 SER A CA 1
ATOM 2618 C C . SER A 1 328 ? 7.299 10.736 2.362 1.00 94.00 328 SER A C 1
ATOM 2620 O O . SER A 1 328 ? 7.989 11.067 1.403 1.00 94.00 328 SER A O 1
ATOM 2622 N N . SER A 1 329 ? 7.195 9.466 2.761 1.00 93.50 329 SER A N 1
ATOM 2623 C CA . SER A 1 329 ? 7.914 8.369 2.113 1.00 93.50 329 SER A CA 1
ATOM 2624 C C . SER A 1 329 ? 7.439 8.143 0.670 1.00 93.50 329 SER A C 1
ATOM 2626 O O . SER A 1 329 ? 8.258 8.188 -0.246 1.00 93.50 329 SER A O 1
ATOM 2628 N N . VAL A 1 330 ? 6.127 8.006 0.430 1.00 91.69 330 VAL A N 1
ATOM 2629 C CA . VAL A 1 330 ? 5.590 7.864 -0.941 1.00 91.69 330 VAL A CA 1
ATOM 2630 C C . VAL A 1 330 ? 5.818 9.122 -1.785 1.00 91.69 330 VAL A C 1
ATOM 2632 O O . VAL A 1 330 ? 6.158 9.004 -2.957 1.00 91.69 330 VAL A O 1
ATOM 2635 N N . GLY A 1 331 ? 5.689 10.318 -1.201 1.00 90.62 331 GLY A N 1
ATOM 2636 C CA . GLY A 1 331 ? 5.918 11.588 -1.892 1.00 90.62 331 GLY A CA 1
ATOM 2637 C C . GLY A 1 331 ? 7.373 11.760 -2.325 1.00 90.62 331 GLY A C 1
ATOM 2638 O O . GLY A 1 331 ? 7.632 12.118 -3.472 1.00 90.62 331 GLY A O 1
ATOM 2639 N N . LEU A 1 332 ? 8.326 11.428 -1.448 1.00 92.75 332 LEU A N 1
ATOM 2640 C CA . LEU A 1 332 ? 9.749 11.422 -1.783 1.00 92.75 332 LEU A CA 1
ATOM 2641 C C . LEU A 1 332 ? 10.064 10.379 -2.857 1.00 92.75 332 LEU A C 1
ATOM 2643 O O . LEU A 1 332 ? 10.771 10.686 -3.813 1.00 92.75 332 LEU A O 1
ATOM 2647 N N . GLY A 1 333 ? 9.508 9.172 -2.738 1.00 91.44 333 GLY A N 1
ATOM 2648 C CA . GLY A 1 333 ? 9.653 8.150 -3.768 1.00 91.44 333 GLY A CA 1
ATOM 2649 C C . GLY A 1 333 ? 9.140 8.649 -5.116 1.00 91.44 333 GLY A C 1
ATOM 2650 O O . GLY A 1 333 ? 9.830 8.508 -6.122 1.00 91.44 333 GLY A O 1
ATOM 2651 N N . PHE A 1 334 ? 7.942 9.237 -5.144 1.00 87.00 334 PHE A N 1
ATOM 2652 C CA . PHE A 1 334 ? 7.323 9.741 -6.369 1.00 87.00 334 PHE A CA 1
ATOM 2653 C C . PHE A 1 334 ? 8.168 10.848 -6.998 1.00 87.00 334 PHE A C 1
ATOM 2655 O O . PHE A 1 334 ? 8.365 10.860 -8.211 1.00 87.00 334 PHE A O 1
ATOM 2662 N N . LEU A 1 335 ? 8.710 11.754 -6.181 1.00 87.88 335 LEU A N 1
ATOM 2663 C CA . LEU A 1 335 ? 9.630 12.789 -6.637 1.00 87.88 335 LEU A CA 1
ATOM 2664 C C . LEU A 1 335 ? 10.876 12.176 -7.287 1.00 87.88 335 LEU A C 1
ATOM 2666 O O . LEU A 1 335 ? 11.189 12.511 -8.427 1.00 87.88 335 LEU A O 1
ATOM 2670 N N . ILE A 1 336 ? 11.553 11.255 -6.595 1.00 88.44 336 ILE A N 1
ATOM 2671 C CA . ILE A 1 336 ? 12.765 10.594 -7.100 1.00 88.44 336 ILE A CA 1
ATOM 2672 C C . ILE A 1 336 ? 12.469 9.849 -8.407 1.00 88.44 336 ILE A C 1
ATOM 2674 O O . ILE A 1 336 ? 13.220 9.978 -9.369 1.00 88.44 336 ILE A O 1
ATOM 2678 N N . TRP A 1 337 ? 11.350 9.132 -8.479 1.00 86.56 337 TRP A N 1
ATOM 2679 C CA . TRP A 1 337 ? 10.919 8.424 -9.683 1.00 86.56 337 TRP A CA 1
ATOM 2680 C C . TRP A 1 337 ? 10.665 9.355 -10.873 1.00 86.56 337 TRP A C 1
ATOM 2682 O O . TRP A 1 337 ? 11.037 9.040 -12.002 1.00 86.56 337 TRP A O 1
ATOM 2692 N N . ASN A 1 338 ? 10.038 10.512 -10.647 1.00 83.81 338 ASN A N 1
ATOM 2693 C CA . ASN A 1 338 ? 9.820 11.492 -11.712 1.00 83.81 338 ASN A CA 1
ATOM 2694 C C . ASN A 1 338 ? 11.133 12.119 -12.187 1.00 83.81 338 ASN A C 1
ATOM 2696 O O . ASN A 1 338 ? 11.305 12.304 -13.389 1.00 83.81 338 ASN A O 1
ATOM 2700 N N . LEU A 1 339 ? 12.067 12.398 -11.272 1.00 85.19 339 LEU A N 1
ATOM 2701 C CA . LEU A 1 339 ? 13.411 12.854 -11.633 1.00 85.19 339 LEU A CA 1
ATOM 2702 C C . LEU A 1 339 ? 14.155 11.798 -12.462 1.00 85.19 339 LEU A C 1
ATOM 2704 O O . LEU A 1 339 ? 14.795 12.147 -13.451 1.00 85.19 339 LEU A O 1
ATOM 2708 N N . ASP A 1 340 ? 14.020 10.521 -12.101 1.00 84.00 340 ASP A N 1
ATOM 2709 C CA . ASP A 1 340 ? 14.622 9.398 -12.824 1.00 84.00 340 ASP A CA 1
ATOM 2710 C C . ASP A 1 340 ? 14.081 9.279 -14.256 1.00 84.00 340 ASP A C 1
ATOM 2712 O O . ASP A 1 340 ? 14.852 9.121 -15.199 1.00 84.00 340 ASP A O 1
ATOM 2716 N N . ASN A 1 341 ? 12.767 9.461 -14.441 1.00 81.56 341 ASN A N 1
ATOM 2717 C CA . ASN A 1 341 ? 12.159 9.506 -15.774 1.00 81.56 341 ASN A CA 1
ATOM 2718 C C . ASN A 1 341 ? 12.646 10.732 -16.572 1.00 81.56 341 ASN A C 1
ATOM 2720 O O . ASN A 1 341 ? 13.113 10.584 -17.697 1.00 81.56 341 ASN A O 1
ATOM 2724 N N . ALA A 1 342 ? 12.589 11.933 -15.983 1.00 82.75 342 ALA A N 1
ATOM 2725 C CA . ALA A 1 342 ? 12.883 13.188 -16.681 1.00 82.75 342 ALA A CA 1
ATOM 2726 C C . ALA A 1 342 ? 14.365 13.357 -17.064 1.00 82.75 342 ALA A C 1
ATOM 2728 O O . ALA A 1 342 ? 14.675 13.950 -18.096 1.00 82.75 342 ALA A O 1
ATOM 2729 N N . TYR A 1 343 ? 15.288 12.840 -16.248 1.00 84.31 343 TYR A N 1
ATOM 2730 C CA . TYR A 1 343 ? 16.735 13.006 -16.433 1.00 84.31 343 TYR A CA 1
ATOM 2731 C C . TYR A 1 343 ? 17.459 11.688 -16.747 1.00 84.31 343 TYR A C 1
ATOM 2733 O O . TYR A 1 343 ? 18.681 11.598 -16.588 1.00 84.31 343 TYR A O 1
ATOM 2741 N N . CYS A 1 344 ? 16.736 10.677 -17.244 1.00 82.56 344 CYS A N 1
ATOM 2742 C CA . CYS A 1 344 ? 17.255 9.332 -17.510 1.00 82.56 344 CYS A CA 1
ATOM 2743 C C . CYS A 1 344 ? 18.588 9.306 -18.296 1.00 82.56 344 CYS A C 1
ATOM 2745 O O . CYS A 1 344 ? 19.531 8.654 -17.835 1.00 82.56 344 CYS A O 1
ATOM 2747 N N . PRO A 1 345 ? 18.773 10.041 -19.419 1.00 82.62 345 PRO A N 1
ATOM 2748 C CA . PRO A 1 345 ? 20.041 10.006 -20.159 1.00 82.62 345 PRO A CA 1
ATOM 2749 C C . PRO A 1 345 ? 21.245 10.508 -19.348 1.00 82.62 345 PRO A C 1
ATOM 2751 O O . PRO A 1 345 ? 22.354 9.988 -19.497 1.00 82.62 345 PRO A O 1
ATOM 2754 N N . ILE A 1 346 ? 21.028 11.507 -18.486 1.00 85.56 346 ILE A N 1
ATOM 2755 C CA . ILE A 1 346 ? 22.065 12.112 -17.641 1.00 85.56 346 ILE A CA 1
ATOM 2756 C C . ILE A 1 346 ? 22.400 11.167 -16.487 1.00 85.56 346 ILE A C 1
ATOM 2758 O O . ILE A 1 346 ? 23.567 10.833 -16.288 1.00 85.56 346 ILE A O 1
ATOM 2762 N N . LEU A 1 347 ? 21.382 10.660 -15.788 1.00 84.06 347 LEU A N 1
ATOM 2763 C CA . LEU A 1 347 ? 21.554 9.741 -14.661 1.00 84.06 347 LEU A CA 1
ATOM 2764 C C . LEU A 1 347 ? 22.228 8.431 -15.087 1.00 84.06 347 LEU A C 1
ATOM 2766 O O . LEU A 1 347 ? 23.130 7.950 -14.401 1.00 84.06 347 LEU A O 1
ATOM 2770 N N . ARG A 1 348 ? 21.891 7.897 -16.270 1.00 82.06 348 ARG A N 1
ATOM 2771 C CA . ARG A 1 348 ? 22.571 6.722 -16.845 1.00 82.06 348 ARG A CA 1
ATOM 2772 C C . ARG A 1 348 ? 24.028 6.986 -17.213 1.00 82.06 348 ARG A C 1
ATOM 2774 O O . ARG A 1 348 ? 24.818 6.043 -17.251 1.00 82.06 348 ARG A O 1
ATOM 2781 N N . ARG A 1 349 ? 24.399 8.225 -17.548 1.00 85.38 349 ARG A N 1
ATOM 2782 C CA . ARG A 1 349 ? 25.804 8.592 -17.770 1.00 85.38 349 ARG A CA 1
ATOM 2783 C C . ARG A 1 349 ? 26.541 8.651 -16.436 1.00 85.38 349 ARG A C 1
ATOM 2785 O O . ARG A 1 349 ? 27.516 7.933 -16.269 1.00 85.38 349 ARG A O 1
ATOM 2792 N N . TRP A 1 350 ? 26.000 9.377 -15.459 1.00 86.62 350 TRP A N 1
ATOM 2793 C CA . TRP A 1 350 ? 26.591 9.477 -14.122 1.00 86.62 350 TRP A CA 1
ATOM 2794 C C . TRP A 1 350 ? 26.767 8.119 -13.448 1.00 86.62 350 TRP A C 1
ATOM 2796 O O . TRP A 1 350 ? 27.796 7.875 -12.836 1.00 86.62 350 TRP A O 1
ATOM 2806 N N . ARG A 1 351 ? 25.816 7.195 -13.608 1.00 86.56 351 ARG A N 1
ATOM 2807 C CA . ARG A 1 351 ? 25.939 5.825 -13.091 1.00 86.56 351 ARG A CA 1
ATOM 2808 C C . ARG A 1 351 ? 27.146 5.079 -13.657 1.00 86.56 351 ARG A C 1
ATOM 2810 O O . ARG A 1 351 ? 27.815 4.364 -12.915 1.00 86.56 351 ARG A O 1
ATOM 2817 N N . ARG A 1 352 ? 27.416 5.246 -14.955 1.00 83.31 352 ARG A N 1
ATOM 2818 C CA . ARG A 1 352 ? 28.574 4.641 -15.629 1.00 83.31 352 ARG A CA 1
ATOM 2819 C C . ARG A 1 352 ? 29.879 5.306 -15.206 1.00 83.31 352 ARG A C 1
ATOM 2821 O O . ARG A 1 352 ? 30.847 4.594 -14.974 1.00 83.31 352 ARG A O 1
ATOM 2828 N N . ASP A 1 353 ? 29.872 6.626 -15.047 1.00 88.56 353 ASP A N 1
ATOM 2829 C CA . ASP A 1 353 ? 31.053 7.394 -14.639 1.00 88.56 353 ASP A CA 1
ATOM 2830 C C . ASP A 1 353 ? 31.430 7.132 -13.169 1.00 88.56 353 ASP A C 1
ATOM 2832 O O . ASP A 1 353 ? 32.605 7.004 -12.838 1.00 88.56 353 ASP A O 1
ATOM 2836 N N . VAL A 1 354 ? 30.434 7.026 -12.281 1.00 90.12 354 VAL A N 1
ATOM 2837 C CA . VAL A 1 354 ? 30.622 6.745 -10.848 1.00 90.12 354 VAL A CA 1
ATOM 2838 C C . VAL A 1 354 ? 31.001 5.279 -10.603 1.00 90.12 354 VAL A C 1
ATOM 2840 O O . VAL A 1 354 ? 31.798 4.994 -9.711 1.00 90.12 354 VAL A O 1
ATOM 2843 N N . GLY A 1 355 ? 30.440 4.347 -11.378 1.00 82.44 355 GLY A N 1
ATOM 2844 C CA . GLY A 1 355 ? 30.704 2.915 -11.241 1.00 82.44 355 GLY A CA 1
ATOM 2845 C C . GLY A 1 355 ? 30.130 2.286 -9.962 1.00 82.44 355 GLY A C 1
ATOM 2846 O O . GLY A 1 355 ? 29.489 2.934 -9.133 1.00 82.44 355 GLY A O 1
ATOM 2847 N N . LEU A 1 356 ? 30.318 0.976 -9.798 1.00 82.25 356 LEU A N 1
ATOM 2848 C CA . LEU A 1 356 ? 29.848 0.239 -8.619 1.00 82.25 356 LEU A CA 1
ATOM 2849 C C . LEU A 1 356 ? 30.778 0.450 -7.405 1.00 82.25 356 LEU A C 1
ATOM 2851 O O . LEU A 1 356 ? 31.986 0.586 -7.586 1.00 82.25 356 LEU A O 1
ATOM 2855 N N . PRO A 1 357 ? 30.251 0.429 -6.162 1.00 84.25 357 PRO A N 1
ATOM 2856 C CA . PRO A 1 357 ? 28.842 0.232 -5.795 1.00 84.25 357 PRO A CA 1
ATOM 2857 C C . PRO A 1 357 ? 28.002 1.523 -5.819 1.00 84.25 357 PRO A C 1
ATOM 2859 O O . PRO A 1 357 ? 26.777 1.458 -5.785 1.00 84.25 357 PRO A O 1
ATOM 2862 N N . TRP A 1 358 ? 28.632 2.697 -5.887 1.00 86.38 358 TRP A N 1
ATOM 2863 C CA . TRP A 1 358 ? 27.975 3.992 -5.668 1.00 86.38 358 TRP A CA 1
ATOM 2864 C C . TRP A 1 358 ? 26.969 4.381 -6.758 1.00 86.38 358 TRP A C 1
ATOM 2866 O O . TRP A 1 358 ? 25.993 5.071 -6.470 1.00 86.38 358 TRP A O 1
ATOM 2876 N N . GLY A 1 359 ? 27.136 3.871 -7.979 1.00 83.00 359 GLY A N 1
ATOM 2877 C CA . GLY A 1 359 ? 26.188 4.043 -9.078 1.00 83.00 359 GLY A CA 1
ATOM 2878 C C . GLY A 1 359 ? 24.794 3.477 -8.781 1.00 83.00 359 GLY A C 1
ATOM 2879 O O . GLY A 1 359 ? 23.815 3.982 -9.327 1.00 83.00 359 GLY A O 1
ATOM 2880 N N . ILE A 1 360 ? 24.674 2.504 -7.865 1.00 84.56 360 ILE A N 1
ATOM 2881 C CA . ILE A 1 360 ? 23.382 1.956 -7.411 1.00 84.56 360 ILE A CA 1
ATOM 2882 C C . ILE A 1 360 ? 22.524 3.046 -6.758 1.00 84.56 360 ILE A C 1
ATOM 2884 O O . ILE A 1 360 ? 21.307 3.051 -6.914 1.00 84.56 360 ILE A O 1
ATOM 2888 N N . LEU A 1 361 ? 23.136 4.010 -6.061 1.00 86.44 361 LEU A N 1
ATOM 2889 C CA . LEU A 1 361 ? 22.395 5.084 -5.390 1.00 86.44 361 LEU A CA 1
ATOM 2890 C C . LEU A 1 361 ? 21.700 6.030 -6.382 1.00 86.44 361 LEU A C 1
ATOM 2892 O O . LEU A 1 361 ? 20.766 6.725 -5.991 1.00 86.44 361 LEU A O 1
ATOM 2896 N N . LEU A 1 362 ? 22.134 6.029 -7.647 1.00 85.69 362 LEU A N 1
ATOM 2897 C CA . LEU A 1 362 ? 21.561 6.810 -8.747 1.00 85.69 362 LEU A CA 1
ATOM 2898 C C . LEU A 1 362 ? 20.450 6.053 -9.503 1.00 85.69 362 LEU A C 1
ATOM 2900 O O . LEU A 1 362 ? 20.021 6.490 -10.570 1.00 85.69 362 LEU A O 1
ATOM 2904 N N . GLU A 1 363 ? 20.003 4.900 -9.000 1.00 88.12 363 GLU A N 1
ATOM 2905 C CA . GLU A 1 363 ? 18.827 4.176 -9.499 1.00 88.12 363 GLU A CA 1
ATOM 2906 C C . GLU A 1 363 ? 17.577 4.724 -8.804 1.00 88.12 363 GLU A C 1
ATOM 2908 O O . GLU A 1 363 ? 17.128 4.206 -7.776 1.00 88.12 363 GLU A O 1
ATOM 2913 N N . GLY A 1 364 ? 17.025 5.820 -9.335 1.00 88.56 364 GLY A N 1
ATOM 2914 C CA . GLY A 1 364 ? 15.890 6.500 -8.711 1.00 88.56 364 GLY A CA 1
ATOM 2915 C C . GLY A 1 364 ? 14.649 5.608 -8.615 1.00 88.56 364 GLY A C 1
ATOM 2916 O O . GLY A 1 364 ? 13.973 5.582 -7.583 1.00 88.56 364 GLY A O 1
ATOM 2917 N N . HIS A 1 365 ? 14.393 4.802 -9.647 1.00 90.19 365 HIS A N 1
ATOM 2918 C CA . HIS A 1 365 ? 13.332 3.797 -9.631 1.00 90.19 365 HIS A CA 1
ATOM 2919 C C . HIS A 1 365 ? 13.523 2.739 -8.522 1.00 90.19 365 HIS A C 1
ATOM 2921 O O . HIS A 1 365 ? 12.562 2.328 -7.872 1.00 90.19 365 HIS A O 1
ATOM 2927 N N . GLY A 1 366 ? 14.768 2.376 -8.201 1.00 93.19 366 GLY A N 1
ATOM 2928 C CA . GLY A 1 366 ? 15.094 1.491 -7.082 1.00 93.19 366 GLY A CA 1
ATOM 2929 C C . GLY A 1 366 ? 14.640 2.054 -5.729 1.00 93.19 366 GLY A C 1
ATOM 2930 O O . GLY A 1 366 ? 14.011 1.350 -4.933 1.00 93.19 366 GLY A O 1
ATOM 2931 N N . TRP A 1 367 ? 14.895 3.343 -5.487 1.00 94.31 367 TRP A N 1
ATOM 2932 C CA . TRP A 1 367 ? 14.449 4.046 -4.277 1.00 94.31 367 TRP A CA 1
ATOM 2933 C C . TRP A 1 367 ? 12.932 4.177 -4.184 1.00 94.31 367 TRP A C 1
ATOM 2935 O O . TRP A 1 367 ? 12.382 4.098 -3.083 1.00 94.31 367 TRP A O 1
ATOM 2945 N N . TRP A 1 368 ? 12.252 4.338 -5.321 1.00 94.62 368 TRP A N 1
ATOM 2946 C CA . TRP A 1 368 ? 10.793 4.319 -5.377 1.00 94.62 368 TRP A CA 1
ATOM 2947 C C . TRP A 1 368 ? 10.227 3.029 -4.782 1.00 94.62 368 TRP A C 1
ATOM 2949 O O . TRP A 1 368 ? 9.365 3.114 -3.906 1.00 94.62 368 TRP A O 1
ATOM 2959 N N . HIS A 1 369 ? 10.748 1.855 -5.155 1.00 96.06 369 HIS A N 1
ATOM 2960 C CA . HIS A 1 369 ? 10.286 0.588 -4.577 1.00 96.06 369 HIS A CA 1
ATOM 2961 C C . HIS A 1 369 ? 10.489 0.540 -3.059 1.00 96.06 369 HIS A C 1
ATOM 2963 O O . HIS A 1 369 ? 9.562 0.215 -2.319 1.00 96.06 369 HIS A O 1
ATOM 2969 N N . ILE A 1 370 ? 11.670 0.923 -2.563 1.00 96.62 370 ILE A N 1
ATOM 2970 C CA . ILE A 1 370 ? 11.953 0.906 -1.120 1.00 96.62 370 ILE A CA 1
ATOM 2971 C C . ILE A 1 370 ? 10.980 1.825 -0.372 1.00 96.62 370 ILE A C 1
ATOM 2973 O O . ILE A 1 370 ? 10.323 1.394 0.576 1.00 96.62 370 ILE A O 1
ATOM 2977 N N . LEU A 1 371 ? 10.853 3.079 -0.801 1.00 96.38 371 LEU A N 1
ATOM 2978 C CA . LEU A 1 371 ? 10.045 4.077 -0.104 1.00 96.38 371 LEU A CA 1
ATOM 2979 C C . LEU A 1 371 ? 8.548 3.744 -0.161 1.00 96.38 371 LEU A C 1
ATOM 2981 O O . LEU A 1 371 ? 7.855 3.791 0.856 1.00 96.38 371 LEU A O 1
ATOM 2985 N N . THR A 1 372 ? 8.042 3.324 -1.319 1.00 96.06 372 THR A N 1
ATOM 2986 C CA . THR A 1 372 ? 6.634 2.920 -1.448 1.00 96.06 372 THR A CA 1
ATOM 2987 C C . THR A 1 372 ? 6.314 1.652 -0.664 1.00 96.06 372 THR A C 1
ATOM 2989 O O . THR A 1 372 ? 5.237 1.577 -0.070 1.00 96.06 372 THR A O 1
ATOM 2992 N N . SER A 1 373 ? 7.252 0.703 -0.564 1.00 97.44 373 SER A N 1
ATOM 2993 C CA . SER A 1 373 ? 7.092 -0.485 0.282 1.00 97.44 373 SER A CA 1
ATOM 2994 C C . SER A 1 373 ? 6.921 -0.105 1.760 1.00 97.44 373 SER A C 1
ATOM 2996 O O . SER A 1 373 ? 5.968 -0.517 2.428 1.00 97.44 373 SER A O 1
ATOM 2998 N N . VAL A 1 374 ? 7.781 0.780 2.272 1.00 97.06 374 VAL A N 1
ATOM 2999 C CA . VAL A 1 374 ? 7.708 1.257 3.658 1.00 97.06 374 VAL A CA 1
ATOM 3000 C C . VAL A 1 374 ? 6.390 1.992 3.902 1.00 97.06 374 VAL A C 1
ATOM 3002 O O . VAL A 1 374 ? 5.692 1.693 4.874 1.00 97.06 374 VAL A O 1
ATOM 3005 N N . ALA A 1 375 ? 6.004 2.899 3.002 1.00 96.56 375 ALA A N 1
ATOM 3006 C CA . ALA A 1 375 ? 4.739 3.623 3.085 1.00 96.56 375 ALA A CA 1
ATOM 3007 C C . ALA A 1 375 ? 3.529 2.673 3.120 1.00 96.56 375 ALA A C 1
ATOM 3009 O O . ALA A 1 375 ? 2.654 2.800 3.979 1.00 96.56 375 ALA A O 1
ATOM 3010 N N . GLN A 1 376 ? 3.484 1.685 2.226 1.00 97.19 376 GLN A N 1
ATOM 3011 C CA . GLN A 1 376 ? 2.370 0.745 2.143 1.00 97.19 376 GLN A CA 1
ATOM 3012 C C . GLN A 1 376 ? 2.269 -0.148 3.386 1.00 97.19 376 GLN A C 1
ATOM 3014 O O . GLN A 1 376 ? 1.170 -0.348 3.911 1.00 97.19 376 GLN A O 1
ATOM 3019 N N . TYR A 1 377 ? 3.398 -0.631 3.912 1.00 98.31 377 TYR A N 1
ATOM 3020 C CA . TYR A 1 377 ? 3.422 -1.381 5.169 1.00 98.31 377 TYR A CA 1
ATOM 3021 C C . TYR A 1 377 ? 2.881 -0.545 6.343 1.00 98.31 377 TYR A C 1
ATOM 3023 O O . TYR A 1 377 ? 2.069 -1.033 7.140 1.00 98.31 377 TYR A O 1
ATOM 3031 N N . ILE A 1 378 ? 3.295 0.726 6.445 1.00 97.75 378 ILE A N 1
ATOM 3032 C CA . ILE A 1 378 ? 2.812 1.645 7.486 1.00 97.75 378 ILE A CA 1
ATOM 3033 C C . ILE A 1 378 ? 1.303 1.874 7.336 1.00 97.75 378 ILE A C 1
ATOM 3035 O O . ILE A 1 378 ? 0.594 1.801 8.337 1.00 97.75 378 ILE A O 1
ATOM 3039 N N . ASN A 1 379 ? 0.790 2.076 6.118 1.00 97.19 379 ASN A N 1
ATOM 3040 C CA . ASN A 1 379 ? -0.646 2.265 5.868 1.00 97.19 379 ASN A CA 1
ATOM 3041 C C . ASN A 1 379 ? -1.494 1.036 6.224 1.00 97.19 379 ASN A C 1
ATOM 3043 O O . ASN A 1 379 ? -2.570 1.181 6.813 1.00 97.19 379 ASN A O 1
ATOM 3047 N N . LEU A 1 380 ? -1.031 -0.175 5.901 1.00 97.94 380 LEU A N 1
ATOM 3048 C CA . LEU A 1 380 ? -1.723 -1.410 6.288 1.00 97.94 380 LEU A CA 1
ATOM 3049 C C . LEU A 1 380 ? -1.753 -1.571 7.811 1.00 97.94 380 LEU A C 1
ATOM 3051 O O . LEU A 1 380 ? -2.809 -1.833 8.385 1.00 97.94 380 LEU A O 1
ATOM 3055 N N . THR A 1 381 ? -0.624 -1.324 8.477 1.00 98.31 381 THR A N 1
ATOM 3056 C CA . THR A 1 381 ? -0.531 -1.358 9.945 1.00 98.31 381 THR A CA 1
ATOM 3057 C C . THR A 1 381 ? -1.413 -0.287 10.597 1.00 98.31 381 THR A C 1
ATOM 3059 O O . THR A 1 381 ? -2.123 -0.559 11.565 1.00 98.31 381 THR A O 1
ATOM 3062 N N . TRP A 1 382 ? -1.433 0.924 10.039 1.00 98.19 382 TRP A N 1
ATOM 3063 C CA . TRP A 1 382 ? -2.316 2.008 10.469 1.00 98.19 382 TRP A CA 1
ATOM 3064 C C . TRP A 1 382 ? -3.793 1.620 10.326 1.00 98.19 382 TRP A C 1
ATOM 3066 O O . TRP A 1 382 ? -4.590 1.870 11.229 1.00 98.19 382 TRP A O 1
ATOM 3076 N N . SER A 1 383 ? -4.152 0.940 9.235 1.00 97.88 383 SER A N 1
ATOM 3077 C CA . SER A 1 383 ? -5.519 0.470 8.989 1.00 97.88 383 SER A CA 1
ATOM 3078 C C . SER A 1 383 ? -5.946 -0.627 9.971 1.00 97.88 383 SER A C 1
ATOM 3080 O O . SER A 1 383 ? -7.103 -0.641 10.399 1.00 97.88 383 SER A O 1
ATOM 3082 N N . ILE A 1 384 ? -5.020 -1.506 10.378 1.00 98.06 384 ILE A N 1
ATOM 3083 C CA . ILE A 1 384 ? -5.242 -2.466 11.472 1.00 98.06 384 ILE A CA 1
ATOM 3084 C C . ILE A 1 384 ? -5.541 -1.717 12.768 1.00 98.06 384 ILE A C 1
ATOM 3086 O O . ILE A 1 384 ? -6.541 -2.005 13.423 1.00 98.06 384 ILE A O 1
ATOM 3090 N N . TRP A 1 385 ? -4.724 -0.726 13.132 1.00 97.94 385 TRP A N 1
ATOM 3091 C CA . TRP A 1 385 ? -4.950 0.022 14.369 1.00 97.94 385 TRP A CA 1
ATOM 3092 C C . TRP A 1 385 ? -6.281 0.784 14.343 1.00 97.94 385 TRP A C 1
ATOM 3094 O O . TRP A 1 385 ? -7.028 0.781 15.323 1.00 97.94 385 TRP A O 1
ATOM 3104 N N . LEU A 1 386 ? -6.633 1.354 13.185 1.00 97.62 386 LEU A N 1
ATOM 3105 C CA . LEU A 1 386 ? -7.932 1.979 12.961 1.00 97.62 386 LEU A CA 1
ATOM 3106 C C . LEU A 1 386 ? -9.083 0.988 13.142 1.00 97.62 386 LEU A C 1
ATOM 3108 O O . LEU A 1 386 ? -10.112 1.371 13.692 1.00 97.62 386 LEU A O 1
ATOM 3112 N N . ARG A 1 387 ? -8.935 -0.279 12.730 1.00 96.94 387 ARG A N 1
ATOM 3113 C CA . ARG A 1 387 ? -9.965 -1.306 12.952 1.00 96.94 387 ARG A CA 1
ATOM 3114 C C . ARG A 1 387 ? -10.246 -1.517 14.436 1.00 96.94 387 ARG A C 1
ATOM 3116 O O . ARG A 1 387 ? -11.415 -1.496 14.807 1.00 96.94 387 ARG A O 1
ATOM 3123 N N . TYR A 1 388 ? -9.212 -1.650 15.263 1.00 96.62 388 TYR A N 1
ATOM 3124 C CA . TYR A 1 388 ? -9.387 -1.779 16.713 1.00 96.62 388 TYR A CA 1
ATOM 3125 C C . TYR A 1 388 ? -10.081 -0.548 17.307 1.00 96.62 388 TYR A C 1
ATOM 3127 O O . TYR A 1 388 ? -11.055 -0.688 18.043 1.00 96.62 388 TYR A O 1
ATOM 3135 N N . CYS A 1 389 ? -9.675 0.660 16.898 1.00 95.31 389 CYS A N 1
ATOM 3136 C CA . CYS A 1 389 ? -10.328 1.901 17.334 1.00 95.31 389 CYS A CA 1
ATOM 3137 C C . CYS A 1 389 ? -11.811 1.954 16.937 1.00 95.31 389 CYS A C 1
ATOM 3139 O O . CYS A 1 389 ? -12.674 2.357 17.712 1.00 95.31 389 CYS A O 1
ATOM 3141 N N . LEU A 1 390 ? -12.128 1.528 15.713 1.00 93.75 390 LEU A N 1
ATOM 3142 C CA . LEU A 1 390 ? -13.497 1.483 15.211 1.00 93.75 390 LEU A CA 1
ATOM 3143 C C . LEU A 1 390 ? -14.364 0.450 15.945 1.00 93.75 390 LEU A C 1
ATOM 3145 O O . LEU A 1 390 ? -15.589 0.626 16.006 1.00 93.75 390 LEU A O 1
ATOM 3149 N N . ASN A 1 391 ? -13.760 -0.632 16.438 1.00 93.75 391 ASN A N 1
ATOM 3150 C CA . ASN A 1 391 ? -14.430 -1.665 17.225 1.00 93.75 391 ASN A CA 1
ATOM 3151 C C . ASN A 1 391 ? -14.621 -1.254 18.695 1.00 93.75 391 ASN A C 1
ATOM 3153 O O . ASN A 1 391 ? -15.465 -1.840 19.367 1.00 93.75 391 ASN A O 1
ATOM 3157 N N . GLY A 1 392 ? -13.899 -0.236 19.178 1.00 91.75 392 GLY A N 1
ATOM 3158 C CA . GLY A 1 392 ? -13.849 0.107 20.602 1.00 91.75 392 GLY A CA 1
ATOM 3159 C C . GLY A 1 392 ? -12.842 -0.734 21.396 1.00 91.75 392 GLY A C 1
ATOM 3160 O O . GLY A 1 392 ? -12.906 -0.761 22.618 1.00 91.75 392 GLY A O 1
ATOM 3161 N N . GLU A 1 393 ? -11.930 -1.423 20.709 1.00 92.62 393 GLU A N 1
ATOM 3162 C CA . GLU A 1 393 ? -10.954 -2.378 21.260 1.00 92.62 393 GLU A CA 1
ATOM 3163 C C . GLU A 1 393 ? -9.560 -1.738 21.422 1.00 92.62 393 GLU A C 1
ATOM 3165 O O . GLU A 1 393 ? -8.546 -2.421 21.537 1.00 92.62 393 GLU A O 1
ATOM 3170 N N . GLN A 1 394 ? -9.468 -0.405 21.393 1.00 92.31 394 GLN A N 1
ATOM 3171 C CA . GLN A 1 394 ? -8.186 0.304 21.459 1.00 92.31 394 GLN A CA 1
ATOM 3172 C C . GLN A 1 394 ? -7.432 0.164 22.794 1.00 92.31 394 GLN A C 1
ATOM 3174 O O . GLN A 1 394 ? -6.246 0.470 22.824 1.00 92.31 394 GLN A O 1
ATOM 3179 N N . ASP A 1 395 ? -8.080 -0.281 23.877 1.00 91.44 395 ASP A N 1
ATOM 3180 C CA . ASP A 1 395 ? -7.407 -0.578 25.158 1.00 91.44 395 ASP A CA 1
ATOM 3181 C C . ASP A 1 395 ? -6.701 -1.951 25.150 1.00 91.44 395 ASP A C 1
ATOM 3183 O O . ASP A 1 395 ? -5.805 -2.203 25.962 1.00 91.44 395 ASP A O 1
ATOM 3187 N N . ASP A 1 396 ? -7.077 -2.836 24.224 1.00 93.19 396 ASP A N 1
ATOM 3188 C CA . ASP A 1 396 ? -6.551 -4.201 24.147 1.00 93.19 396 ASP A CA 1
ATOM 3189 C C . ASP A 1 396 ? -5.280 -4.291 23.303 1.00 93.19 396 ASP A C 1
ATOM 3191 O O . ASP A 1 396 ? -4.604 -5.322 23.306 1.00 93.19 396 ASP A O 1
ATOM 3195 N N . VAL A 1 397 ? -4.931 -3.216 22.593 1.00 95.81 397 VAL A N 1
ATOM 3196 C CA . VAL A 1 397 ? -3.787 -3.158 21.682 1.00 95.81 397 VAL A CA 1
ATOM 3197 C C . VAL A 1 397 ? -2.944 -1.908 21.892 1.00 95.81 397 VAL A C 1
ATOM 3199 O O . VAL A 1 397 ? -3.433 -0.853 22.284 1.00 95.81 397 VAL A O 1
ATOM 3202 N N . GLU A 1 398 ? -1.667 -2.006 21.550 1.00 95.25 398 GLU A N 1
ATOM 3203 C CA . GLU A 1 398 ? -0.738 -0.885 21.527 1.00 95.25 398 GLU A CA 1
ATOM 3204 C C . GLU A 1 398 ? 0.070 -0.850 20.227 1.00 95.25 398 GLU A C 1
ATOM 3206 O O . GLU A 1 398 ? 0.286 -1.869 19.563 1.00 95.25 398 GLU A O 1
ATOM 3211 N N . LEU A 1 399 ? 0.515 0.352 19.849 1.00 96.31 399 LEU A N 1
ATOM 3212 C CA . LEU A 1 399 ? 1.421 0.539 18.722 1.00 96.31 399 LEU A CA 1
ATOM 3213 C C . LEU A 1 399 ? 2.871 0.461 19.208 1.00 96.31 399 LEU A C 1
ATOM 3215 O O . LEU A 1 399 ? 3.375 1.388 19.847 1.00 96.31 399 LEU A O 1
ATOM 3219 N N . VAL A 1 400 ? 3.566 -0.600 18.818 1.00 95.69 400 VAL A N 1
ATOM 3220 C CA . VAL A 1 400 ? 4.995 -0.777 19.062 1.00 95.69 400 VAL A CA 1
ATOM 3221 C C . VAL A 1 400 ? 5.769 -0.186 17.885 1.00 95.69 400 VAL A C 1
ATOM 3223 O O . VAL A 1 400 ? 5.806 -0.754 16.792 1.00 95.69 400 VAL A O 1
ATOM 3226 N N . TRP A 1 401 ? 6.391 0.978 18.098 1.00 95.38 401 TRP A N 1
ATOM 3227 C CA . TRP A 1 401 ? 7.265 1.617 17.109 1.00 95.38 401 TRP A CA 1
ATOM 3228 C C . TRP A 1 401 ? 8.462 2.310 17.787 1.00 95.38 401 TRP A C 1
ATOM 3230 O O . TRP A 1 401 ? 8.416 3.516 18.040 1.00 95.38 401 TRP A O 1
ATOM 3240 N N . PRO A 1 402 ? 9.525 1.554 18.130 1.00 90.69 402 PRO A N 1
ATOM 3241 C CA . PRO A 1 402 ? 10.655 2.074 18.905 1.00 90.69 402 PRO A CA 1
ATOM 3242 C C . PRO A 1 402 ? 11.435 3.194 18.206 1.00 90.69 402 PRO A C 1
ATOM 3244 O O . PRO A 1 402 ? 11.966 4.083 18.863 1.00 90.69 402 PRO A O 1
ATOM 3247 N N . SER A 1 403 ? 11.516 3.154 16.875 1.00 88.62 403 SER A N 1
ATOM 3248 C CA . SER A 1 403 ? 12.250 4.133 16.073 1.00 88.62 403 SER A CA 1
ATOM 3249 C C . SER A 1 403 ? 11.604 4.317 14.709 1.00 88.62 403 SER A C 1
ATOM 3251 O O . SER A 1 403 ? 11.359 3.338 14.003 1.00 88.62 403 SER A O 1
ATOM 3253 N N . PHE A 1 404 ? 11.405 5.573 14.309 1.00 80.94 404 PHE A N 1
ATOM 3254 C CA . PHE A 1 404 ? 10.860 5.926 12.998 1.00 80.94 404 PHE A CA 1
ATOM 3255 C C . PHE A 1 404 ? 11.765 5.515 11.827 1.00 80.94 404 PHE A C 1
ATOM 3257 O O . PHE A 1 404 ? 11.259 5.298 10.731 1.00 80.94 404 PHE A O 1
ATOM 3264 N N . PHE A 1 405 ? 13.078 5.396 12.053 1.00 78.69 405 PHE A N 1
ATOM 3265 C CA . PHE A 1 405 ? 14.062 5.155 10.991 1.00 78.69 405 PHE A CA 1
ATOM 3266 C C . PHE A 1 405 ? 14.578 3.717 10.949 1.00 78.69 405 PHE A C 1
ATOM 3268 O O . PHE A 1 405 ? 14.888 3.206 9.880 1.00 78.69 405 PHE A O 1
ATOM 3275 N N . THR A 1 406 ? 14.689 3.061 12.106 1.00 84.00 406 THR A N 1
ATOM 3276 C CA . THR A 1 406 ? 15.324 1.734 12.220 1.00 84.00 406 THR A CA 1
ATOM 3277 C C . THR A 1 406 ? 14.328 0.610 12.477 1.00 84.00 406 THR A C 1
ATOM 3279 O O . THR A 1 406 ? 14.708 -0.556 12.553 1.00 84.00 406 THR A O 1
ATOM 3282 N N . SER A 1 407 ? 13.043 0.935 12.615 1.00 91.44 407 SER A N 1
ATOM 3283 C CA . SER A 1 407 ? 11.989 -0.050 12.818 1.00 91.44 407 SER A CA 1
ATOM 3284 C C . SER A 1 407 ? 10.718 0.342 12.078 1.00 91.44 407 SER A C 1
ATOM 3286 O O . SER A 1 407 ? 10.506 1.503 11.733 1.00 91.44 407 SER A O 1
ATOM 3288 N N . VAL A 1 408 ? 9.851 -0.640 11.863 1.00 94.44 408 VAL A N 1
ATOM 3289 C CA . VAL A 1 408 ? 8.517 -0.435 11.296 1.00 94.44 408 VAL A CA 1
ATOM 3290 C C . VAL A 1 408 ? 7.463 -0.657 12.380 1.00 94.44 408 VAL A C 1
ATOM 3292 O O . VAL A 1 408 ? 7.687 -1.506 13.251 1.00 94.44 408 VAL A O 1
ATOM 3295 N N . PRO A 1 409 ? 6.337 0.075 12.348 1.00 96.81 409 PRO A N 1
ATOM 3296 C CA . PRO A 1 409 ? 5.310 -0.040 13.371 1.00 96.81 409 PRO A CA 1
ATOM 3297 C C . PRO A 1 409 ? 4.672 -1.431 13.361 1.00 96.81 409 PRO A C 1
ATOM 3299 O O . PRO A 1 409 ? 4.532 -2.065 12.314 1.00 96.81 409 PRO A O 1
ATOM 3302 N N . VAL A 1 410 ? 4.255 -1.903 14.529 1.00 96.88 410 VAL A N 1
ATOM 3303 C CA . VAL A 1 410 ? 3.475 -3.134 14.688 1.00 96.88 410 VAL A CA 1
ATOM 3304 C C . VAL A 1 410 ? 2.378 -2.875 15.713 1.00 96.88 410 VAL A C 1
ATOM 3306 O O . VAL A 1 410 ? 2.616 -2.210 16.717 1.00 96.88 410 VAL A O 1
ATOM 3309 N N . VAL A 1 411 ? 1.176 -3.387 15.457 1.00 97.12 411 VAL A N 1
ATOM 3310 C CA . VAL A 1 411 ? 0.089 -3.393 16.442 1.00 97.12 411 VAL A CA 1
ATOM 3311 C C . VAL A 1 411 ? 0.148 -4.718 17.187 1.00 97.12 411 VAL A C 1
ATOM 3313 O O . VAL A 1 411 ? 0.017 -5.778 16.572 1.00 97.12 411 VAL A O 1
ATOM 3316 N N . GLU A 1 412 ? 0.355 -4.671 18.497 1.00 95.88 412 GLU A N 1
ATOM 3317 C CA . GLU A 1 412 ? 0.399 -5.863 19.345 1.00 95.88 412 GLU A CA 1
ATOM 3318 C C . GLU A 1 412 ? -0.657 -5.783 20.453 1.00 95.88 412 GLU A C 1
ATOM 3320 O O . GLU A 1 412 ? -0.991 -4.684 20.895 1.00 95.88 412 GLU A O 1
ATOM 3325 N N . PRO A 1 413 ? -1.200 -6.922 20.919 1.00 93.88 413 PRO A N 1
ATOM 3326 C CA . PRO A 1 413 ? -2.047 -6.934 22.103 1.00 93.88 413 PRO A CA 1
ATOM 3327 C C . PRO A 1 413 ? -1.273 -6.444 23.331 1.00 93.88 413 PRO A C 1
ATOM 3329 O O . PRO A 1 413 ? -0.103 -6.799 23.497 1.00 93.88 413 PRO A O 1
ATOM 3332 N N . THR A 1 414 ? -1.924 -5.697 24.219 1.00 92.88 414 THR A N 1
ATOM 3333 C CA . THR A 1 414 ? -1.316 -5.273 25.488 1.00 92.88 414 THR A CA 1
ATOM 3334 C C . THR A 1 414 ? -1.010 -6.480 26.378 1.00 92.88 414 THR A C 1
ATOM 3336 O O . THR A 1 414 ? -1.638 -7.539 26.269 1.00 92.88 414 THR A O 1
ATOM 3339 N N . GLU A 1 415 ? -0.067 -6.343 27.315 1.00 87.19 415 GLU A N 1
ATOM 3340 C CA . GLU A 1 415 ? 0.247 -7.419 28.272 1.00 87.19 415 GLU A CA 1
ATOM 3341 C C . GLU A 1 415 ? -0.984 -7.873 29.071 1.00 87.19 415 GLU A C 1
ATOM 3343 O O . GLU A 1 415 ? -1.166 -9.068 29.329 1.00 87.19 415 GLU A O 1
ATOM 3348 N N . LYS A 1 416 ? -1.895 -6.939 29.370 1.00 85.62 416 LYS A N 1
ATOM 3349 C CA . LYS A 1 416 ? -3.191 -7.241 29.979 1.00 85.62 416 LYS A CA 1
ATOM 3350 C C . LYS A 1 416 ? -4.014 -8.182 29.091 1.00 85.62 416 LYS A C 1
ATOM 3352 O O . LYS A 1 416 ? -4.360 -9.275 29.542 1.00 85.62 416 LYS A O 1
ATOM 3357 N N . ALA A 1 417 ? -4.232 -7.834 27.823 1.00 83.81 417 ALA A N 1
ATOM 3358 C CA . ALA A 1 417 ? -4.978 -8.667 26.876 1.00 83.81 417 ALA A CA 1
ATOM 3359 C C . ALA A 1 417 ? -4.310 -10.042 26.639 1.00 83.81 417 ALA A C 1
ATOM 3361 O O . ALA A 1 417 ? -4.976 -11.084 26.558 1.00 83.81 417 ALA A O 1
ATOM 3362 N N . LYS A 1 418 ? -2.970 -10.095 26.604 1.00 84.06 418 LYS A N 1
ATOM 3363 C CA . LYS A 1 418 ? -2.210 -11.360 26.536 1.00 84.06 418 LYS A CA 1
ATOM 3364 C C . LYS A 1 418 ? -2.441 -12.234 27.773 1.00 84.06 418 LYS A C 1
ATOM 3366 O O . LYS A 1 418 ? -2.560 -13.454 27.647 1.00 84.06 418 LYS A O 1
ATOM 3371 N N . SER A 1 419 ? -2.502 -11.644 28.965 1.00 82.06 419 SER A N 1
ATOM 3372 C CA . SER A 1 419 ? -2.744 -12.385 30.208 1.00 82.06 419 SER A CA 1
ATOM 3373 C C . SER A 1 419 ? -4.168 -12.956 30.277 1.00 82.06 419 SER A C 1
ATOM 3375 O O . SER A 1 419 ? -4.347 -14.137 30.590 1.00 82.06 419 SER A O 1
ATOM 3377 N N . GLU A 1 420 ? -5.170 -12.168 29.879 1.00 81.62 420 GLU A N 1
ATOM 3378 C CA . GLU A 1 420 ? -6.582 -12.562 29.875 1.00 81.62 420 GLU A CA 1
ATOM 3379 C C . GLU A 1 420 ? -6.862 -13.673 28.854 1.00 81.62 420 GLU A C 1
ATOM 3381 O O . GLU A 1 420 ? -7.525 -14.666 29.165 1.00 81.62 420 GLU A O 1
ATOM 3386 N N . SER A 1 421 ? -6.285 -13.575 27.652 1.00 79.56 421 SER A N 1
ATOM 3387 C CA . SER A 1 421 ? -6.407 -14.622 26.629 1.00 79.56 421 SER A CA 1
ATOM 3388 C C . SER A 1 421 ? -5.771 -15.949 27.064 1.00 79.56 421 SER A C 1
ATOM 3390 O O . SER A 1 421 ? -6.373 -17.012 26.876 1.00 79.56 421 SER A O 1
ATOM 3392 N N . LYS A 1 422 ? -4.596 -15.915 27.714 1.00 77.50 422 LYS A N 1
ATOM 3393 C CA . LYS A 1 422 ? -3.957 -17.108 28.301 1.00 77.50 422 LYS A CA 1
ATOM 3394 C C . LYS A 1 422 ? -4.828 -17.741 29.386 1.00 77.50 422 LYS A C 1
ATOM 3396 O O . LYS A 1 422 ? -4.959 -18.966 29.412 1.00 77.50 422 LYS A O 1
ATOM 3401 N N . LEU A 1 423 ? -5.434 -16.932 30.256 1.00 77.06 423 LEU A N 1
ATOM 3402 C CA . LEU A 1 423 ? -6.323 -17.417 31.312 1.00 77.06 423 LEU A CA 1
ATOM 3403 C C . LEU A 1 423 ? -7.575 -18.089 30.729 1.00 77.06 423 LEU A C 1
ATOM 3405 O O . LEU A 1 423 ? -7.936 -19.187 31.146 1.00 77.06 423 LEU A O 1
ATOM 3409 N N . ASN A 1 424 ? -8.195 -17.480 29.718 1.00 75.19 424 ASN A N 1
ATOM 3410 C CA . ASN A 1 424 ? -9.364 -18.045 29.041 1.00 75.19 424 ASN A CA 1
ATOM 3411 C C . ASN A 1 424 ? -9.045 -19.344 28.292 1.00 75.19 424 ASN A C 1
ATOM 3413 O O . ASN A 1 424 ? -9.869 -20.257 28.268 1.00 75.19 424 ASN A O 1
ATOM 3417 N N . ARG A 1 425 ? -7.842 -19.468 27.718 1.00 77.12 425 ARG A N 1
ATOM 3418 C CA . ARG A 1 425 ? -7.397 -20.707 27.067 1.00 77.12 425 ARG A CA 1
ATOM 3419 C C . ARG A 1 425 ? -7.189 -21.841 28.071 1.00 77.12 425 ARG A C 1
ATOM 3421 O O . ARG A 1 425 ? -7.567 -22.965 27.773 1.00 77.12 425 ARG A O 1
ATOM 3428 N N . LYS A 1 426 ? -6.663 -21.542 29.265 1.00 70.81 426 LYS A N 1
ATOM 3429 C CA . LYS A 1 426 ? -6.526 -22.518 30.361 1.00 70.81 426 LYS A CA 1
ATOM 3430 C C . LYS A 1 426 ? -7.863 -22.982 30.943 1.00 70.81 426 LYS A C 1
ATOM 3432 O O . LYS A 1 426 ? -7.906 -24.069 31.484 1.00 70.81 426 LYS A O 1
ATOM 3437 N N . LYS A 1 427 ? -8.928 -22.178 30.848 1.00 70.81 427 LYS A N 1
ATOM 3438 C CA . LYS A 1 427 ? -10.283 -22.554 31.299 1.00 70.81 427 LYS A CA 1
ATOM 3439 C C . LYS A 1 427 ? -11.060 -23.420 30.296 1.00 70.81 427 LYS A C 1
ATOM 3441 O O . LYS A 1 427 ? -12.121 -23.924 30.640 1.00 70.81 427 LYS A O 1
ATOM 3446 N N . LYS A 1 428 ? -10.593 -23.512 29.045 1.00 66.62 428 LYS A N 1
ATOM 3447 C CA . LYS A 1 428 ? -11.215 -24.313 27.971 1.00 66.62 428 LYS A CA 1
ATOM 3448 C C . LYS A 1 428 ? -10.591 -25.704 27.805 1.00 66.62 428 LYS A C 1
ATOM 3450 O O . LYS A 1 428 ? -11.092 -26.478 26.995 1.00 66.62 428 LYS A O 1
ATOM 3455 N N . ILE A 1 429 ? -9.493 -25.961 28.507 1.00 55.88 429 ILE A N 1
ATOM 3456 C CA . ILE A 1 429 ? -8.833 -27.262 28.650 1.00 55.88 429 ILE A CA 1
ATOM 3457 C C . ILE A 1 429 ? -9.253 -27.786 30.017 1.00 55.88 429 ILE A C 1
ATOM 3459 O O . ILE A 1 429 ? -9.552 -28.993 30.101 1.00 55.88 429 ILE A O 1
#

Organism: Endocarpon pusillum (strain Z07020 / HMAS-L-300199) (NCBI:txid1263415)

Secondary structure (DSSP, 8-state):
--SSSSSSHHHHHHHHHSSSSS-HHHHHHHHTTSHHHHHHHHHHHHTSSS-HHHHHHHHTT---GGGTTS-SSS-PPPHHHHHTT------SSHHHHHHHSTT--S-SGGGSSS-HHHHHHHHHHHHHHHHHHHTT---TTTTSSSBTTBSSHHHHHHTHHHHHHHHHHHHHHHHHT--HHHHHHHHHHHHHHHHHHHHHHH--HHHHHHHHHHHHHHHHHHHHHHHSTT--HHHHHHHHHHHHHHHHHHHHHHHHH--HHHHHHHHHHHHHHHHHHHHHHHHHHH-HHHHHHH-TT----HHHHHHHHHHHHHHHHHHHHHHHHHHHHHHHHHHHHHHHHHTHHHHHHHHHHH-TTGGGGG-HHHHHHHHHHHHHHHHHHHHHHHHHHHHT-TTSEEEE-S-TTT---EEEE-HHHHHHHHHHHHT--

pLDDT: mean 73.97, std 26.08, range [26.48, 98.56]

Radius of gyration: 27.8 Å; chains: 1; bounding box: 75×70×72 Å